Protein AF-A0A938B0M4-F1 (afdb_monomer)

Nearest PDB structures (foldseek):
  2odm-assembly1_A  TM=8.042E-01  e=1.922E+00  Staphylococcus aureus subsp. aureus MW2
  6xr2-assembly1_A  TM=3.371E-01  e=5.231E+00  synthetic construct
  6txj-assembly1_C-2  TM=3.137E-01  e=5.231E+00  Thermotoga maritima MSB8
  6txj-assembly1_C-3  TM=3.137E-01  e=5.231E+00  Thermotoga maritima MSB8

Sequence (418 aa):
MSSSFNFNSEYSRLISDVDKILSDDKANSDIDLKDIYERSKQLSENSSTFDDSLRLKMLGEKILIVISVASPTEDSVITKTFKVFGKTLNTTQEILDECKDLCSGFVCSEEDFKKYFSLLHGDVFIKNTDLEGSFISKNIKQLLLFFGNKKEYKSQKKYLQKTADLINISREELNSQISSLCKGETLLLLGGWSGSGTQSGHAVIYELSKNNKGNFDIKIINTGDGLEFHAGIEYKKDNSKKTLSCPFIAYKDVPAGFLGFDETKGSYQLVENLWILNNHEHYEPKNKAYEQLAVLEPFRDRSLESDFSSYITPQRSGTCSMKCLLASLKGRFNSVEEYKIFKAELKYDSLVKFYHILTQTKKPLEVEDKAIFNDACKKLLLSIAKLRNNNTISHEIVEQLSRSIIGMQETVAFRKVA

Secondary structure (DSSP, 8-state):
------HHHHHHHHHHHHHHHHH-SSS-----HHHHHHHHHHHHHH-TT--S-EEEEEETTEEEEEE----SS--------EEETTEEE-SHHHHHHHHHHHHHTS---HHHHHHHHHHHH-TTTSTTSTT----HHHHHHHHHHHHTT-GGGHHHHHHHHHHHTTTT--HHHHHHHHHTPPTT-EEEEEEEEPPPTTSPPEEEEEEEEE-TTS-EEEEEE-SSTTGGGS-EEEEEETTEEEEEE--EEEEEEE-GGGGT--TTS----HHHHHHHHHH------HHHHHHTTGGGGGGEEGGGTS-GGG-BPPPPTT-HHHHHHHHHHHTTSSSHHHHHHHHHHHHHHHHHHHHHHHHH--SPBPHHHHHHHHHHHHHHHHHHHHHHHTTSS-HHHHHHHHHHHHHHHHHHHTSPB-

Structure (mmCIF, N/CA/C/O backbone):
data_AF-A0A938B0M4-F1
#
_entry.id   AF-A0A938B0M4-F1
#
loop_
_atom_site.group_PDB
_atom_site.id
_atom_site.type_symbol
_atom_site.label_atom_id
_atom_site.label_alt_id
_atom_site.label_comp_id
_atom_site.label_asym_id
_atom_site.label_entity_id
_atom_site.label_seq_id
_atom_site.pdbx_PDB_ins_code
_atom_site.Cartn_x
_atom_site.Cartn_y
_atom_site.Cartn_z
_atom_site.occupancy
_atom_site.B_iso_or_equiv
_atom_site.auth_seq_id
_atom_site.auth_comp_id
_atom_site.auth_asym_id
_atom_site.auth_atom_id
_atom_site.pdbx_PDB_model_num
ATOM 1 N N . MET A 1 1 ? 41.342 30.287 -28.289 1.00 39.34 1 MET A N 1
ATOM 2 C CA . MET A 1 1 ? 42.271 30.189 -27.144 1.00 39.34 1 MET A CA 1
ATOM 3 C C . MET A 1 1 ? 41.616 29.288 -26.110 1.00 39.34 1 MET A C 1
ATOM 5 O O . MET A 1 1 ? 40.589 29.676 -25.577 1.00 39.34 1 MET A O 1
ATOM 9 N N . SER A 1 2 ? 42.113 28.066 -25.910 1.00 41.78 2 SER A N 1
ATOM 10 C CA . SER A 1 2 ? 41.629 27.171 -24.851 1.00 41.78 2 SER A CA 1
ATOM 11 C C . SER A 1 2 ? 42.261 27.600 -23.528 1.00 41.78 2 SER A C 1
ATOM 13 O O . SER A 1 2 ? 43.485 27.558 -23.405 1.00 41.78 2 SER A O 1
ATOM 15 N N . SER A 1 3 ? 41.461 28.049 -22.560 1.00 54.94 3 SER A N 1
ATOM 16 C CA . SER A 1 3 ? 41.948 28.285 -21.199 1.00 54.94 3 SER A CA 1
ATOM 17 C C . SER A 1 3 ? 42.443 26.960 -20.620 1.00 54.94 3 SER A C 1
ATOM 19 O O . SER A 1 3 ? 41.681 25.995 -20.571 1.00 54.94 3 SER A O 1
ATOM 21 N N . SER A 1 4 ? 43.710 26.887 -20.217 1.00 60.69 4 SER A N 1
ATOM 22 C CA . SER A 1 4 ? 44.257 25.704 -19.553 1.00 60.69 4 SER A CA 1
ATOM 23 C C . SER A 1 4 ? 43.572 25.511 -18.197 1.00 60.69 4 SER A C 1
ATOM 25 O O . SER A 1 4 ? 43.584 26.401 -17.348 1.00 60.69 4 SER A O 1
ATOM 27 N N . PHE A 1 5 ? 42.948 24.348 -18.002 1.00 71.06 5 PHE A N 1
ATOM 28 C CA . PHE A 1 5 ? 42.323 23.967 -16.738 1.00 71.06 5 PHE A CA 1
ATOM 29 C C . PHE A 1 5 ? 43.404 23.803 -15.660 1.00 71.06 5 PHE A C 1
ATOM 31 O O . PHE A 1 5 ? 44.280 22.946 -15.774 1.00 71.06 5 PHE A O 1
ATOM 38 N N . ASN A 1 6 ? 43.371 24.647 -14.626 1.00 78.12 6 ASN A N 1
ATOM 39 C CA . ASN A 1 6 ? 44.317 24.587 -13.515 1.00 78.12 6 ASN A CA 1
ATOM 40 C C . ASN A 1 6 ? 43.723 23.767 -12.363 1.00 78.12 6 ASN A C 1
ATOM 42 O O . ASN A 1 6 ? 43.059 24.303 -11.475 1.00 78.12 6 ASN A O 1
ATOM 46 N N . PHE A 1 7 ? 43.997 22.463 -12.392 1.00 67.12 7 PHE A N 1
ATOM 47 C CA . PHE A 1 7 ? 43.478 21.474 -11.446 1.00 67.12 7 PHE A CA 1
ATOM 48 C C . PHE A 1 7 ? 43.671 21.873 -9.972 1.00 67.12 7 PHE A C 1
ATOM 50 O O . PHE A 1 7 ? 42.719 21.846 -9.197 1.00 67.12 7 PHE A O 1
ATOM 57 N N . ASN A 1 8 ? 44.872 22.314 -9.584 1.00 62.62 8 ASN A N 1
ATOM 58 C CA . ASN A 1 8 ? 45.175 22.660 -8.190 1.00 62.62 8 ASN A CA 1
ATOM 59 C C . ASN A 1 8 ? 44.369 23.870 -7.701 1.00 62.62 8 ASN A C 1
ATOM 61 O O . ASN A 1 8 ? 43.972 23.927 -6.533 1.00 62.62 8 ASN A O 1
ATOM 65 N N . SER A 1 9 ? 44.110 24.831 -8.593 1.00 72.44 9 SER A N 1
ATOM 66 C CA . SER A 1 9 ? 43.318 26.012 -8.255 1.00 72.44 9 SER A CA 1
ATOM 67 C C . SER A 1 9 ? 41.846 25.659 -8.063 1.00 72.44 9 SER A C 1
ATOM 69 O O . SER A 1 9 ? 41.224 26.170 -7.135 1.00 72.44 9 SER A O 1
ATOM 71 N N . GLU A 1 10 ? 41.294 24.796 -8.916 1.00 73.00 10 GLU A N 1
ATOM 72 C CA . GLU A 1 10 ? 39.897 24.362 -8.821 1.00 73.00 10 GLU A CA 1
ATOM 73 C C . GLU A 1 10 ? 39.670 23.417 -7.636 1.00 73.00 10 GLU A C 1
ATOM 75 O O . GLU A 1 10 ? 38.690 23.571 -6.909 1.00 73.00 10 GLU A O 1
ATOM 80 N N . TYR A 1 11 ? 40.618 22.522 -7.347 1.00 62.97 11 TYR A N 1
ATOM 81 C CA . TYR A 1 11 ? 40.578 21.679 -6.152 1.00 62.97 11 TYR A CA 1
ATOM 82 C C . TYR A 1 11 ? 40.619 22.505 -4.856 1.00 62.97 11 TYR A C 1
ATOM 84 O O . TYR A 1 11 ? 39.781 22.322 -3.976 1.00 62.97 11 TYR A O 1
ATOM 92 N N . SER A 1 12 ? 41.534 23.477 -4.751 1.00 67.94 12 SER A N 1
ATOM 93 C CA . SER A 1 12 ? 41.620 24.355 -3.571 1.00 67.94 12 SER A CA 1
ATOM 94 C C . SER A 1 12 ? 40.349 25.191 -3.379 1.00 67.94 12 SER A C 1
ATOM 96 O O . SER A 1 12 ? 39.913 25.404 -2.247 1.00 67.94 12 SER A O 1
ATOM 98 N N . ARG A 1 13 ? 39.719 25.633 -4.477 1.00 70.06 13 ARG A N 1
ATOM 99 C CA . ARG A 1 13 ? 38.416 26.315 -4.435 1.00 70.06 13 ARG A CA 1
ATOM 100 C C . ARG A 1 13 ? 37.307 25.387 -3.955 1.00 70.06 13 ARG A C 1
ATOM 102 O O . ARG A 1 13 ? 36.571 25.777 -3.058 1.00 70.06 13 ARG A O 1
ATOM 109 N N . LEU A 1 14 ? 37.225 24.166 -4.488 1.00 67.31 14 LEU A N 1
ATOM 110 C CA . LEU A 1 14 ? 36.236 23.171 -4.067 1.00 67.31 14 LEU A CA 1
ATOM 111 C C . LEU A 1 14 ? 36.345 22.878 -2.563 1.00 67.31 14 LEU A C 1
ATOM 113 O O . LEU A 1 14 ? 35.336 22.902 -1.865 1.00 67.31 14 LEU A O 1
ATOM 117 N N . ILE A 1 15 ? 37.561 22.662 -2.051 1.00 64.94 15 ILE A N 1
ATOM 118 C CA . ILE A 1 15 ? 37.793 22.436 -0.616 1.00 64.94 15 ILE A CA 1
ATOM 119 C C . ILE A 1 15 ? 37.406 23.667 0.210 1.00 64.94 15 ILE A C 1
ATOM 121 O O . ILE A 1 15 ? 36.746 23.521 1.235 1.00 64.94 15 ILE A O 1
ATOM 125 N N . SER A 1 16 ? 37.749 24.877 -0.243 1.00 71.00 16 SER A N 1
ATOM 126 C CA . SER A 1 16 ? 37.361 26.114 0.447 1.00 71.00 16 SER A CA 1
ATOM 127 C C . SER A 1 16 ? 35.842 26.310 0.495 1.00 71.00 16 SER A C 1
ATOM 129 O O . SER A 1 16 ? 35.321 26.726 1.528 1.00 71.00 16 SER A O 1
ATOM 131 N N . ASP A 1 17 ? 35.130 26.001 -0.589 1.00 66.38 17 ASP A N 1
ATOM 132 C CA . ASP A 1 17 ? 33.672 26.124 -0.658 1.00 66.38 17 ASP A CA 1
ATOM 133 C C . ASP A 1 17 ? 32.982 25.077 0.233 1.00 66.38 17 ASP A C 1
ATOM 135 O O . ASP A 1 17 ? 32.036 25.402 0.952 1.00 66.38 17 ASP A O 1
ATOM 139 N N . VAL A 1 18 ? 33.506 23.847 0.275 1.00 63.47 18 VAL A N 1
ATOM 140 C CA . VAL A 1 18 ? 33.050 22.802 1.205 1.00 63.47 18 VAL A CA 1
ATOM 141 C C . VAL A 1 18 ? 33.304 23.205 2.661 1.00 63.47 18 VAL A C 1
ATOM 143 O O . VAL A 1 18 ? 32.400 23.099 3.487 1.00 63.47 18 VAL A O 1
ATOM 146 N N . ASP A 1 19 ? 34.487 23.727 2.986 1.00 62.31 19 ASP A N 1
ATOM 147 C CA . ASP A 1 19 ? 34.817 24.176 4.344 1.00 62.31 19 ASP A CA 1
ATOM 148 C C . ASP A 1 19 ? 33.950 25.364 4.791 1.00 62.31 19 ASP A C 1
ATOM 150 O O . ASP A 1 19 ? 33.561 25.430 5.958 1.00 62.31 19 ASP A O 1
ATOM 154 N N . LYS A 1 20 ? 33.565 26.266 3.878 1.00 64.94 20 LYS A N 1
ATOM 155 C CA . LYS A 1 20 ? 32.583 27.327 4.164 1.00 64.94 20 LYS A CA 1
ATOM 156 C C . LYS A 1 20 ? 31.198 26.758 4.472 1.00 64.94 20 LYS A C 1
ATOM 158 O O . LYS A 1 20 ? 30.587 27.180 5.444 1.00 64.94 20 LYS A O 1
ATOM 163 N N . ILE A 1 21 ? 30.720 25.777 3.699 1.00 61.31 21 ILE A N 1
ATOM 164 C CA . ILE A 1 21 ? 29.432 25.107 3.966 1.00 61.31 21 ILE A CA 1
ATOM 165 C C . ILE A 1 21 ? 29.436 24.435 5.341 1.00 61.31 21 ILE A C 1
ATOM 167 O O . ILE A 1 21 ? 28.432 24.466 6.047 1.00 61.31 21 ILE A O 1
ATOM 171 N N . LEU A 1 22 ? 30.553 23.810 5.715 1.00 56.16 22 LEU A N 1
ATOM 172 C CA . LEU A 1 22 ? 30.662 23.058 6.964 1.00 56.16 22 LEU A CA 1
ATOM 173 C C . LEU A 1 22 ? 30.866 23.945 8.200 1.00 56.16 22 LEU A C 1
ATOM 175 O O . LEU A 1 22 ? 30.586 23.492 9.308 1.00 56.16 22 LEU A O 1
ATOM 179 N N . SER A 1 23 ? 31.370 25.170 8.032 1.00 61.97 23 SER A N 1
ATOM 180 C CA . SER A 1 23 ? 31.671 26.087 9.142 1.00 61.97 23 SER A CA 1
ATOM 181 C C . SER A 1 23 ? 30.560 27.094 9.450 1.00 61.97 23 SER A C 1
ATOM 183 O O . SER A 1 23 ? 30.574 27.680 10.533 1.00 61.97 23 SER A O 1
ATOM 185 N N . ASP A 1 24 ? 29.592 27.283 8.550 1.00 59.19 24 ASP A N 1
ATOM 186 C CA . ASP A 1 24 ? 28.509 28.252 8.731 1.00 59.19 24 ASP A CA 1
ATOM 187 C C . ASP A 1 24 ? 27.255 27.586 9.336 1.00 59.19 24 ASP A C 1
ATOM 189 O O . ASP A 1 24 ? 26.476 26.922 8.652 1.00 59.19 24 ASP A O 1
ATOM 193 N N . ASP A 1 25 ? 27.038 27.764 10.646 1.00 46.69 25 ASP A N 1
ATOM 194 C CA . ASP A 1 25 ? 25.901 27.194 11.404 1.00 46.69 25 ASP A CA 1
ATOM 195 C C . ASP A 1 25 ? 24.530 27.781 10.980 1.00 46.69 25 ASP A C 1
ATOM 197 O O . ASP A 1 25 ? 23.470 27.351 11.450 1.00 46.69 25 ASP A O 1
ATOM 201 N N . LYS A 1 26 ? 24.517 28.775 10.082 1.00 43.88 26 LYS A N 1
ATOM 202 C CA . LYS A 1 26 ? 23.309 29.349 9.481 1.00 43.88 26 LYS A CA 1
ATOM 203 C C . LYS A 1 26 ? 23.409 29.264 7.962 1.00 43.88 26 LYS A C 1
ATOM 205 O O . LYS A 1 26 ? 24.231 29.928 7.352 1.00 43.88 26 LYS A O 1
ATOM 210 N N . ALA A 1 27 ? 22.516 28.478 7.364 1.00 46.53 27 ALA A N 1
ATOM 211 C CA . ALA A 1 27 ? 22.364 28.272 5.924 1.00 46.53 27 ALA A CA 1
ATOM 212 C C . ALA A 1 27 ? 22.033 29.571 5.159 1.00 46.53 27 ALA A C 1
ATOM 214 O O . ALA A 1 27 ? 20.886 29.796 4.779 1.00 46.53 27 ALA A O 1
ATOM 215 N N . ASN A 1 28 ? 23.028 30.432 4.964 1.00 45.19 28 ASN A N 1
ATOM 216 C CA . ASN A 1 28 ? 22.920 31.674 4.202 1.00 45.19 28 ASN A CA 1
ATOM 217 C C . ASN A 1 28 ? 24.167 31.926 3.342 1.00 45.19 28 ASN A C 1
ATOM 219 O O . ASN A 1 28 ? 24.526 33.070 3.071 1.00 45.19 28 ASN A O 1
ATOM 223 N N . SER A 1 29 ? 24.838 30.860 2.911 1.00 51.22 29 SER A N 1
ATOM 224 C CA . SER A 1 29 ? 25.891 30.975 1.917 1.00 51.22 29 SER A CA 1
ATOM 225 C C . SER A 1 29 ? 25.263 30.911 0.519 1.00 51.22 29 SER A C 1
ATOM 227 O O . SER A 1 29 ? 24.544 29.967 0.197 1.00 51.22 29 SER A O 1
ATOM 229 N N . ASP A 1 30 ? 25.539 31.916 -0.322 1.00 54.81 30 ASP A N 1
ATOM 230 C CA . ASP A 1 30 ? 25.219 31.976 -1.767 1.00 54.81 30 ASP A CA 1
ATOM 231 C C . ASP A 1 30 ? 25.960 30.888 -2.584 1.00 54.81 30 ASP A C 1
ATOM 233 O O . ASP A 1 30 ? 26.292 31.056 -3.758 1.00 54.81 30 ASP A O 1
ATOM 237 N N . ILE A 1 31 ? 26.304 29.771 -1.947 1.00 60.50 31 ILE A N 1
ATOM 238 C CA . ILE A 1 31 ? 27.101 28.705 -2.525 1.00 60.50 31 ILE A CA 1
ATOM 239 C C . ILE A 1 31 ? 26.159 27.780 -3.293 1.00 60.50 31 ILE A C 1
ATOM 241 O O . ILE A 1 31 ? 25.368 27.033 -2.714 1.00 60.50 31 ILE A O 1
ATOM 245 N N . ASP A 1 32 ? 26.261 27.828 -4.619 1.00 68.25 32 ASP A N 1
ATOM 246 C CA . ASP A 1 32 ? 25.503 26.953 -5.502 1.00 68.25 32 ASP A CA 1
ATOM 247 C C . ASP A 1 32 ? 26.003 25.503 -5.369 1.00 68.25 32 ASP A C 1
ATOM 249 O O . ASP A 1 32 ? 27.058 25.111 -5.874 1.00 68.25 32 ASP A O 1
ATOM 253 N N . LEU A 1 33 ? 25.217 24.678 -4.675 1.00 58.97 33 LEU A N 1
ATOM 254 C CA . LEU A 1 33 ? 25.473 23.249 -4.484 1.00 58.97 33 LEU A CA 1
ATOM 255 C C . LEU A 1 33 ? 25.606 22.488 -5.814 1.00 58.97 33 LEU A C 1
ATOM 257 O O . LEU A 1 33 ? 26.321 21.484 -5.884 1.00 58.97 33 LEU A O 1
ATOM 261 N N . LYS A 1 34 ? 24.947 22.963 -6.877 1.00 61.09 34 LYS A N 1
ATOM 262 C CA . LYS A 1 34 ? 25.055 22.385 -8.219 1.00 61.09 34 LYS A CA 1
ATOM 263 C C . LYS A 1 34 ? 26.414 22.688 -8.842 1.00 61.09 34 LYS A C 1
ATOM 265 O O . LYS A 1 34 ? 26.997 21.810 -9.470 1.00 61.09 34 LYS A O 1
ATOM 270 N N . ASP A 1 35 ? 26.930 23.892 -8.633 1.00 70.25 35 ASP A N 1
ATOM 271 C CA . ASP A 1 35 ? 28.251 24.300 -9.109 1.00 70.25 35 ASP A CA 1
ATOM 272 C C . ASP A 1 35 ? 29.367 23.500 -8.412 1.00 70.25 35 ASP A C 1
ATOM 274 O O . ASP A 1 35 ? 30.262 22.972 -9.069 1.00 70.25 35 ASP A O 1
ATOM 278 N N . ILE A 1 36 ? 29.252 23.269 -7.099 1.00 64.69 36 ILE A N 1
ATOM 279 C CA . ILE A 1 36 ? 30.151 22.362 -6.357 1.00 64.69 36 ILE A CA 1
ATOM 280 C C . ILE A 1 36 ? 30.120 20.943 -6.933 1.00 64.69 36 ILE A C 1
ATOM 282 O O . ILE A 1 36 ? 31.172 20.326 -7.124 1.00 64.69 36 ILE A O 1
ATOM 286 N N . TYR A 1 37 ? 28.926 20.414 -7.215 1.00 62.72 37 TYR A N 1
ATOM 287 C CA . TYR A 1 37 ? 28.781 19.079 -7.788 1.00 62.72 37 TYR A CA 1
ATOM 288 C C . TYR A 1 37 ? 29.440 18.979 -9.172 1.00 62.72 37 TYR A C 1
ATOM 290 O O . TYR A 1 37 ? 30.261 18.086 -9.391 1.00 62.72 37 TYR A O 1
ATOM 298 N N . GLU A 1 38 ? 29.156 19.911 -10.083 1.00 66.00 38 GLU A N 1
ATOM 299 C CA . GLU A 1 38 ? 29.736 19.908 -11.433 1.00 66.00 38 GLU A CA 1
ATOM 300 C C . GLU A 1 38 ? 31.258 20.118 -11.412 1.00 66.00 38 GLU A C 1
ATOM 302 O O . GLU A 1 38 ? 31.980 19.415 -12.122 1.00 66.00 38 GLU A O 1
ATOM 307 N N . ARG A 1 39 ? 31.778 20.993 -10.539 1.00 67.19 39 ARG A N 1
ATOM 308 C CA . ARG A 1 39 ? 33.228 21.166 -10.348 1.00 67.19 39 ARG A CA 1
ATOM 309 C C . ARG A 1 39 ? 33.890 19.891 -9.832 1.00 67.19 39 ARG A C 1
ATOM 311 O O . ARG A 1 39 ? 34.947 19.502 -10.327 1.00 67.19 39 ARG A O 1
ATOM 318 N N . SER A 1 40 ? 33.255 19.186 -8.896 1.00 62.81 40 SER A N 1
ATOM 319 C CA . SER A 1 40 ? 33.776 17.905 -8.405 1.00 62.81 40 SER A CA 1
ATOM 320 C C . SER A 1 40 ? 33.818 16.824 -9.483 1.00 62.81 40 SER A C 1
ATOM 322 O O . SER A 1 40 ? 34.797 16.086 -9.589 1.00 62.81 40 SER A O 1
ATOM 324 N N . LYS A 1 41 ? 32.789 16.781 -10.332 1.00 61.59 41 LYS A N 1
ATOM 325 C CA . LYS A 1 41 ? 32.704 15.856 -11.455 1.00 61.59 41 LYS A CA 1
ATOM 326 C C . LYS A 1 41 ? 33.804 16.148 -12.477 1.00 61.59 41 LYS A C 1
ATOM 328 O O . LYS A 1 41 ? 34.543 15.236 -12.839 1.00 61.59 41 LYS A O 1
ATOM 333 N N . GLN A 1 42 ? 33.996 17.414 -12.847 1.00 69.06 42 GLN A N 1
ATOM 334 C CA . GLN A 1 42 ? 35.080 17.830 -13.740 1.00 69.06 42 GLN A CA 1
ATOM 335 C C . GLN A 1 42 ? 36.469 17.508 -13.176 1.00 69.06 42 GLN A C 1
ATOM 337 O O . GLN A 1 42 ? 37.350 17.098 -13.928 1.00 69.06 42 GLN A O 1
ATOM 342 N N . LEU A 1 43 ? 36.688 17.661 -11.867 1.00 63.28 43 LEU A N 1
ATOM 343 C CA . LEU A 1 43 ? 37.955 17.281 -11.234 1.00 63.28 43 LEU A CA 1
ATOM 344 C C . LEU A 1 43 ? 38.187 15.764 -11.298 1.00 63.28 43 LEU A C 1
ATOM 346 O O . LEU A 1 43 ? 39.297 15.343 -11.619 1.00 63.28 43 LEU A O 1
ATOM 350 N N . SER A 1 44 ? 37.146 14.954 -11.073 1.00 61.16 44 SER A N 1
ATOM 351 C CA . SER A 1 44 ? 37.239 13.490 -11.180 1.00 61.16 44 SER A CA 1
ATOM 352 C C . SER A 1 44 ? 37.519 13.004 -12.607 1.00 61.16 44 SER A C 1
ATOM 354 O O . SER A 1 44 ? 38.240 12.033 -12.800 1.00 61.16 44 SER A O 1
ATOM 356 N N . GLU A 1 45 ? 36.999 13.704 -13.618 1.00 66.75 45 GLU A N 1
ATOM 357 C CA . GLU A 1 45 ? 37.192 13.355 -15.030 1.00 66.75 45 GLU A CA 1
ATOM 358 C C . GLU A 1 45 ? 38.588 13.746 -15.553 1.00 66.75 45 GLU A C 1
ATOM 360 O O . GLU A 1 45 ? 39.081 13.133 -16.499 1.00 66.75 45 GLU A O 1
ATOM 365 N N . ASN A 1 46 ? 39.241 14.744 -14.943 1.00 65.62 46 ASN A N 1
ATOM 366 C CA . ASN A 1 46 ? 40.495 15.330 -15.437 1.00 65.62 46 ASN A CA 1
ATOM 367 C C . ASN A 1 46 ? 41.760 14.900 -14.678 1.00 65.62 46 ASN A C 1
ATOM 369 O O . ASN A 1 46 ? 42.851 15.360 -15.021 1.00 65.62 46 ASN A O 1
ATOM 373 N N . SER A 1 47 ? 41.659 14.042 -13.662 1.00 57.22 47 SER A N 1
ATOM 374 C CA . SER A 1 47 ? 42.824 13.567 -12.913 1.00 57.22 47 SER A CA 1
ATOM 375 C C . SER A 1 47 ? 42.938 12.047 -12.949 1.00 57.22 47 SER A C 1
ATOM 377 O O . SER A 1 47 ? 42.082 11.327 -12.452 1.00 57.22 47 SER A O 1
ATOM 379 N N . SER A 1 48 ? 44.047 11.556 -13.511 1.00 48.66 48 SER A N 1
ATOM 380 C CA . SER A 1 48 ? 44.404 10.131 -13.514 1.00 48.66 48 SER A CA 1
ATOM 381 C C . SER A 1 48 ? 44.923 9.632 -12.161 1.00 48.66 48 SER A C 1
ATOM 383 O O . SER A 1 48 ? 45.137 8.435 -11.998 1.00 48.66 48 SER A O 1
ATOM 385 N N . THR A 1 49 ? 45.194 10.545 -11.223 1.00 45.16 49 THR A N 1
ATOM 386 C CA . THR A 1 49 ? 45.673 10.265 -9.859 1.00 45.16 49 THR A CA 1
ATOM 387 C C . THR A 1 49 ? 44.594 10.476 -8.805 1.00 45.16 49 THR A C 1
ATOM 389 O O . THR A 1 49 ? 44.840 10.231 -7.625 1.00 45.16 49 THR A O 1
ATOM 392 N N . PHE A 1 50 ? 43.403 10.918 -9.213 1.00 45.75 50 PHE A N 1
ATOM 393 C CA . PHE A 1 50 ? 42.230 10.900 -8.359 1.00 45.75 50 PHE A CA 1
ATOM 394 C C . PHE A 1 50 ? 41.765 9.449 -8.237 1.00 45.75 50 PHE A C 1
ATOM 396 O O . PHE A 1 50 ? 40.941 8.961 -9.006 1.00 45.75 50 PHE A O 1
ATOM 403 N N . ASP A 1 51 ? 42.367 8.745 -7.281 1.00 43.97 51 ASP A N 1
ATOM 404 C CA . ASP A 1 51 ? 41.799 7.516 -6.742 1.00 43.97 51 ASP A CA 1
ATOM 405 C C . ASP A 1 51 ? 40.390 7.823 -6.193 1.00 43.97 51 ASP A C 1
ATOM 407 O O . ASP A 1 51 ? 40.065 8.990 -5.976 1.00 43.97 51 ASP A O 1
ATOM 411 N N . ASP A 1 52 ? 39.548 6.807 -6.008 1.00 39.81 52 ASP A N 1
ATOM 412 C CA . ASP A 1 52 ? 38.076 6.809 -5.804 1.00 39.81 52 ASP A CA 1
ATOM 413 C C . ASP A 1 52 ? 37.496 7.648 -4.617 1.00 39.81 52 ASP A C 1
ATOM 415 O O . ASP A 1 52 ? 36.401 7.393 -4.106 1.00 39.81 52 ASP A O 1
ATOM 419 N N . SER A 1 53 ? 38.208 8.665 -4.144 1.00 39.34 53 SER A N 1
ATOM 420 C CA . SER A 1 53 ? 38.212 9.176 -2.783 1.00 39.34 53 SER A CA 1
ATOM 421 C C . SER A 1 53 ? 37.453 10.492 -2.557 1.00 39.34 53 SER A C 1
ATOM 423 O O . SER A 1 53 ? 37.310 10.926 -1.410 1.00 39.34 53 SER A O 1
ATOM 425 N N . LEU A 1 54 ? 36.876 11.083 -3.612 1.00 42.50 54 LEU A N 1
ATOM 426 C CA . LEU A 1 54 ? 35.852 12.130 -3.507 1.00 42.50 54 LEU A CA 1
ATOM 427 C C . LEU A 1 54 ? 34.651 11.772 -4.390 1.00 42.50 54 LEU A C 1
ATOM 429 O O . LEU A 1 54 ? 34.583 12.132 -5.564 1.00 42.50 54 LEU A O 1
ATOM 433 N N . ARG A 1 55 ? 33.671 11.061 -3.826 1.00 48.88 55 ARG A N 1
ATOM 434 C CA . ARG A 1 55 ? 32.377 10.844 -4.488 1.00 48.88 55 ARG A CA 1
ATOM 435 C C . ARG A 1 55 ? 31.325 11.709 -3.820 1.00 48.88 55 ARG A C 1
ATOM 437 O O . ARG A 1 55 ? 30.728 11.325 -2.817 1.00 48.88 55 ARG A O 1
ATOM 444 N N . LEU A 1 56 ? 31.087 12.880 -4.403 1.00 45.69 56 LEU A N 1
ATOM 445 C CA . LEU A 1 56 ? 29.924 13.691 -4.068 1.00 45.69 56 LEU A CA 1
ATOM 446 C C . LEU A 1 56 ? 28.682 13.003 -4.633 1.00 45.69 56 LEU A C 1
ATOM 448 O O . LEU A 1 56 ? 28.536 12.851 -5.847 1.00 45.69 56 LEU A O 1
ATOM 452 N N . LYS A 1 57 ? 27.789 12.547 -3.750 1.00 43.97 57 LYS A N 1
ATOM 453 C CA . LYS A 1 57 ? 26.519 11.937 -4.156 1.00 43.97 57 LYS A CA 1
ATOM 454 C C . LYS A 1 57 ? 25.378 12.843 -3.718 1.00 43.97 57 LYS A C 1
ATOM 456 O O . LYS A 1 57 ? 25.186 13.091 -2.529 1.00 43.97 57 LYS A O 1
ATOM 461 N N . MET A 1 58 ? 24.625 13.345 -4.691 1.00 34.28 58 MET A N 1
ATOM 462 C CA . MET A 1 58 ? 23.401 14.088 -4.415 1.00 34.28 58 MET A CA 1
ATOM 463 C C . MET A 1 58 ? 22.303 13.136 -3.934 1.00 34.28 58 MET A C 1
ATOM 465 O O . MET A 1 58 ? 21.970 12.164 -4.614 1.00 34.28 58 MET A O 1
ATOM 469 N N . LEU A 1 59 ? 21.723 13.433 -2.772 1.00 39.38 59 LEU A N 1
ATOM 470 C CA . LEU A 1 59 ? 20.574 12.733 -2.194 1.00 39.38 59 LEU A CA 1
ATOM 471 C C . LEU A 1 59 ? 19.415 13.731 -2.025 1.00 39.38 59 LEU A C 1
ATOM 473 O O . LEU A 1 59 ? 19.069 14.143 -0.917 1.00 39.38 59 LEU A O 1
ATOM 477 N N . GLY A 1 60 ? 18.825 14.157 -3.146 1.00 47.84 60 GLY A N 1
ATOM 478 C CA . GLY A 1 60 ? 17.819 15.227 -3.169 1.00 47.84 60 GLY A CA 1
ATOM 479 C C . GLY A 1 60 ? 18.457 16.610 -2.984 1.00 47.84 60 GLY A C 1
ATOM 480 O O . GLY A 1 60 ? 19.434 16.915 -3.655 1.00 47.84 60 GLY A O 1
ATOM 481 N N . GLU A 1 61 ? 17.939 17.433 -2.064 1.00 35.47 61 GLU A N 1
ATOM 482 C CA . GLU A 1 61 ? 18.488 18.766 -1.718 1.00 35.47 61 GLU A CA 1
ATOM 483 C C . GLU A 1 61 ? 19.727 18.709 -0.797 1.00 35.47 61 GLU A C 1
ATOM 485 O O . GLU A 1 61 ? 20.166 19.731 -0.276 1.00 35.47 61 GLU A O 1
ATOM 490 N N . LYS A 1 62 ? 20.281 17.519 -0.533 1.00 39.94 62 LYS A N 1
ATOM 491 C CA . LYS A 1 62 ? 21.431 17.335 0.363 1.00 39.94 62 LYS A CA 1
ATOM 492 C C . LYS A 1 62 ? 22.595 16.700 -0.381 1.00 39.94 62 LYS A C 1
ATOM 494 O O . LYS A 1 62 ? 22.413 15.746 -1.140 1.00 39.94 62 LYS A O 1
ATOM 499 N N . ILE A 1 63 ? 23.791 17.213 -0.119 1.00 44.94 63 ILE A N 1
ATOM 500 C CA . ILE A 1 63 ? 25.040 16.638 -0.605 1.00 44.94 63 ILE A CA 1
ATOM 501 C C . ILE A 1 63 ? 25.602 15.725 0.483 1.00 44.94 63 ILE A C 1
ATOM 503 O O . ILE A 1 63 ? 25.830 16.168 1.608 1.00 44.94 63 ILE A O 1
ATOM 507 N N . LEU A 1 64 ? 25.850 14.461 0.141 1.00 44.22 64 LEU A N 1
ATOM 508 C CA . LEU A 1 64 ? 26.743 13.621 0.925 1.00 44.22 64 LEU A CA 1
ATOM 509 C C . LEU A 1 64 ? 28.173 13.836 0.420 1.00 44.22 64 LEU A C 1
ATOM 511 O O . LEU A 1 64 ? 28.484 13.503 -0.726 1.00 44.22 64 LEU A O 1
ATOM 515 N N . ILE A 1 65 ? 29.019 14.409 1.276 1.00 49.91 65 ILE A N 1
ATOM 516 C CA . ILE A 1 65 ? 30.444 14.620 1.019 1.00 49.91 65 ILE A CA 1
ATOM 517 C C . ILE A 1 65 ? 31.213 13.504 1.725 1.00 49.91 65 ILE A C 1
ATOM 519 O O . ILE A 1 65 ? 31.349 13.525 2.944 1.00 49.91 65 ILE A O 1
ATOM 523 N N . VAL A 1 66 ? 31.716 12.527 0.970 1.00 44.50 66 VAL A N 1
ATOM 524 C CA . VAL A 1 66 ? 32.699 11.563 1.483 1.00 44.50 66 VAL A CA 1
ATOM 525 C C . VAL A 1 66 ? 34.066 12.012 0.982 1.00 44.50 66 VAL A C 1
ATOM 527 O O . VAL A 1 66 ? 34.329 11.933 -0.217 1.00 44.50 66 VAL A O 1
ATOM 530 N N . ILE A 1 67 ? 34.898 12.529 1.890 1.00 45.47 67 ILE A N 1
ATOM 531 C CA . ILE A 1 67 ? 36.297 12.881 1.618 1.00 45.47 67 ILE A CA 1
ATOM 532 C C . ILE A 1 67 ? 37.173 11.810 2.261 1.00 45.47 67 ILE A C 1
ATOM 534 O O . ILE A 1 67 ? 37.181 11.678 3.484 1.00 45.47 67 ILE A O 1
ATOM 538 N N . SER A 1 68 ? 37.926 11.064 1.460 1.00 38.50 68 SER A N 1
ATOM 539 C CA . SER A 1 68 ? 39.045 10.261 1.952 1.00 38.50 68 SER A CA 1
ATOM 540 C C . SER A 1 68 ? 40.333 10.854 1.392 1.00 38.50 68 SER A C 1
ATOM 542 O O . SER A 1 68 ? 40.596 10.770 0.198 1.00 38.50 68 SER A O 1
ATOM 544 N N . VAL A 1 69 ? 41.141 11.499 2.230 1.00 38.41 69 VAL A N 1
ATOM 545 C CA . VAL A 1 69 ? 42.436 12.037 1.793 1.00 38.41 69 VAL A CA 1
ATOM 546 C C . VAL A 1 69 ? 43.513 11.038 2.189 1.00 38.41 69 VAL A C 1
ATOM 548 O O . VAL A 1 69 ? 43.854 10.933 3.363 1.00 38.41 69 VAL A O 1
ATOM 551 N N . ALA A 1 70 ? 44.054 10.302 1.221 1.00 36.41 70 ALA A N 1
ATOM 552 C CA . ALA A 1 70 ? 45.357 9.675 1.394 1.00 36.41 70 ALA A CA 1
ATOM 553 C C . ALA A 1 70 ? 46.406 10.714 0.982 1.00 36.41 70 ALA A C 1
ATOM 555 O O . ALA A 1 70 ? 46.548 11.009 -0.205 1.00 36.41 70 ALA A O 1
ATOM 556 N N . SER A 1 71 ? 47.092 11.324 1.952 1.00 36.62 71 SER A N 1
ATOM 557 C CA . SER A 1 71 ? 48.265 12.144 1.637 1.00 36.62 71 SER A CA 1
ATOM 558 C C . SER A 1 71 ? 49.428 11.214 1.272 1.00 36.62 71 SER A C 1
ATOM 560 O O . SER A 1 71 ? 49.738 10.323 2.064 1.00 36.62 71 SER A O 1
ATOM 562 N N . PRO A 1 72 ? 50.105 11.393 0.123 1.00 39.06 72 PRO A N 1
ATOM 563 C CA . PRO A 1 72 ? 51.305 10.621 -0.207 1.00 39.06 72 PRO A CA 1
ATOM 564 C C . PRO A 1 72 ? 52.518 11.001 0.655 1.00 39.06 72 PRO A C 1
ATOM 566 O O . PRO A 1 72 ? 53.536 10.313 0.623 1.00 39.06 72 PRO A O 1
ATOM 569 N N . THR A 1 73 ? 52.440 12.111 1.390 1.00 43.75 73 THR A N 1
ATOM 570 C CA . THR A 1 73 ? 53.556 12.672 2.151 1.00 43.75 73 THR A CA 1
ATOM 571 C C . THR A 1 73 ? 53.036 13.341 3.423 1.00 43.75 73 THR A C 1
ATOM 573 O O . THR A 1 73 ? 52.202 14.238 3.335 1.00 43.75 73 THR A O 1
ATOM 576 N N . GLU A 1 74 ? 53.577 12.924 4.569 1.00 39.84 74 GLU A N 1
ATOM 577 C CA . GLU A 1 74 ? 53.354 13.411 5.946 1.00 39.84 74 GLU A CA 1
ATOM 578 C C . GLU A 1 74 ? 52.249 12.723 6.774 1.00 39.84 74 GLU A C 1
ATOM 580 O O . GLU A 1 74 ? 51.065 12.749 6.444 1.00 39.84 74 GLU A O 1
ATOM 585 N N . ASP A 1 75 ? 52.679 12.184 7.926 1.00 34.75 75 ASP A N 1
ATOM 586 C CA . ASP A 1 75 ? 51.928 11.505 8.999 1.00 34.75 75 ASP A CA 1
ATOM 587 C C . ASP A 1 75 ? 50.933 12.411 9.764 1.00 34.75 75 ASP A C 1
ATOM 589 O O . ASP A 1 75 ? 50.711 12.252 10.966 1.00 34.75 75 ASP A O 1
ATOM 593 N N . SER A 1 76 ? 50.304 13.383 9.102 1.00 34.50 76 SER A N 1
ATOM 594 C CA . SER A 1 76 ? 49.243 14.187 9.716 1.00 34.50 76 SER A CA 1
ATOM 595 C C . SER A 1 76 ? 47.868 13.682 9.278 1.00 34.50 76 SER A C 1
ATOM 597 O O . SER A 1 76 ? 47.301 14.085 8.265 1.00 34.50 76 SER A O 1
ATOM 599 N N . VAL A 1 77 ? 47.295 12.778 10.077 1.00 36.94 77 VAL A N 1
ATOM 600 C CA . VAL A 1 77 ? 45.871 12.434 9.967 1.00 36.94 77 VAL A CA 1
ATOM 601 C C . VAL A 1 77 ? 45.070 13.637 10.463 1.00 36.94 77 VAL A C 1
ATOM 603 O O . VAL A 1 77 ? 44.810 13.788 11.659 1.00 36.94 77 VAL A O 1
ATOM 606 N N . ILE A 1 78 ? 44.689 14.531 9.547 1.00 37.38 78 ILE A N 1
ATOM 607 C CA . ILE A 1 78 ? 43.731 15.600 9.839 1.00 37.38 78 ILE A CA 1
ATOM 608 C C . ILE A 1 78 ? 42.387 14.931 10.141 1.00 37.38 78 ILE A C 1
ATOM 610 O O . ILE A 1 78 ? 41.617 14.588 9.245 1.00 37.38 78 ILE A O 1
ATOM 614 N N . THR A 1 79 ? 42.108 14.724 11.424 1.00 36.75 79 THR A N 1
ATOM 615 C CA . THR A 1 79 ? 40.847 14.143 11.887 1.00 36.75 79 THR A CA 1
ATOM 616 C C . THR A 1 79 ? 39.820 15.270 11.951 1.00 36.75 79 THR A C 1
ATOM 618 O O . THR A 1 79 ? 39.673 15.933 12.976 1.00 36.75 79 THR A O 1
ATOM 621 N N . LYS A 1 80 ? 39.157 15.573 10.828 1.00 47.00 80 LYS A N 1
ATOM 622 C CA . LYS A 1 80 ? 37.998 16.478 10.834 1.00 47.00 80 LYS A CA 1
ATOM 623 C C . LYS A 1 80 ? 36.789 15.710 11.365 1.00 47.00 80 LYS A C 1
ATOM 625 O O . LYS A 1 80 ? 36.469 14.628 10.887 1.00 47.00 80 LYS A O 1
ATOM 630 N N . THR A 1 81 ? 36.131 16.279 12.362 1.00 37.72 81 THR A N 1
ATOM 631 C CA . THR A 1 81 ? 34.908 15.744 12.951 1.00 37.72 81 THR A CA 1
ATOM 632 C C . THR A 1 81 ? 33.702 16.124 12.095 1.00 37.72 81 THR A C 1
ATOM 634 O O . THR A 1 81 ? 33.525 17.298 11.770 1.00 37.72 81 THR A O 1
ATOM 637 N N . PHE A 1 82 ? 32.847 15.165 11.748 1.00 45.56 82 PHE A N 1
ATOM 638 C CA . PHE A 1 82 ? 31.674 15.402 10.904 1.00 45.56 82 PHE A CA 1
ATOM 639 C C . PHE A 1 82 ? 30.404 15.350 11.744 1.00 45.56 82 PHE A C 1
ATOM 641 O O . PHE A 1 82 ? 30.184 14.390 12.476 1.00 45.56 82 PHE A O 1
ATOM 648 N N . LYS A 1 83 ? 29.534 16.360 11.633 1.00 37.41 83 LYS A N 1
ATOM 649 C CA . LYS A 1 83 ? 28.193 16.293 12.224 1.00 37.41 83 LYS A CA 1
ATOM 650 C C . LYS A 1 83 ? 27.178 15.825 11.189 1.00 37.41 83 LYS A C 1
ATOM 652 O O . LYS A 1 83 ? 26.815 16.577 10.290 1.00 37.41 83 LYS A O 1
ATOM 657 N N . VAL A 1 84 ? 26.673 14.606 11.348 1.00 44.81 84 VAL A N 1
ATOM 658 C CA . VAL A 1 84 ? 25.584 14.055 10.530 1.00 44.81 84 VAL A CA 1
ATOM 659 C C . VAL A 1 84 ? 24.338 13.982 11.414 1.00 44.81 84 VAL A C 1
ATOM 661 O O . VAL A 1 84 ? 24.329 13.295 12.428 1.00 44.81 84 VAL A O 1
ATOM 664 N N . PHE A 1 85 ? 23.300 14.763 11.090 1.00 41.62 85 PHE A N 1
ATOM 665 C CA . PHE A 1 85 ? 22.043 14.837 11.864 1.00 41.62 85 PHE A CA 1
ATOM 666 C C . PHE A 1 85 ? 22.213 15.104 13.375 1.00 41.62 85 PHE A C 1
ATOM 668 O O . PHE A 1 85 ? 21.449 14.604 14.194 1.00 41.62 85 PHE A O 1
ATOM 675 N N . GLY A 1 86 ? 23.212 15.904 13.757 1.00 42.50 86 GLY A N 1
ATOM 676 C CA . GLY A 1 86 ? 23.479 16.234 15.161 1.00 42.50 86 GLY A CA 1
ATOM 677 C C . GLY A 1 86 ? 24.317 15.199 15.919 1.00 42.50 86 GLY A C 1
ATOM 678 O O . GLY A 1 86 ? 24.686 15.467 17.060 1.00 42.50 86 GLY A O 1
ATOM 679 N N . LYS A 1 87 ? 24.685 14.070 15.296 1.00 43.72 87 LYS A N 1
ATOM 680 C CA . LYS A 1 87 ? 25.725 13.172 15.811 1.00 43.72 87 LYS A CA 1
ATOM 681 C C . LYS A 1 87 ? 27.095 13.627 15.335 1.00 43.72 87 LYS A C 1
ATOM 683 O O . LYS A 1 87 ? 27.298 13.847 14.146 1.00 43.72 87 LYS A O 1
ATOM 688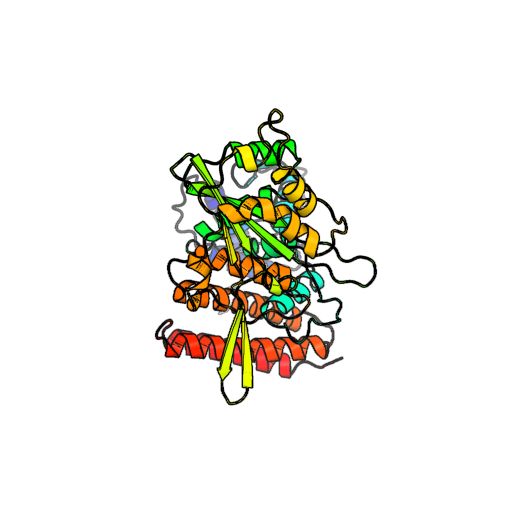 N N . THR A 1 88 ? 28.022 13.730 16.272 1.00 60.38 88 THR A N 1
ATOM 689 C CA . THR A 1 88 ? 29.442 13.983 16.033 1.00 60.38 88 THR A CA 1
ATOM 690 C C . THR A 1 88 ? 30.125 12.654 15.692 1.00 60.38 88 THR A C 1
ATOM 692 O O . THR A 1 88 ? 30.211 11.787 16.556 1.00 60.38 88 THR A O 1
ATOM 695 N N . LEU A 1 89 ? 30.573 12.489 14.449 1.00 60.09 89 LEU A N 1
ATOM 696 C CA . LEU A 1 89 ? 31.295 11.319 13.945 1.00 60.09 89 LEU A CA 1
ATOM 697 C C . LEU A 1 89 ? 32.780 11.680 13.831 1.00 60.09 89 LEU A C 1
ATOM 699 O O . LEU A 1 89 ? 33.138 12.678 13.197 1.00 60.09 89 LEU A O 1
ATOM 703 N N . ASN A 1 90 ? 33.637 10.904 14.483 1.00 64.25 90 ASN A N 1
ATOM 704 C CA . ASN A 1 90 ? 35.056 11.204 14.674 1.00 64.25 90 ASN A CA 1
ATOM 705 C C . ASN A 1 90 ? 35.970 10.354 13.788 1.00 64.25 90 ASN A C 1
ATOM 707 O O . ASN A 1 90 ? 37.150 10.670 13.663 1.00 64.25 90 ASN A O 1
ATOM 711 N N . THR A 1 91 ? 35.453 9.288 13.175 1.00 68.38 91 THR A N 1
ATOM 712 C CA . THR A 1 91 ? 36.243 8.417 12.299 1.00 68.38 91 THR A CA 1
ATOM 713 C C . THR A 1 91 ? 35.606 8.246 10.924 1.00 68.38 91 THR A C 1
ATOM 715 O O . THR A 1 91 ? 34.385 8.276 10.766 1.00 68.38 91 THR A O 1
ATOM 718 N N . THR A 1 92 ? 36.440 7.996 9.911 1.00 52.72 92 THR A N 1
ATOM 719 C CA . THR A 1 92 ? 35.983 7.619 8.565 1.00 52.72 92 THR A CA 1
ATOM 720 C C . THR A 1 92 ? 35.075 6.391 8.606 1.00 52.72 92 THR A C 1
ATOM 722 O O . THR A 1 92 ? 34.107 6.334 7.858 1.00 52.72 92 THR A O 1
ATOM 725 N N . GLN A 1 93 ? 35.340 5.438 9.506 1.00 59.81 93 GLN A N 1
ATOM 726 C CA . GLN A 1 93 ? 34.521 4.240 9.670 1.00 59.81 93 GLN A CA 1
ATOM 727 C C . GLN A 1 93 ? 33.136 4.567 10.251 1.00 59.81 93 GLN A C 1
ATOM 729 O O . GLN A 1 93 ? 32.151 4.103 9.700 1.00 59.81 93 GLN A O 1
ATOM 734 N N . GLU A 1 94 ? 33.029 5.436 11.261 1.00 61.19 94 GLU A N 1
ATOM 735 C CA . GLU A 1 94 ? 31.737 5.907 11.798 1.00 61.19 94 GLU A CA 1
ATOM 736 C C . GLU A 1 94 ? 30.914 6.672 10.754 1.00 61.19 94 GLU A C 1
ATOM 738 O O . GLU A 1 94 ? 29.698 6.521 10.685 1.00 61.19 94 GLU A O 1
ATOM 743 N N . ILE A 1 95 ? 31.567 7.475 9.908 1.00 55.75 95 ILE A N 1
ATOM 744 C CA . ILE A 1 95 ? 30.907 8.167 8.792 1.00 55.75 95 ILE A CA 1
ATOM 745 C C . ILE A 1 95 ? 30.449 7.160 7.752 1.00 55.75 95 ILE A C 1
ATOM 747 O O . ILE A 1 95 ? 29.313 7.239 7.301 1.00 55.75 95 ILE A O 1
ATOM 751 N N . LEU A 1 96 ? 31.307 6.216 7.366 1.00 51.66 96 LEU A N 1
ATOM 752 C CA . LEU A 1 96 ? 30.952 5.169 6.418 1.00 51.66 96 LEU A CA 1
ATOM 753 C C . LEU A 1 96 ? 29.856 4.263 6.965 1.00 51.66 96 LEU A C 1
ATOM 755 O O . LEU A 1 96 ? 29.038 3.835 6.168 1.00 51.66 96 LEU A O 1
ATOM 759 N N . ASP A 1 97 ? 29.806 3.997 8.265 1.00 57.56 97 ASP A N 1
ATOM 760 C CA . ASP A 1 97 ? 28.787 3.162 8.894 1.00 57.56 97 ASP A CA 1
ATOM 761 C C . ASP A 1 97 ? 27.473 3.918 9.081 1.00 57.56 97 ASP A C 1
ATOM 763 O O . ASP A 1 97 ? 26.437 3.367 8.740 1.00 57.56 97 ASP A O 1
ATOM 767 N N . GLU A 1 98 ? 27.478 5.203 9.449 1.00 58.50 98 GLU A N 1
ATOM 768 C CA . GLU A 1 98 ? 26.253 6.019 9.455 1.00 58.50 98 GLU A CA 1
ATOM 769 C C . GLU A 1 98 ? 25.759 6.273 8.017 1.00 58.50 98 GLU A C 1
ATOM 771 O O . GLU A 1 98 ? 24.564 6.220 7.745 1.00 58.50 98 GLU A O 1
ATOM 776 N N . CYS A 1 99 ? 26.658 6.499 7.051 1.00 51.09 99 CYS A N 1
ATOM 777 C CA . CYS A 1 99 ? 26.308 6.633 5.633 1.00 51.09 99 CYS A CA 1
ATOM 778 C C . CYS A 1 99 ? 25.848 5.311 5.037 1.00 51.09 99 CYS A C 1
ATOM 780 O O . CYS A 1 99 ? 24.940 5.318 4.208 1.00 51.09 99 CYS A O 1
ATOM 782 N N . LYS A 1 100 ? 26.460 4.192 5.442 1.00 49.78 100 LYS A N 1
ATOM 783 C CA . LYS A 1 100 ? 25.955 2.858 5.154 1.00 49.78 100 LYS A CA 1
ATOM 784 C C . LYS A 1 100 ? 24.595 2.759 5.785 1.00 49.78 100 LYS A C 1
ATOM 786 O O . LYS A 1 100 ? 23.714 2.672 4.988 1.00 49.78 100 LYS A O 1
ATOM 791 N N . ASP A 1 101 ? 24.336 2.912 7.070 1.00 48.59 101 ASP A N 1
ATOM 792 C CA . ASP A 1 101 ? 22.983 2.820 7.649 1.00 48.59 101 ASP A CA 1
ATOM 793 C C . ASP A 1 101 ? 21.943 3.730 6.963 1.00 48.59 101 ASP A C 1
ATOM 795 O O . ASP A 1 101 ? 20.823 3.298 6.669 1.00 48.59 101 ASP A O 1
ATOM 799 N N . LEU A 1 102 ? 22.335 4.947 6.572 1.00 46.53 102 LEU A N 1
ATOM 800 C CA . LEU A 1 102 ? 21.515 5.875 5.782 1.00 46.53 102 LEU A CA 1
ATOM 801 C C . LEU A 1 102 ? 21.282 5.420 4.330 1.00 46.53 102 LEU A C 1
ATOM 803 O O . LEU A 1 102 ? 20.272 5.793 3.737 1.00 46.53 102 LEU A O 1
ATOM 807 N N . CYS A 1 103 ? 22.192 4.642 3.740 1.00 40.97 103 CYS A N 1
ATOM 808 C CA . CYS A 1 103 ? 22.108 4.124 2.367 1.00 40.97 103 CYS A CA 1
ATOM 809 C C . CYS A 1 103 ? 21.714 2.630 2.288 1.00 40.97 103 CYS A C 1
ATOM 811 O O . CYS A 1 103 ? 21.102 2.215 1.313 1.00 40.97 103 CYS A O 1
ATOM 813 N N . SER A 1 104 ? 22.031 1.830 3.303 1.00 41.09 104 SER A N 1
ATOM 814 C CA . SER A 1 104 ? 21.946 0.375 3.506 1.00 41.09 104 SER A CA 1
ATOM 815 C C . SER A 1 104 ? 20.597 0.007 4.100 1.00 41.09 104 SER A C 1
ATOM 817 O O . SER A 1 104 ? 20.065 -1.048 3.764 1.00 41.09 104 SER A O 1
ATOM 819 N N . GLY A 1 105 ? 19.953 0.936 4.819 1.00 46.53 105 GLY A N 1
ATOM 820 C CA . GLY A 1 105 ? 18.512 0.892 5.058 1.00 46.53 105 GLY A CA 1
ATOM 821 C C . GLY A 1 105 ? 17.685 0.910 3.763 1.00 46.53 105 GLY A C 1
ATOM 822 O O . GLY A 1 105 ? 16.486 0.628 3.801 1.00 46.53 105 GLY A O 1
ATOM 823 N N . PHE A 1 106 ? 18.314 1.211 2.616 1.00 51.84 106 PHE A N 1
ATOM 824 C CA . PHE A 1 106 ? 17.635 1.528 1.363 1.00 51.84 106 PHE A CA 1
ATOM 825 C C . PHE A 1 106 ? 18.258 0.937 0.084 1.00 51.84 106 PHE A C 1
ATOM 827 O O . PHE A 1 106 ? 17.747 1.212 -1.006 1.00 51.84 106 PHE A O 1
ATOM 834 N N . VAL A 1 107 ? 19.283 0.077 0.173 1.00 56.84 107 VAL A N 1
ATOM 835 C CA . VAL A 1 107 ? 19.707 -0.740 -0.978 1.00 56.84 107 VAL A CA 1
ATOM 836 C C . VAL A 1 107 ? 18.727 -1.900 -1.121 1.00 56.84 107 VAL A C 1
ATOM 838 O O . VAL A 1 107 ? 18.890 -2.970 -0.543 1.00 56.84 107 VAL A O 1
ATOM 841 N N . CYS A 1 108 ? 17.665 -1.663 -1.880 1.00 73.44 108 CYS A N 1
ATOM 842 C CA . CYS A 1 108 ? 16.821 -2.734 -2.378 1.00 73.44 108 CYS A CA 1
ATOM 843 C C . CYS A 1 108 ? 17.642 -3.554 -3.381 1.00 73.44 108 CYS A C 1
ATOM 845 O O . CYS A 1 108 ? 18.220 -2.969 -4.301 1.00 73.44 108 CYS A O 1
ATOM 847 N N . SER A 1 109 ? 17.704 -4.879 -3.221 1.00 87.38 109 SER A N 1
ATOM 848 C CA . SER A 1 109 ? 18.265 -5.732 -4.272 1.00 87.38 109 SER A CA 1
ATOM 849 C C . SER A 1 109 ? 17.478 -5.524 -5.574 1.00 87.38 109 SER A C 1
ATOM 851 O O . SER A 1 109 ? 16.311 -5.118 -5.547 1.00 87.38 109 SER A O 1
ATOM 853 N N . GLU A 1 110 ? 18.111 -5.781 -6.721 1.00 88.50 110 GLU A N 1
ATOM 854 C CA . GLU A 1 110 ? 17.435 -5.713 -8.023 1.00 88.50 110 GLU A CA 1
ATOM 855 C C . GLU A 1 110 ? 16.177 -6.597 -8.034 1.00 88.50 110 GLU A C 1
ATOM 857 O O . GLU A 1 110 ? 15.120 -6.173 -8.499 1.00 88.50 110 GLU A O 1
ATOM 862 N N . GLU A 1 111 ? 16.266 -7.775 -7.417 1.00 89.88 111 GLU A N 1
ATOM 863 C CA . GLU A 1 111 ? 15.173 -8.732 -7.264 1.00 89.88 111 GLU A CA 1
ATOM 864 C C . GLU A 1 111 ? 14.049 -8.210 -6.357 1.00 89.88 111 GLU A C 1
ATOM 866 O O . GLU A 1 111 ? 12.883 -8.191 -6.763 1.00 89.88 111 GLU A O 1
ATOM 871 N N . ASP A 1 112 ? 14.373 -7.700 -5.160 1.00 88.81 112 ASP A N 1
ATOM 872 C CA . ASP A 1 112 ? 13.374 -7.098 -4.268 1.00 88.81 112 ASP A CA 1
ATOM 873 C C . ASP A 1 112 ? 12.681 -5.905 -4.953 1.00 88.81 112 ASP A C 1
ATOM 875 O O . ASP A 1 112 ? 11.477 -5.687 -4.767 1.00 88.81 112 ASP A O 1
ATOM 879 N N . PHE A 1 113 ? 13.410 -5.140 -5.776 1.00 91.19 113 PHE A N 1
ATOM 880 C CA . PHE A 1 113 ? 12.836 -4.004 -6.488 1.00 91.19 113 PHE A CA 1
ATOM 881 C C . PHE A 1 113 ? 11.966 -4.458 -7.661 1.00 91.19 113 PHE A C 1
ATOM 883 O O . PHE A 1 113 ? 10.866 -3.930 -7.824 1.00 91.19 113 PHE A O 1
ATOM 890 N N . LYS A 1 114 ? 12.392 -5.464 -8.440 1.00 92.12 114 LYS A N 1
ATOM 891 C CA . LYS A 1 114 ? 11.567 -6.099 -9.484 1.00 92.12 114 LYS A CA 1
ATOM 892 C C . LYS A 1 114 ? 10.257 -6.606 -8.885 1.00 92.12 114 LYS A C 1
ATOM 894 O O . LYS A 1 114 ? 9.183 -6.384 -9.453 1.00 92.12 114 LYS A O 1
ATOM 899 N N . LYS A 1 115 ? 10.318 -7.208 -7.698 1.00 91.50 115 LYS A N 1
ATOM 900 C CA . LYS A 1 115 ? 9.146 -7.667 -6.952 1.00 91.50 115 LYS A CA 1
ATOM 901 C C . LYS A 1 115 ? 8.238 -6.511 -6.534 1.00 91.50 115 LYS A C 1
ATOM 903 O O . LYS A 1 115 ? 7.043 -6.538 -6.821 1.00 91.50 115 LYS A O 1
ATOM 908 N N . TYR A 1 116 ? 8.789 -5.449 -5.948 1.00 92.62 116 TYR A N 1
ATOM 909 C CA . TYR A 1 116 ? 8.038 -4.231 -5.619 1.00 92.62 116 TYR A CA 1
ATOM 910 C C . TYR A 1 116 ? 7.385 -3.574 -6.848 1.00 92.62 116 TYR A C 1
ATOM 912 O O . TYR A 1 116 ? 6.194 -3.250 -6.825 1.00 92.62 116 TYR A O 1
ATOM 920 N N . PHE A 1 117 ? 8.136 -3.421 -7.938 1.00 94.62 117 PHE A N 1
ATOM 921 C CA . PHE A 1 117 ? 7.644 -2.898 -9.210 1.00 94.62 117 PHE A CA 1
ATOM 922 C C . PHE A 1 117 ? 6.477 -3.742 -9.733 1.00 94.62 117 PHE A C 1
ATOM 924 O O . PHE A 1 117 ? 5.420 -3.211 -10.091 1.00 94.62 117 PHE A O 1
ATOM 931 N N . SER A 1 118 ? 6.623 -5.064 -9.682 1.00 92.69 118 SER A N 1
ATOM 932 C CA . SER A 1 118 ? 5.576 -5.999 -10.078 1.00 92.69 118 SER A CA 1
ATOM 933 C C . SER A 1 118 ? 4.325 -5.816 -9.222 1.00 92.69 118 SER A C 1
ATOM 935 O O . SER A 1 118 ? 3.246 -5.648 -9.783 1.00 92.69 118 SER A O 1
ATOM 937 N N . LEU A 1 119 ? 4.428 -5.710 -7.893 1.00 91.75 119 LEU A N 1
ATOM 938 C CA . LEU A 1 119 ? 3.270 -5.485 -7.005 1.00 91.75 119 LEU A CA 1
ATOM 939 C C . LEU A 1 119 ? 2.465 -4.210 -7.338 1.00 91.75 119 LEU A C 1
ATOM 941 O O . LEU A 1 119 ? 1.262 -4.142 -7.059 1.00 91.75 119 LEU A O 1
ATOM 945 N N . LEU A 1 120 ? 3.100 -3.194 -7.932 1.00 93.56 120 LEU A N 1
ATOM 946 C CA . LEU A 1 120 ? 2.444 -1.944 -8.338 1.00 93.56 120 LEU A CA 1
ATOM 947 C C . LEU A 1 120 ? 1.801 -2.008 -9.732 1.00 93.56 120 LEU A C 1
ATOM 949 O O . LEU A 1 120 ? 0.757 -1.374 -9.966 1.00 93.56 120 LEU A O 1
ATOM 953 N N . HIS A 1 121 ? 2.419 -2.740 -10.660 1.00 92.50 121 HIS A N 1
ATOM 954 C CA . HIS A 1 121 ? 2.081 -2.698 -12.088 1.00 92.50 121 HIS A CA 1
ATOM 955 C C . HIS A 1 121 ? 1.547 -4.019 -12.649 1.00 92.50 121 HIS A C 1
ATOM 957 O O . HIS A 1 121 ? 0.673 -4.011 -13.521 1.00 92.50 121 HIS A O 1
ATOM 963 N N . GLY A 1 122 ? 2.029 -5.142 -12.135 1.00 77.62 122 GLY A N 1
ATOM 964 C CA . GLY A 1 122 ? 2.050 -6.447 -12.780 1.00 77.62 122 GLY A CA 1
ATOM 965 C C . GLY A 1 122 ? 1.135 -7.514 -12.184 1.00 77.62 122 GLY A C 1
ATOM 966 O O . GLY A 1 122 ? 1.505 -8.678 -12.233 1.00 77.62 122 GLY A O 1
ATOM 967 N N . ASP A 1 123 ? -0.075 -7.187 -11.706 1.00 76.50 123 ASP A N 1
ATOM 968 C CA . ASP A 1 123 ? -1.038 -8.184 -11.175 1.00 76.50 123 ASP A CA 1
ATOM 969 C C . ASP A 1 123 ? -1.247 -9.424 -12.096 1.00 76.50 123 ASP A C 1
ATOM 971 O O . ASP A 1 123 ? -1.690 -10.472 -11.636 1.00 76.50 123 ASP A O 1
ATOM 975 N N . VAL A 1 124 ? -0.996 -9.311 -13.411 1.00 81.38 124 VAL A N 1
ATOM 976 C CA . VAL A 1 124 ? -1.101 -10.419 -14.388 1.00 81.38 124 VAL A CA 1
ATOM 977 C C . VAL A 1 124 ? 0.157 -11.289 -14.476 1.00 81.38 124 VAL A C 1
ATOM 979 O O . VAL A 1 124 ? 0.038 -12.443 -14.866 1.00 81.38 124 VAL A O 1
ATOM 982 N N . PHE A 1 125 ? 1.322 -10.743 -14.127 1.00 83.25 125 PHE A N 1
ATOM 983 C CA . PHE A 1 125 ? 2.629 -11.397 -14.240 1.00 83.25 125 PHE A CA 1
ATOM 984 C C . PHE A 1 125 ? 3.068 -12.058 -12.935 1.00 83.25 125 PHE A C 1
ATOM 986 O O . PHE A 1 125 ? 3.924 -12.918 -12.951 1.00 83.25 125 PHE A O 1
ATOM 993 N N . ILE A 1 126 ? 2.462 -11.682 -11.807 1.00 81.38 126 ILE A N 1
ATOM 994 C CA . ILE A 1 126 ? 2.859 -12.182 -10.486 1.00 81.38 126 ILE A CA 1
ATOM 995 C C . ILE A 1 126 ? 2.343 -13.596 -10.210 1.00 81.38 126 ILE A C 1
ATOM 997 O O . ILE A 1 126 ? 2.977 -14.360 -9.488 1.00 81.38 126 ILE A O 1
ATOM 1001 N N . LYS A 1 127 ? 1.167 -13.942 -10.735 1.00 82.31 127 LYS A N 1
ATOM 1002 C CA . LYS A 1 127 ? 0.469 -15.167 -10.341 1.00 82.31 127 LYS A CA 1
ATOM 1003 C C . LYS A 1 127 ? 1.303 -16.406 -10.684 1.00 82.31 127 LYS A C 1
ATOM 1005 O O . LYS A 1 127 ? 1.601 -16.619 -11.857 1.00 82.31 127 LYS A O 1
ATOM 1010 N N . ASN A 1 128 ? 1.552 -17.258 -9.690 1.00 81.25 128 ASN A N 1
ATOM 1011 C CA . ASN A 1 128 ? 2.351 -18.480 -9.794 1.00 81.25 128 ASN A CA 1
ATOM 1012 C C . ASN A 1 128 ? 3.821 -18.230 -10.192 1.00 81.25 128 ASN A C 1
ATOM 1014 O O . ASN A 1 128 ? 4.424 -19.071 -10.858 1.00 81.25 128 ASN A O 1
ATOM 1018 N N . THR A 1 129 ? 4.384 -17.082 -9.813 1.00 80.81 129 THR A N 1
ATOM 1019 C CA . THR A 1 129 ? 5.804 -16.746 -10.028 1.00 80.81 129 THR A CA 1
ATOM 1020 C C . THR A 1 129 ? 6.508 -16.503 -8.693 1.00 80.81 129 THR A C 1
ATOM 1022 O O . THR A 1 129 ? 5.866 -16.362 -7.653 1.00 80.81 129 THR A O 1
ATOM 1025 N N . ASP A 1 130 ? 7.833 -16.410 -8.706 1.00 76.25 130 ASP A N 1
ATOM 1026 C CA . ASP A 1 130 ? 8.658 -15.977 -7.566 1.00 76.25 130 ASP A CA 1
ATOM 1027 C C . ASP A 1 130 ? 8.388 -14.517 -7.134 1.00 76.25 130 ASP A C 1
ATOM 1029 O O . ASP A 1 130 ? 8.637 -14.120 -5.986 1.00 76.25 130 ASP A O 1
ATOM 1033 N N . LEU A 1 131 ? 7.775 -13.724 -8.014 1.00 74.12 131 LEU A N 1
ATOM 1034 C CA . LEU A 1 131 ? 7.280 -12.380 -7.721 1.00 74.12 131 LEU A CA 1
ATOM 1035 C C . LEU A 1 131 ? 6.034 -12.401 -6.818 1.00 74.12 131 LEU A C 1
ATOM 1037 O O . LEU A 1 131 ? 5.630 -11.346 -6.317 1.00 74.12 131 LEU A O 1
ATOM 1041 N N . GLU A 1 132 ? 5.430 -13.573 -6.578 1.00 79.88 132 GLU A N 1
ATOM 1042 C CA . GLU A 1 132 ? 4.240 -13.730 -5.744 1.00 79.88 132 GLU A CA 1
ATOM 1043 C C . GLU A 1 132 ? 4.510 -13.476 -4.258 1.00 79.88 132 GLU A C 1
ATOM 1045 O O . GLU A 1 132 ? 5.487 -13.955 -3.677 1.00 79.88 132 GLU A O 1
ATOM 1050 N N . GLY A 1 133 ? 3.607 -12.703 -3.643 1.00 78.50 133 GLY A N 1
ATOM 1051 C CA . GLY A 1 133 ? 3.560 -12.451 -2.206 1.00 78.50 133 GLY A CA 1
ATOM 1052 C C . GLY A 1 133 ? 4.682 -11.539 -1.726 1.00 78.50 133 GLY A C 1
ATOM 1053 O O . GLY A 1 133 ? 5.801 -11.588 -2.197 1.00 78.50 133 GLY A O 1
ATOM 1054 N N . SER A 1 134 ? 4.430 -10.670 -0.759 1.00 80.25 134 SER A N 1
ATOM 1055 C CA . SER A 1 134 ? 5.499 -9.869 -0.155 1.00 80.25 134 SER A CA 1
ATOM 1056 C C . SER A 1 134 ? 5.097 -9.501 1.254 1.00 80.25 134 SER A C 1
ATOM 1058 O O . SER A 1 134 ? 3.920 -9.235 1.498 1.00 80.25 134 SER A O 1
ATOM 1060 N N . PHE A 1 135 ? 6.051 -9.470 2.178 1.00 85.38 135 PHE A N 1
ATOM 1061 C CA . PHE A 1 135 ? 5.780 -9.041 3.542 1.00 85.38 135 PHE A CA 1
ATOM 1062 C C . PHE A 1 135 ? 5.326 -7.578 3.558 1.00 85.38 135 PHE A C 1
ATOM 1064 O O . PHE A 1 135 ? 5.912 -6.719 2.891 1.00 85.38 135 PHE A O 1
ATOM 1071 N N . ILE A 1 136 ? 4.283 -7.270 4.335 1.00 87.50 136 ILE A N 1
ATOM 1072 C CA . ILE A 1 136 ? 3.807 -5.887 4.488 1.00 87.50 136 ILE A CA 1
ATOM 1073 C C . ILE A 1 136 ? 4.958 -4.977 4.958 1.00 87.50 136 ILE A C 1
ATOM 1075 O O . ILE A 1 136 ? 5.119 -3.883 4.422 1.00 87.50 136 ILE A O 1
ATOM 1079 N N . SER A 1 137 ? 5.822 -5.466 5.853 1.00 87.25 137 SER A N 1
ATOM 1080 C CA . SER A 1 137 ? 7.026 -4.774 6.333 1.00 87.25 137 SER A CA 1
ATOM 1081 C C . SER A 1 137 ? 7.957 -4.305 5.206 1.00 87.25 137 SER A C 1
ATOM 1083 O O . SER A 1 137 ? 8.366 -3.143 5.185 1.00 87.25 137 SER A O 1
ATOM 1085 N N . LYS A 1 138 ? 8.253 -5.168 4.223 1.00 89.00 138 LYS A N 1
ATOM 1086 C CA . LYS A 1 138 ? 9.063 -4.807 3.046 1.00 89.00 138 LYS A CA 1
ATOM 1087 C C . LYS A 1 138 ? 8.390 -3.701 2.228 1.00 89.00 138 LYS A C 1
ATOM 1089 O O . LYS A 1 138 ? 9.047 -2.746 1.823 1.00 89.00 138 LYS A O 1
ATOM 1094 N N . ASN A 1 139 ? 7.077 -3.787 2.027 1.00 91.75 139 ASN A N 1
ATOM 1095 C CA . ASN A 1 139 ? 6.330 -2.795 1.249 1.00 91.75 139 ASN A CA 1
ATOM 1096 C C . ASN A 1 139 ? 6.195 -1.447 1.968 1.00 91.75 139 ASN A C 1
ATOM 1098 O O . ASN A 1 139 ? 6.257 -0.409 1.313 1.00 91.75 139 ASN A O 1
ATOM 1102 N N . ILE A 1 140 ? 6.082 -1.442 3.301 1.00 93.19 140 ILE A N 1
ATOM 1103 C CA . ILE A 1 140 ? 6.142 -0.215 4.106 1.00 93.19 140 ILE A CA 1
ATOM 1104 C C . ILE A 1 140 ? 7.472 0.503 3.867 1.00 93.19 140 ILE A C 1
ATOM 1106 O O . ILE A 1 140 ? 7.462 1.697 3.579 1.00 93.19 140 ILE A O 1
ATOM 1110 N N . LYS A 1 141 ? 8.604 -0.215 3.896 1.00 91.62 141 LYS A N 1
ATOM 1111 C CA . LYS A 1 141 ? 9.924 0.378 3.613 1.00 91.62 141 LYS A CA 1
ATOM 1112 C C . LYS A 1 141 ? 9.978 1.026 2.225 1.00 91.62 141 LYS A C 1
ATOM 1114 O O . LYS A 1 141 ? 10.452 2.152 2.100 1.00 91.62 141 LYS A O 1
ATOM 1119 N N . GLN A 1 142 ? 9.432 0.366 1.201 1.00 92.44 142 GLN A N 1
ATOM 1120 C CA . GLN A 1 142 ? 9.382 0.917 -0.162 1.00 92.44 142 GLN A CA 1
ATOM 1121 C C . GLN A 1 142 ? 8.482 2.158 -0.280 1.00 92.44 142 GLN A C 1
ATOM 1123 O O . GLN A 1 142 ? 8.823 3.116 -0.975 1.00 92.44 142 GLN A O 1
ATOM 1128 N N . LEU A 1 143 ? 7.352 2.188 0.428 1.00 95.00 143 LEU A N 1
ATOM 1129 C CA . LEU A 1 143 ? 6.485 3.368 0.469 1.00 95.00 143 LEU A CA 1
ATOM 1130 C C . LEU A 1 143 ? 7.143 4.531 1.224 1.00 95.00 143 LEU A C 1
ATOM 1132 O O . LEU A 1 143 ? 7.085 5.668 0.761 1.00 95.00 143 LEU A O 1
ATOM 1136 N N . LEU A 1 144 ? 7.818 4.260 2.344 1.00 94.38 144 LEU A N 1
ATOM 1137 C CA . LEU A 1 144 ? 8.585 5.267 3.087 1.00 94.38 144 LEU A CA 1
ATOM 1138 C C . LEU A 1 144 ? 9.723 5.854 2.240 1.00 94.38 144 LEU A C 1
ATOM 1140 O O . LEU A 1 144 ? 9.937 7.068 2.266 1.00 94.38 144 LEU A O 1
ATOM 1144 N N . LEU A 1 145 ? 10.388 5.016 1.439 1.00 90.00 145 LEU A N 1
ATOM 1145 C CA . LEU A 1 145 ? 11.360 5.432 0.429 1.00 90.00 145 LEU A CA 1
ATOM 1146 C C . LEU A 1 145 ? 10.763 6.378 -0.606 1.00 90.00 145 LEU A C 1
ATOM 1148 O O . LEU A 1 145 ? 11.334 7.432 -0.885 1.00 90.00 145 LEU A O 1
ATOM 1152 N N . PHE A 1 146 ? 9.617 6.004 -1.175 1.00 92.75 146 PHE A N 1
ATOM 1153 C CA . PHE A 1 146 ? 8.914 6.839 -2.143 1.00 92.75 146 PHE A CA 1
ATOM 1154 C C . PHE A 1 146 ? 8.517 8.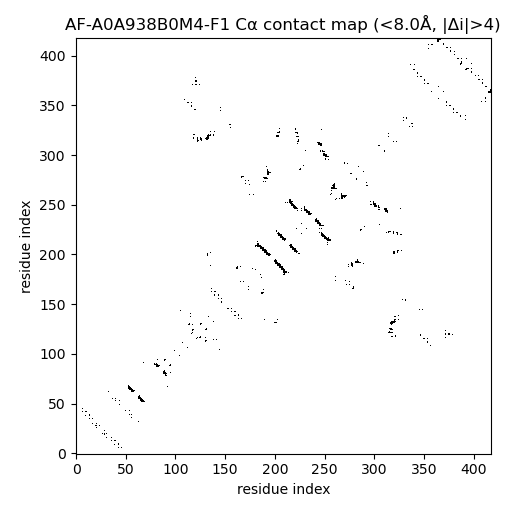194 -1.544 1.00 92.75 146 PHE A C 1
ATOM 1156 O O . PHE A 1 146 ? 8.656 9.228 -2.203 1.00 92.75 146 PHE A O 1
ATOM 1163 N N . PHE A 1 147 ? 8.035 8.199 -0.299 1.00 93.19 147 PHE A N 1
ATOM 1164 C CA . PHE A 1 147 ? 7.690 9.438 0.388 1.00 93.19 147 PHE A CA 1
ATOM 1165 C C . PHE A 1 147 ? 8.918 10.314 0.628 1.00 93.19 147 PHE A C 1
ATOM 1167 O O . PHE A 1 147 ? 8.815 11.527 0.473 1.00 93.19 147 PHE A O 1
ATOM 1174 N N . GLY A 1 148 ? 10.078 9.734 0.957 1.00 87.00 148 GLY A N 1
ATOM 1175 C CA . GLY A 1 148 ? 11.347 10.460 1.033 1.00 87.00 148 GLY A CA 1
ATOM 1176 C C . GLY A 1 148 ? 11.220 11.780 1.805 1.00 87.00 148 GLY A C 1
ATOM 1177 O O . GLY A 1 148 ? 10.782 11.788 2.959 1.00 87.00 148 GLY A O 1
ATOM 1178 N N . ASN A 1 149 ? 11.560 12.895 1.153 1.00 77.12 149 ASN A N 1
ATOM 1179 C CA . ASN A 1 149 ? 11.426 14.255 1.696 1.00 77.12 149 ASN A CA 1
ATOM 1180 C C . ASN A 1 149 ? 10.224 15.039 1.129 1.00 77.12 149 ASN A C 1
ATOM 1182 O O . ASN A 1 149 ? 10.136 16.249 1.336 1.00 77.12 149 ASN A O 1
ATOM 1186 N N . LYS A 1 150 ? 9.299 14.371 0.430 1.00 88.12 150 LYS A N 1
ATOM 1187 C CA . LYS A 1 150 ? 8.108 14.989 -0.169 1.00 88.12 150 LYS A CA 1
ATOM 1188 C C . LYS A 1 150 ? 7.194 15.539 0.925 1.00 88.12 150 LYS A C 1
ATOM 1190 O O . LYS A 1 150 ? 6.620 14.781 1.714 1.00 88.12 150 LYS A O 1
ATOM 1195 N N . LYS A 1 151 ? 7.093 16.868 1.015 1.00 92.62 151 LYS A N 1
ATOM 1196 C CA . LYS A 1 151 ? 6.365 17.564 2.092 1.00 92.62 151 LYS A CA 1
ATOM 1197 C C . LYS A 1 151 ? 4.864 17.279 2.022 1.00 92.62 151 LYS A C 1
ATOM 1199 O O . LYS A 1 151 ? 4.223 17.146 3.063 1.00 92.62 151 LYS A O 1
ATOM 1204 N N . GLU A 1 152 ? 4.340 17.124 0.813 1.00 94.19 152 GLU A N 1
ATOM 1205 C CA . GLU A 1 152 ? 2.953 16.790 0.500 1.00 94.19 152 GLU A CA 1
ATOM 1206 C C . GLU A 1 152 ? 2.512 15.438 1.085 1.00 94.19 152 GLU A C 1
ATOM 1208 O O . GLU A 1 152 ? 1.349 15.282 1.441 1.00 94.19 152 GLU A O 1
ATOM 1213 N N . TYR A 1 153 ? 3.442 14.499 1.306 1.00 96.00 153 TYR A N 1
ATOM 1214 C CA . TYR A 1 153 ? 3.142 13.178 1.874 1.00 96.00 153 TYR A CA 1
ATOM 1215 C C . TYR A 1 153 ? 3.556 13.017 3.342 1.00 96.00 153 TYR A C 1
ATOM 1217 O O . TYR A 1 153 ? 3.666 11.898 3.853 1.00 96.00 153 TYR A O 1
ATOM 1225 N N . LYS A 1 154 ? 3.795 14.124 4.060 1.00 95.19 154 LYS A N 1
ATOM 1226 C CA . LYS A 1 154 ? 4.273 14.094 5.454 1.00 95.19 154 LYS A CA 1
ATOM 1227 C C . LYS A 1 154 ? 3.348 13.296 6.378 1.00 95.19 154 LYS A C 1
ATOM 1229 O O . LYS A 1 154 ? 3.834 12.564 7.242 1.00 95.19 154 LYS A O 1
ATOM 1234 N N . SER A 1 155 ? 2.031 13.434 6.216 1.00 95.19 155 SER A N 1
ATOM 1235 C CA . SER A 1 155 ? 1.056 12.756 7.080 1.00 95.19 155 SER A CA 1
ATOM 1236 C C . SER A 1 155 ? 1.034 11.240 6.840 1.00 95.19 155 SER A C 1
ATOM 1238 O O . SER A 1 155 ? 1.087 10.462 7.792 1.00 95.19 155 SER A O 1
ATOM 1240 N N . GLN A 1 156 ? 1.074 10.826 5.573 1.00 96.62 156 GLN A N 1
ATOM 1241 C CA . GLN A 1 156 ? 1.096 9.436 5.124 1.00 96.62 156 GLN A CA 1
ATOM 1242 C C . GLN A 1 156 ? 2.410 8.761 5.521 1.00 96.62 156 GLN A C 1
ATOM 1244 O O . GLN A 1 156 ? 2.402 7.635 6.019 1.00 96.62 156 GLN A O 1
ATOM 1249 N N . LYS A 1 157 ? 3.534 9.477 5.394 1.00 95.75 157 LYS A N 1
ATOM 1250 C CA . LYS A 1 157 ? 4.840 9.027 5.881 1.00 95.75 157 LYS A CA 1
ATOM 1251 C C . LYS A 1 157 ? 4.826 8.801 7.390 1.00 95.75 157 LYS A C 1
ATOM 1253 O O . LYS A 1 157 ? 5.229 7.733 7.828 1.00 95.75 157 LYS A O 1
ATOM 1258 N N . LYS A 1 158 ? 4.334 9.762 8.186 1.00 95.00 158 LYS A N 1
ATOM 1259 C CA . LYS A 1 158 ? 4.236 9.615 9.654 1.00 95.00 158 LYS A CA 1
ATOM 1260 C C . LYS A 1 158 ? 3.369 8.414 10.039 1.00 95.00 158 LYS A C 1
ATOM 1262 O O . LYS A 1 158 ? 3.726 7.668 10.945 1.00 95.00 158 LYS A O 1
ATOM 1267 N N . TYR A 1 159 ? 2.252 8.231 9.341 1.00 94.75 159 TYR A N 1
ATOM 1268 C CA . TYR A 1 159 ? 1.340 7.112 9.548 1.00 94.75 159 TYR A CA 1
ATOM 1269 C C . TYR A 1 159 ? 2.019 5.756 9.305 1.00 94.75 159 TYR A C 1
ATOM 1271 O O . TYR A 1 159 ? 1.983 4.905 10.191 1.00 94.75 159 TYR A O 1
ATOM 1279 N N . LEU A 1 160 ? 2.709 5.579 8.170 1.00 95.19 160 LEU A N 1
ATOM 1280 C CA . LEU A 1 160 ? 3.444 4.338 7.890 1.00 95.19 160 LEU A CA 1
ATOM 1281 C C . LEU A 1 160 ? 4.693 4.158 8.753 1.00 95.19 160 LEU A C 1
ATOM 1283 O O . LEU A 1 160 ? 5.033 3.024 9.069 1.00 95.19 160 LEU A O 1
ATOM 1287 N N . GLN A 1 161 ? 5.375 5.240 9.140 1.00 94.69 161 GLN A N 1
ATOM 1288 C CA . GLN A 1 161 ? 6.544 5.156 10.018 1.00 94.69 161 GLN A CA 1
ATOM 1289 C C . GLN A 1 161 ? 6.137 4.580 11.371 1.00 94.69 161 GLN A C 1
ATOM 1291 O O . GLN A 1 161 ? 6.736 3.612 11.815 1.00 94.69 161 GLN A O 1
ATOM 1296 N N . LYS A 1 162 ? 5.033 5.076 11.948 1.00 93.12 162 LYS A N 1
ATOM 1297 C CA . LYS A 1 162 ? 4.479 4.515 13.184 1.00 93.12 162 LYS A CA 1
ATOM 1298 C C . LYS A 1 162 ? 4.174 3.024 13.039 1.00 93.12 162 LYS A C 1
ATOM 1300 O O . LYS A 1 162 ? 4.358 2.289 13.988 1.00 93.12 162 LYS A O 1
ATOM 1305 N N . THR A 1 163 ? 3.715 2.566 11.871 1.00 91.06 163 THR A N 1
ATOM 1306 C CA . THR A 1 163 ? 3.522 1.127 11.606 1.00 91.06 163 THR A CA 1
ATOM 1307 C C . THR A 1 163 ? 4.843 0.371 11.535 1.00 91.06 163 THR A C 1
ATOM 1309 O O . THR A 1 163 ? 4.943 -0.730 12.062 1.00 91.06 163 THR A O 1
ATOM 1312 N N . ALA A 1 164 ? 5.849 0.948 10.874 1.00 91.06 164 ALA A N 1
ATOM 1313 C CA . ALA A 1 164 ? 7.168 0.345 10.739 1.00 91.06 164 ALA A CA 1
ATOM 1314 C C . ALA A 1 164 ? 7.830 0.116 12.104 1.00 91.06 164 ALA A C 1
ATOM 1316 O O . ALA A 1 164 ? 8.443 -0.927 12.313 1.00 91.06 164 ALA A O 1
ATOM 1317 N N . ASP A 1 165 ? 7.639 1.057 13.026 1.00 89.88 165 ASP A N 1
ATOM 1318 C CA . ASP A 1 165 ? 8.188 1.017 14.383 1.00 89.88 165 ASP A CA 1
ATOM 1319 C C . ASP A 1 165 ? 7.538 -0.076 15.261 1.00 89.88 165 ASP A C 1
ATOM 1321 O O . ASP A 1 165 ? 8.061 -0.401 16.321 1.00 89.88 165 ASP A O 1
ATOM 1325 N N . LEU A 1 166 ? 6.413 -0.663 14.827 1.00 87.31 166 LEU A N 1
ATOM 1326 C CA . LEU A 1 166 ? 5.706 -1.749 15.529 1.00 87.31 166 LEU A CA 1
ATOM 1327 C C . LEU A 1 166 ? 6.039 -3.137 14.973 1.00 87.31 166 LEU A C 1
ATOM 1329 O O . LEU A 1 166 ? 5.479 -4.143 15.411 1.00 87.31 166 LEU A O 1
ATOM 1333 N N . ILE A 1 167 ? 6.898 -3.211 13.959 1.00 85.31 167 ILE A N 1
ATOM 1334 C CA . ILE A 1 167 ? 7.322 -4.488 13.394 1.00 85.31 167 ILE A CA 1
ATOM 1335 C C . ILE A 1 167 ? 8.299 -5.131 14.385 1.00 85.31 167 ILE A C 1
ATOM 1337 O O . ILE A 1 167 ? 9.305 -4.519 14.730 1.00 85.31 167 ILE A O 1
ATOM 1341 N N . ASN A 1 168 ? 8.031 -6.377 14.786 1.00 83.81 168 ASN A N 1
ATOM 1342 C CA . ASN A 1 168 ? 8.841 -7.166 15.726 1.00 83.81 168 ASN A CA 1
ATOM 1343 C C . ASN A 1 168 ? 8.873 -6.644 17.177 1.00 83.81 168 ASN A C 1
ATOM 1345 O O . ASN A 1 168 ? 9.840 -6.909 17.890 1.00 83.81 168 ASN A O 1
ATOM 1349 N N . ILE A 1 169 ? 7.846 -5.916 17.625 1.00 86.38 169 ILE A N 1
ATOM 1350 C CA . ILE A 1 169 ? 7.728 -5.520 19.039 1.00 86.38 169 ILE A CA 1
ATOM 1351 C C . ILE A 1 169 ? 7.155 -6.653 19.898 1.00 86.38 169 ILE A C 1
ATOM 1353 O O . ILE A 1 169 ? 6.387 -7.503 19.418 1.00 86.38 169 ILE A O 1
ATOM 1357 N N . SER A 1 170 ? 7.487 -6.644 21.189 1.00 87.81 170 SER A N 1
ATOM 1358 C CA . SER A 1 170 ? 6.937 -7.607 22.143 1.00 87.81 170 SER A CA 1
ATOM 1359 C C . SER A 1 170 ? 5.432 -7.414 22.347 1.00 87.81 170 SER A C 1
ATOM 1361 O O . SER A 1 170 ? 4.834 -6.397 21.975 1.00 87.81 170 SER A O 1
ATOM 1363 N N . ARG A 1 171 ? 4.793 -8.412 22.958 1.00 84.25 171 ARG A N 1
ATOM 1364 C CA . ARG A 1 171 ? 3.373 -8.346 23.313 1.00 84.25 171 ARG A CA 1
ATOM 1365 C C . ARG A 1 171 ? 3.114 -7.208 24.298 1.00 84.25 171 ARG A C 1
ATOM 1367 O O . ARG A 1 171 ? 2.154 -6.453 24.148 1.00 84.25 171 ARG A O 1
ATOM 1374 N N . GLU A 1 172 ? 3.974 -7.074 25.298 1.00 87.00 172 GLU A N 1
ATOM 1375 C CA . GLU A 1 172 ? 3.888 -6.057 26.344 1.00 87.00 172 GLU A CA 1
ATOM 1376 C C . GLU A 1 172 ? 4.065 -4.655 25.755 1.00 87.00 172 GLU A C 1
ATOM 1378 O O . GLU A 1 172 ? 3.320 -3.734 26.102 1.00 87.00 172 GLU A O 1
ATOM 1383 N N . GLU A 1 173 ? 4.996 -4.503 24.810 1.00 89.62 173 GLU A N 1
ATOM 1384 C CA . GLU A 1 173 ? 5.197 -3.262 24.064 1.00 89.62 173 GLU A CA 1
ATOM 1385 C C . GLU A 1 173 ? 3.966 -2.919 23.228 1.00 89.62 173 GLU A C 1
ATOM 1387 O O . GLU A 1 173 ? 3.480 -1.791 23.305 1.00 89.62 173 GLU A O 1
ATOM 1392 N N . LEU A 1 174 ? 3.398 -3.880 22.492 1.00 89.19 174 LEU A N 1
ATOM 1393 C CA . LEU A 1 174 ? 2.181 -3.645 21.714 1.00 89.19 174 LEU A CA 1
ATOM 1394 C C . LEU A 1 174 ? 1.002 -3.232 22.608 1.00 89.19 174 LEU A C 1
ATOM 1396 O O . LEU A 1 174 ? 0.302 -2.262 22.304 1.00 89.19 174 LEU A O 1
ATOM 1400 N N . ASN A 1 175 ? 0.805 -3.917 23.735 1.00 88.75 175 ASN A N 1
ATOM 1401 C CA . ASN A 1 175 ? -0.217 -3.569 24.723 1.00 88.75 175 ASN A CA 1
ATOM 1402 C C . ASN A 1 175 ? -0.034 -2.142 25.253 1.00 88.75 175 ASN A C 1
ATOM 1404 O O . ASN A 1 175 ? -0.994 -1.366 25.326 1.00 88.75 175 ASN A O 1
ATOM 1408 N N . SER A 1 176 ? 1.204 -1.778 25.588 1.00 90.38 176 SER A N 1
ATOM 1409 C CA . SER A 1 176 ? 1.563 -0.428 26.021 1.00 90.38 176 SER A CA 1
ATOM 1410 C C . SER A 1 176 ? 1.238 0.608 24.938 1.00 90.38 176 SER A C 1
ATOM 1412 O O . SER A 1 176 ? 0.589 1.619 25.213 1.00 90.38 176 SER A O 1
ATOM 1414 N N . GLN A 1 177 ? 1.578 0.333 23.676 1.00 92.69 177 GLN A N 1
ATOM 1415 C CA . GLN A 1 177 ? 1.298 1.230 22.550 1.00 92.69 177 GLN A CA 1
ATOM 1416 C C . GLN A 1 177 ? -0.205 1.433 22.319 1.00 92.69 177 GLN A C 1
ATOM 1418 O O . GLN A 1 177 ? -0.644 2.565 22.131 1.00 92.69 177 GLN A O 1
ATOM 1423 N N . ILE A 1 178 ? -1.018 0.370 22.357 1.00 92.25 178 ILE A N 1
ATOM 1424 C CA . ILE A 1 178 ? -2.468 0.497 22.134 1.00 92.25 178 ILE A CA 1
ATOM 1425 C C . ILE A 1 178 ? -3.147 1.211 23.311 1.00 92.25 178 ILE A C 1
ATOM 1427 O O . ILE A 1 178 ? -3.981 2.097 23.100 1.00 92.25 178 ILE A O 1
ATOM 1431 N N . SER A 1 179 ? -2.800 0.860 24.553 1.00 91.25 179 SER A N 1
ATOM 1432 C CA . SER A 1 179 ? -3.404 1.471 25.748 1.00 91.25 179 SER A CA 1
ATOM 1433 C C . SER A 1 179 ? -3.063 2.961 25.879 1.00 91.25 179 SER A C 1
ATOM 1435 O O . SER A 1 179 ? -3.937 3.766 26.237 1.00 91.25 179 SER A O 1
ATOM 1437 N N . SER A 1 180 ? -1.837 3.340 25.503 1.00 94.12 180 SER A N 1
ATOM 1438 C CA . SER A 1 180 ? -1.336 4.719 25.531 1.00 94.12 180 SER A CA 1
ATOM 1439 C C . SER A 1 180 ? -1.778 5.594 24.354 1.00 94.12 180 SER A C 1
ATOM 1441 O O . SER A 1 180 ? -1.487 6.790 24.370 1.00 94.12 180 SER A O 1
ATOM 1443 N N . LEU A 1 181 ? -2.530 5.065 23.375 1.00 95.56 181 LEU A N 1
ATOM 1444 C CA . LEU A 1 181 ? -3.066 5.879 22.279 1.00 95.56 181 LEU A CA 1
ATOM 1445 C C . LEU A 1 181 ? -3.817 7.104 22.814 1.00 95.56 181 LEU A C 1
ATOM 1447 O O . LEU A 1 181 ? -4.687 7.000 23.694 1.00 95.56 181 LEU A O 1
ATOM 1451 N N . CYS A 1 182 ? -3.516 8.269 22.243 1.00 96.56 182 CYS A N 1
ATOM 1452 C CA . CYS A 1 182 ? -4.286 9.481 22.496 1.00 96.56 182 CYS A CA 1
ATOM 1453 C C . CYS A 1 182 ? -5.603 9.451 21.705 1.00 96.56 182 CYS A C 1
ATOM 1455 O O . CYS A 1 182 ? -5.749 8.743 20.707 1.00 96.56 182 CYS A O 1
ATOM 1457 N N . LYS A 1 183 ? -6.588 10.247 22.134 1.00 97.56 183 LYS A N 1
ATOM 1458 C CA . LYS A 1 183 ? -7.844 10.412 21.384 1.00 97.56 183 LYS A CA 1
ATOM 1459 C C . LYS A 1 183 ? -7.544 10.944 19.976 1.00 97.56 183 LYS A C 1
ATOM 1461 O O . LYS A 1 183 ? -6.800 11.908 19.827 1.00 97.56 183 LYS A O 1
ATOM 1466 N N . GLY A 1 184 ? -8.125 10.313 18.961 1.00 95.56 184 GLY A N 1
ATOM 1467 C CA . GLY A 1 184 ? -7.893 10.599 17.546 1.00 95.56 184 GLY A CA 1
ATOM 1468 C C . GLY A 1 184 ? -6.635 9.948 16.964 1.00 95.56 184 GLY A C 1
ATOM 1469 O O . GLY A 1 184 ? -6.463 9.957 15.745 1.00 95.56 184 GLY A O 1
ATOM 1470 N N . GLU A 1 185 ? -5.763 9.354 17.783 1.00 95.31 185 GLU A N 1
ATOM 1471 C CA . GLU A 1 185 ? -4.611 8.631 17.259 1.00 95.31 185 GLU A CA 1
ATOM 1472 C C . GLU A 1 185 ? -5.011 7.285 16.680 1.00 95.31 185 GLU A C 1
ATOM 1474 O O . GLU A 1 185 ? -5.949 6.626 17.128 1.00 95.31 185 GLU A O 1
ATOM 1479 N N . THR A 1 186 ? -4.251 6.878 15.668 1.00 95.62 186 THR A N 1
ATOM 1480 C CA . THR A 1 186 ? -4.404 5.592 15.003 1.00 95.62 186 THR A CA 1
ATOM 1481 C C . THR A 1 186 ? -3.122 4.773 15.125 1.00 95.62 186 THR A C 1
ATOM 1483 O O . THR A 1 186 ? -2.014 5.321 15.208 1.00 95.62 186 THR A O 1
ATOM 1486 N N . LEU A 1 187 ? -3.293 3.459 15.119 1.00 94.62 187 LEU A N 1
ATOM 1487 C CA . LEU A 1 187 ? -2.266 2.440 15.042 1.00 94.62 187 LEU A CA 1
ATOM 1488 C C . LEU A 1 187 ? -2.630 1.470 13.916 1.00 94.62 187 LEU A C 1
ATOM 1490 O O . LEU A 1 187 ? -3.789 1.078 13.791 1.00 94.62 187 LEU A O 1
ATOM 1494 N N . LEU A 1 188 ? -1.647 1.093 13.105 1.00 93.94 188 LEU A N 1
ATOM 1495 C CA . LEU A 1 188 ? -1.793 -0.005 12.158 1.00 93.94 188 LEU A CA 1
ATOM 1496 C C . LEU A 1 188 ? -1.076 -1.224 12.708 1.00 93.94 188 LEU A C 1
ATOM 1498 O O . LEU A 1 188 ? 0.094 -1.126 13.070 1.00 93.94 188 LEU A O 1
ATOM 1502 N N . LEU A 1 189 ? -1.768 -2.353 12.705 1.00 91.12 189 LEU A N 1
ATOM 1503 C CA . LEU A 1 189 ? -1.216 -3.656 13.031 1.00 91.12 189 LEU A CA 1
ATOM 1504 C C . LEU A 1 189 ? -1.231 -4.512 11.779 1.00 91.12 189 LEU A C 1
ATOM 1506 O O . LEU A 1 189 ? -2.215 -4.543 11.028 1.00 91.12 189 LEU A O 1
ATOM 1510 N N . LEU A 1 190 ? -0.106 -5.168 11.537 1.00 88.56 190 LEU A N 1
ATOM 1511 C CA . LEU A 1 190 ? 0.012 -6.110 10.447 1.00 88.56 190 LEU A CA 1
ATOM 1512 C C . LEU A 1 190 ? -0.701 -7.384 10.879 1.00 88.56 190 LEU A C 1
ATOM 1514 O O . LEU A 1 190 ? -0.673 -7.770 12.040 1.00 88.56 190 LEU A O 1
ATOM 1518 N N . GLY A 1 191 ? -1.395 -8.013 9.951 1.00 83.94 191 GLY A N 1
ATOM 1519 C CA . GLY A 1 191 ? -2.046 -9.279 10.199 1.00 83.94 191 GLY A CA 1
ATOM 1520 C C . GLY A 1 191 ? -2.128 -10.096 8.927 1.00 83.94 191 GLY A C 1
ATOM 1521 O O . GLY A 1 191 ? -1.512 -9.786 7.900 1.00 83.94 191 GLY A O 1
ATOM 1522 N N . GLY A 1 192 ? -2.948 -11.133 8.990 1.00 80.69 192 GLY A N 1
ATOM 1523 C CA . GLY A 1 192 ? -3.092 -12.096 7.915 1.00 80.69 192 GLY A CA 1
ATOM 1524 C C . GLY A 1 192 ? -2.727 -13.486 8.394 1.00 80.69 192 GLY A C 1
ATOM 1525 O O . GLY A 1 192 ? -2.666 -13.738 9.590 1.00 80.69 192 GLY A O 1
ATOM 1526 N N . TRP A 1 193 ? -2.510 -14.388 7.452 1.00 74.44 193 TRP A N 1
ATOM 1527 C CA . TRP A 1 193 ? -2.121 -15.759 7.746 1.00 74.44 193 TRP A CA 1
ATOM 1528 C C . TRP A 1 193 ? -0.995 -16.177 6.820 1.00 74.44 193 TRP A C 1
ATOM 1530 O O . TRP A 1 193 ? -0.949 -15.793 5.646 1.00 74.44 193 TRP A O 1
ATOM 1540 N N . SER A 1 194 ? -0.085 -16.989 7.340 1.00 67.44 194 SER A N 1
ATOM 1541 C CA . SER A 1 194 ? 0.822 -17.744 6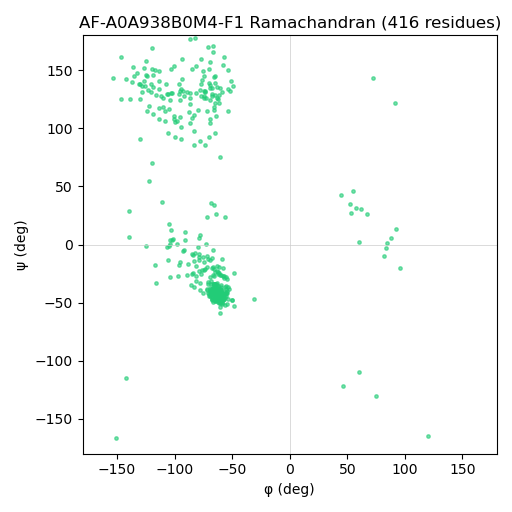.492 1.00 67.44 194 SER A CA 1
ATOM 1542 C C . SER A 1 194 ? 0.058 -18.904 5.854 1.00 67.44 194 SER A C 1
ATOM 1544 O O . SER A 1 194 ? -0.861 -19.481 6.438 1.00 67.44 194 SER A O 1
ATOM 1546 N N . GLY A 1 195 ? 0.407 -19.237 4.617 1.00 64.06 195 GLY A N 1
ATOM 1547 C CA . GLY A 1 195 ? -0.006 -20.507 4.041 1.00 64.06 195 GLY A CA 1
ATOM 1548 C C . GLY A 1 195 ? 0.982 -21.594 4.464 1.00 64.06 195 GLY A C 1
ATOM 1549 O O . GLY A 1 195 ? 2.144 -21.304 4.744 1.00 64.06 195 GLY A O 1
ATOM 1550 N N . SER A 1 196 ? 0.522 -22.841 4.558 1.00 59.16 196 SER A N 1
ATOM 1551 C CA . SER A 1 196 ? 1.387 -23.987 4.852 1.00 59.16 196 SER A CA 1
ATOM 1552 C C . SER A 1 196 ? 1.811 -24.696 3.562 1.00 59.16 196 SER A C 1
ATOM 1554 O O . SER A 1 196 ? 1.006 -24.896 2.648 1.00 59.16 196 SER A O 1
ATOM 1556 N N . GLY A 1 197 ? 3.086 -25.091 3.479 1.00 68.06 197 GLY A N 1
ATOM 1557 C CA . GLY A 1 197 ? 3.631 -25.819 2.330 1.00 68.06 197 GLY A CA 1
ATOM 1558 C C . GLY A 1 197 ? 3.521 -25.027 1.024 1.00 68.06 197 GLY A C 1
ATOM 1559 O O . GLY A 1 197 ? 4.233 -24.049 0.829 1.00 68.06 197 GLY A O 1
ATOM 1560 N N . THR A 1 198 ? 2.640 -25.469 0.123 1.00 60.47 198 THR A N 1
ATOM 1561 C CA . THR A 1 198 ? 2.378 -24.825 -1.178 1.00 60.47 198 THR A CA 1
ATOM 1562 C C . THR A 1 198 ? 1.241 -23.803 -1.141 1.00 60.47 198 THR A C 1
ATOM 1564 O O . THR A 1 198 ? 0.971 -23.160 -2.156 1.00 60.47 198 THR A O 1
ATOM 1567 N N . GLN A 1 199 ? 0.540 -23.654 -0.012 1.00 66.44 199 GLN A N 1
ATOM 1568 C CA . GLN A 1 199 ? -0.510 -22.647 0.114 1.00 66.44 199 GLN A CA 1
ATOM 1569 C C . GLN A 1 199 ? 0.124 -21.261 0.252 1.00 66.44 199 GLN A C 1
ATOM 1571 O O . GLN A 1 199 ? 1.032 -21.056 1.053 1.00 66.44 199 GLN A O 1
ATOM 1576 N N . SER A 1 200 ? -0.369 -20.292 -0.518 1.00 72.88 200 SER A N 1
ATOM 1577 C CA . SER A 1 200 ? 0.037 -18.894 -0.389 1.00 72.88 200 SER A CA 1
ATOM 1578 C C . SER A 1 200 ? -0.573 -18.284 0.875 1.00 72.88 200 SER A C 1
ATOM 1580 O O . SER A 1 200 ? -1.779 -18.410 1.095 1.00 72.88 200 SER A O 1
ATOM 1582 N N . GLY A 1 201 ? 0.234 -17.588 1.676 1.00 79.00 201 GLY A N 1
ATOM 1583 C CA . GLY A 1 201 ? -0.282 -16.729 2.744 1.00 79.00 201 GLY A CA 1
ATOM 1584 C C . GLY A 1 201 ? -1.063 -15.531 2.201 1.00 79.00 201 GLY A C 1
ATOM 1585 O O . GLY A 1 201 ? -1.047 -15.242 1.000 1.00 79.00 201 GLY A O 1
ATOM 1586 N N . HIS A 1 202 ? -1.737 -14.801 3.085 1.00 87.00 202 HIS A N 1
ATOM 1587 C CA . HIS A 1 202 ? -2.520 -13.630 2.707 1.00 87.00 202 HIS A CA 1
ATOM 1588 C C . HIS A 1 202 ? -2.414 -12.516 3.742 1.00 87.00 202 HIS A C 1
ATOM 1590 O O . HIS A 1 202 ? -2.380 -12.763 4.942 1.00 87.00 202 HIS A O 1
ATOM 1596 N N . ALA A 1 203 ? -2.363 -11.278 3.255 1.00 89.06 203 ALA A N 1
ATOM 1597 C CA . ALA A 1 203 ? -2.148 -10.093 4.068 1.00 89.06 203 ALA A CA 1
ATOM 1598 C C . ALA A 1 203 ? -3.474 -9.418 4.437 1.00 89.06 203 ALA A C 1
ATOM 1600 O O . ALA A 1 203 ? -4.269 -9.068 3.558 1.00 89.06 203 ALA A O 1
ATOM 1601 N N . VAL A 1 204 ? -3.653 -9.148 5.726 1.00 90.69 204 VAL A N 1
ATOM 1602 C CA . VAL A 1 204 ? -4.744 -8.338 6.279 1.00 90.69 204 VAL A CA 1
ATOM 1603 C C . VAL A 1 204 ? -4.116 -7.226 7.114 1.00 90.69 204 VAL A C 1
ATOM 1605 O O . VAL A 1 204 ? -3.057 -7.410 7.702 1.00 90.69 204 VAL A O 1
ATOM 1608 N N . ILE A 1 205 ? -4.717 -6.043 7.142 1.00 93.25 205 ILE A N 1
ATOM 1609 C CA . ILE A 1 205 ? -4.253 -4.953 8.007 1.00 93.25 205 ILE A CA 1
ATOM 1610 C C . ILE A 1 205 ? -5.371 -4.599 8.976 1.00 93.25 205 ILE A C 1
ATOM 1612 O O . ILE A 1 205 ? -6.522 -4.459 8.565 1.00 93.25 205 ILE A O 1
ATOM 1616 N N . TYR A 1 206 ? -5.026 -4.418 10.244 1.00 93.88 206 TYR A N 1
ATOM 1617 C CA . TYR A 1 206 ? -5.939 -3.915 11.260 1.00 93.88 206 TYR A CA 1
ATOM 1618 C C . TYR A 1 206 ? -5.588 -2.468 11.581 1.00 93.88 206 TYR A C 1
ATOM 1620 O O . TYR A 1 206 ? -4.439 -2.134 11.852 1.00 93.88 206 TYR A O 1
ATOM 1628 N N . GLU A 1 207 ? -6.580 -1.592 11.548 1.00 95.50 207 GLU A N 1
ATOM 1629 C CA . GLU A 1 207 ? -6.455 -0.198 11.944 1.00 95.50 207 GLU A CA 1
ATOM 1630 C C . GLU A 1 207 ? -7.232 0.018 13.243 1.00 95.50 207 GLU A C 1
ATOM 1632 O O . GLU A 1 207 ? -8.445 -0.176 13.276 1.00 95.50 207 GLU A O 1
ATOM 1637 N N . LEU A 1 208 ? -6.533 0.408 14.309 1.00 95.81 208 LEU A N 1
ATOM 1638 C CA . LEU A 1 208 ? -7.117 0.705 15.615 1.00 95.81 208 LEU A CA 1
ATOM 1639 C C . LEU A 1 208 ? -6.984 2.197 15.888 1.00 95.81 208 LEU A C 1
ATOM 1641 O O . LEU A 1 208 ? -5.880 2.741 15.836 1.00 95.81 208 LEU A O 1
ATOM 1645 N N . SER A 1 209 ? -8.078 2.868 16.227 1.00 97.06 209 SER A N 1
ATOM 1646 C CA . SER A 1 209 ? -8.052 4.274 16.633 1.00 97.06 209 SER A CA 1
ATOM 1647 C C . SER A 1 209 ? -8.830 4.509 17.911 1.00 97.06 209 SER A C 1
ATOM 1649 O O . SER A 1 209 ? -9.929 3.987 18.063 1.00 97.06 209 SER A O 1
ATOM 1651 N N . LYS A 1 210 ? -8.295 5.324 18.822 1.00 97.62 210 LYS A N 1
ATOM 1652 C CA . LYS A 1 210 ? -8.999 5.670 20.061 1.00 97.62 210 LYS A CA 1
ATOM 1653 C C . LYS A 1 210 ? -9.905 6.864 19.814 1.00 97.62 210 LYS A C 1
ATOM 1655 O O . LYS A 1 210 ? -9.439 7.929 19.417 1.00 97.62 210 LYS A O 1
ATOM 1660 N N . ASN A 1 211 ? -11.198 6.709 20.041 1.00 97.81 211 ASN A N 1
ATOM 1661 C CA . ASN A 1 211 ? -12.176 7.748 19.759 1.00 97.81 211 ASN A CA 1
ATOM 1662 C C . ASN A 1 211 ? -12.332 8.737 20.932 1.00 97.81 211 ASN A C 1
ATOM 1664 O O . ASN A 1 211 ? -11.730 8.596 22.002 1.00 97.81 211 ASN A O 1
ATOM 1668 N N . ASN A 1 212 ? -13.155 9.772 20.745 1.00 97.19 212 ASN A N 1
ATOM 1669 C CA . ASN A 1 212 ? -13.304 10.851 21.729 1.00 97.19 212 ASN A CA 1
ATOM 1670 C C . ASN A 1 212 ? -13.925 10.406 23.065 1.00 97.19 212 ASN A C 1
ATOM 1672 O O . ASN A 1 212 ? -13.711 11.074 24.085 1.00 97.19 212 ASN A O 1
ATOM 1676 N N . LYS A 1 213 ? -14.642 9.274 23.082 1.00 97.19 213 LYS A N 1
ATOM 1677 C CA . LYS A 1 213 ? -15.227 8.670 24.289 1.00 97.19 213 LYS A CA 1
ATOM 1678 C C . LYS A 1 213 ? -14.214 7.828 25.073 1.00 97.19 213 LYS A C 1
ATOM 1680 O O . LYS A 1 213 ? -14.515 7.406 26.180 1.00 97.19 213 LYS A O 1
ATOM 1685 N N . GLY A 1 214 ? -13.014 7.609 24.528 1.00 94.94 214 GLY A N 1
ATOM 1686 C CA . GLY A 1 214 ? -12.003 6.719 25.106 1.00 94.94 214 GLY A CA 1
ATOM 1687 C C . GLY A 1 214 ? -12.175 5.246 24.720 1.00 94.94 214 GLY A C 1
ATOM 1688 O O . GLY A 1 214 ? -11.362 4.430 25.146 1.00 94.94 214 GLY A O 1
ATOM 1689 N N . ASN A 1 215 ? -13.182 4.929 23.900 1.00 96.38 215 ASN A N 1
ATOM 1690 C CA . ASN A 1 215 ? -13.354 3.625 23.263 1.00 96.38 215 ASN A CA 1
ATOM 1691 C C . ASN A 1 215 ? -12.484 3.527 22.002 1.00 96.38 215 ASN A C 1
ATOM 1693 O O . ASN A 1 215 ? -11.806 4.487 21.624 1.00 96.38 215 ASN A O 1
ATOM 1697 N N . PHE A 1 216 ? -12.510 2.373 21.344 1.00 96.94 216 PHE A N 1
ATOM 1698 C CA . PHE A 1 216 ? -11.745 2.105 20.135 1.00 96.94 216 PHE A CA 1
ATOM 1699 C C . PHE A 1 216 ? -12.661 1.910 18.930 1.00 96.94 216 PHE A C 1
ATOM 1701 O O . PHE A 1 216 ? -13.693 1.251 19.012 1.00 96.94 216 PHE A O 1
ATOM 1708 N N . ASP A 1 217 ? -12.242 2.448 17.795 1.00 97.44 217 ASP A N 1
ATOM 1709 C CA . ASP A 1 217 ? -12.771 2.079 16.493 1.00 97.44 217 ASP A CA 1
ATOM 1710 C C . ASP A 1 217 ? -11.744 1.149 15.837 1.00 97.44 217 ASP A C 1
ATOM 1712 O O . ASP A 1 217 ? -10.543 1.440 15.833 1.00 97.44 217 ASP A O 1
ATOM 1716 N N . ILE A 1 218 ? -12.209 0.013 15.326 1.00 95.75 218 ILE A N 1
ATOM 1717 C CA . ILE A 1 218 ? -11.379 -1.050 14.754 1.00 95.75 218 ILE A CA 1
ATOM 1718 C C . ILE A 1 218 ? -11.808 -1.247 13.308 1.00 95.75 218 ILE A C 1
ATOM 1720 O O . ILE A 1 218 ? -12.996 -1.384 13.021 1.00 95.75 218 ILE A O 1
ATOM 1724 N N . LYS A 1 219 ? -10.856 -1.289 12.382 1.00 96.31 219 LYS A N 1
ATOM 1725 C CA . LYS A 1 219 ? -11.120 -1.515 10.962 1.00 96.31 219 LYS A CA 1
ATOM 1726 C C . LYS A 1 219 ? -10.217 -2.609 10.416 1.00 96.31 219 LYS A C 1
ATOM 1728 O O . LYS A 1 219 ? -8.999 -2.520 10.512 1.00 96.31 219 LYS A O 1
ATOM 1733 N N . ILE A 1 220 ? -10.824 -3.622 9.813 1.00 95.19 220 ILE A N 1
ATOM 1734 C CA . ILE A 1 220 ? -10.142 -4.678 9.067 1.00 95.19 220 ILE A CA 1
ATOM 1735 C C . ILE A 1 220 ? -10.020 -4.220 7.621 1.00 95.19 220 ILE A C 1
ATOM 1737 O O . ILE A 1 220 ? -11.010 -3.799 7.024 1.00 95.19 220 ILE A O 1
ATOM 1741 N N . ILE A 1 221 ? -8.826 -4.329 7.054 1.00 95.69 221 ILE A N 1
ATOM 1742 C CA . ILE A 1 221 ? -8.517 -3.954 5.679 1.00 95.69 221 ILE A CA 1
ATOM 1743 C C . ILE A 1 221 ? -8.037 -5.202 4.944 1.00 95.69 221 ILE A C 1
ATOM 1745 O O . ILE A 1 221 ? -6.958 -5.729 5.224 1.00 95.69 221 ILE A O 1
ATOM 1749 N N . ASN A 1 222 ? -8.842 -5.666 3.994 1.00 94.69 222 ASN A N 1
ATOM 1750 C CA . ASN A 1 222 ? -8.575 -6.852 3.197 1.00 94.69 222 ASN A CA 1
ATOM 1751 C C . ASN A 1 222 ? -8.913 -6.590 1.727 1.00 94.69 222 ASN A C 1
ATOM 1753 O O . ASN A 1 222 ? -9.914 -5.964 1.407 1.00 94.69 222 ASN A O 1
ATOM 1757 N N . THR A 1 223 ? -8.089 -7.089 0.814 1.00 94.12 223 THR A N 1
ATOM 1758 C CA . THR A 1 223 ? -8.282 -6.895 -0.628 1.00 94.12 223 THR A CA 1
ATOM 1759 C C . THR A 1 223 ? -8.343 -8.194 -1.430 1.00 94.12 223 THR A C 1
ATOM 1761 O O . THR A 1 223 ? -8.545 -8.121 -2.643 1.00 94.12 223 THR A O 1
ATOM 1764 N N . GLY A 1 224 ? -8.193 -9.366 -0.795 1.00 91.31 224 GLY A N 1
ATOM 1765 C CA . GLY A 1 224 ? -8.110 -10.663 -1.482 1.00 91.31 224 GLY A CA 1
ATOM 1766 C C . GLY A 1 224 ? -8.802 -11.815 -0.770 1.00 91.31 224 GLY A C 1
ATOM 1767 O O . GLY A 1 224 ? -10.023 -11.845 -0.699 1.00 91.31 224 GLY A O 1
ATOM 1768 N N . ASP A 1 225 ? -8.051 -12.818 -0.324 1.00 88.50 225 ASP A N 1
ATOM 1769 C CA . ASP A 1 225 ? -8.682 -13.979 0.297 1.00 88.50 225 ASP A CA 1
ATOM 1770 C C . ASP A 1 225 ? -9.390 -13.579 1.607 1.00 88.50 225 ASP A C 1
ATOM 1772 O O . ASP A 1 225 ? -8.910 -12.713 2.336 1.00 88.50 225 ASP A O 1
ATOM 1776 N N . GLY A 1 226 ? -10.582 -14.117 1.871 1.00 89.56 226 GLY A N 1
ATOM 1777 C CA . GLY A 1 226 ? -11.469 -13.646 2.947 1.00 89.56 226 GLY A CA 1
ATOM 1778 C C . GLY A 1 226 ? -12.425 -12.519 2.561 1.00 89.56 226 GLY A C 1
ATOM 1779 O O . GLY A 1 226 ? -13.121 -12.002 3.431 1.00 89.56 226 GLY A O 1
ATOM 1780 N N . LEU A 1 227 ? -12.488 -12.117 1.289 1.00 92.69 227 LEU A N 1
ATOM 1781 C CA . LEU A 1 227 ? -13.462 -11.120 0.833 1.00 92.69 227 LEU A CA 1
ATOM 1782 C C . LEU A 1 227 ? -14.922 -11.601 0.885 1.00 92.69 227 LEU A C 1
ATOM 1784 O O . LEU A 1 227 ? -15.811 -10.762 0.781 1.00 92.69 227 LEU A O 1
ATOM 1788 N N . GLU A 1 228 ? -15.213 -12.890 1.088 1.00 93.56 228 GLU A N 1
ATOM 1789 C CA . GLU A 1 228 ? -16.595 -13.344 1.320 1.00 93.56 228 GLU A CA 1
ATOM 1790 C C . GLU A 1 228 ? -17.192 -12.842 2.644 1.00 93.56 228 GLU A C 1
ATOM 1792 O O . GLU A 1 228 ? -18.410 -12.821 2.797 1.00 93.56 228 GLU A O 1
ATOM 1797 N N . PHE A 1 229 ? -16.345 -12.420 3.590 1.00 93.75 229 PHE A N 1
ATOM 1798 C CA . PHE A 1 229 ? -16.774 -11.792 4.842 1.00 93.75 229 PHE A CA 1
ATOM 1799 C C . PHE A 1 229 ? -17.038 -10.286 4.675 1.00 93.75 229 PHE A C 1
ATOM 1801 O O . PHE A 1 229 ? -17.554 -9.634 5.585 1.00 93.75 229 PHE A O 1
ATOM 1808 N N . HIS A 1 230 ? -16.679 -9.723 3.517 1.00 95.25 230 HIS A N 1
ATOM 1809 C CA . HIS A 1 230 ? -16.812 -8.305 3.197 1.00 95.25 230 HIS A CA 1
ATOM 1810 C C . HIS A 1 230 ? -18.043 -8.057 2.325 1.00 95.25 230 HIS A C 1
ATOM 1812 O O . HIS A 1 230 ? -18.481 -8.923 1.568 1.00 95.25 230 HIS A O 1
ATOM 1818 N N . ALA A 1 231 ? -18.594 -6.843 2.395 1.00 96.50 231 ALA A N 1
ATOM 1819 C CA . ALA A 1 231 ? -19.703 -6.458 1.529 1.00 96.50 231 ALA A CA 1
ATOM 1820 C C . ALA A 1 231 ? -19.276 -6.508 0.053 1.00 96.50 231 ALA A C 1
ATOM 1822 O O . ALA A 1 231 ? -18.259 -5.930 -0.337 1.00 96.50 231 ALA A O 1
ATOM 1823 N N . GLY A 1 232 ? -20.064 -7.199 -0.770 1.00 96.06 232 GLY A N 1
ATOM 1824 C CA . GLY A 1 232 ? -19.824 -7.367 -2.198 1.00 96.06 232 GLY A CA 1
ATOM 1825 C C . GLY A 1 232 ? -21.011 -6.898 -3.026 1.00 96.06 232 GLY A C 1
ATOM 1826 O O . GLY A 1 232 ? -22.163 -7.065 -2.630 1.00 96.06 232 GLY A O 1
ATOM 1827 N N . ILE A 1 233 ? -20.729 -6.333 -4.195 1.00 95.62 233 ILE A N 1
ATOM 1828 C CA . ILE A 1 233 ? -21.743 -5.947 -5.177 1.00 95.62 233 ILE A CA 1
ATOM 1829 C C . ILE A 1 233 ? -21.373 -6.489 -6.553 1.00 95.62 233 ILE A C 1
ATOM 1831 O O . ILE A 1 233 ? -20.219 -6.425 -6.989 1.00 95.62 233 ILE A O 1
ATOM 1835 N N . GLU A 1 234 ? -22.371 -7.001 -7.264 1.00 95.44 234 GLU A N 1
ATOM 1836 C CA . GLU A 1 234 ? -22.255 -7.306 -8.685 1.00 95.44 234 GLU A CA 1
ATOM 1837 C C . GLU A 1 234 ? -22.740 -6.112 -9.503 1.00 95.44 234 GLU A C 1
ATOM 1839 O O . GLU A 1 234 ? -23.831 -5.590 -9.276 1.00 95.44 234 GLU A O 1
ATOM 1844 N N . TYR A 1 235 ? -21.969 -5.706 -10.508 1.00 90.44 235 TYR A N 1
ATOM 1845 C CA . TYR A 1 235 ? -22.423 -4.734 -11.498 1.00 90.44 235 TYR A CA 1
ATOM 1846 C C . TYR A 1 235 ? -22.102 -5.214 -12.912 1.00 90.44 235 TYR A C 1
ATOM 1848 O O . TYR A 1 235 ? -21.112 -5.909 -13.156 1.00 90.44 235 TYR A O 1
ATOM 1856 N N . LYS A 1 236 ? -22.965 -4.862 -13.869 1.00 92.69 236 LYS A N 1
ATOM 1857 C CA . LYS A 1 236 ? -22.751 -5.164 -15.287 1.00 92.69 236 LYS A CA 1
ATOM 1858 C C . LYS A 1 236 ? -22.036 -3.996 -15.951 1.00 92.69 236 LYS A C 1
ATOM 1860 O O . LYS A 1 236 ? -22.495 -2.859 -15.870 1.00 92.69 236 LYS A O 1
ATOM 1865 N N . LYS A 1 237 ? -20.935 -4.283 -16.639 1.00 89.31 237 LYS A N 1
ATOM 1866 C CA . LYS A 1 237 ? -20.227 -3.321 -17.486 1.00 89.31 237 LYS A CA 1
ATOM 1867 C C . LYS A 1 237 ? -19.795 -4.010 -18.772 1.00 89.31 237 LYS A C 1
ATOM 1869 O O . LYS A 1 237 ? -19.129 -5.041 -18.709 1.00 89.31 237 LYS A O 1
ATOM 1874 N N . ASP A 1 238 ? -20.171 -3.450 -19.917 1.00 90.25 238 ASP A N 1
ATOM 1875 C CA . ASP A 1 238 ? -19.798 -3.961 -21.244 1.00 90.25 238 ASP A CA 1
ATOM 1876 C C . ASP A 1 238 ? -20.183 -5.446 -21.433 1.00 90.25 238 ASP A C 1
ATOM 1878 O O . ASP A 1 238 ? -19.366 -6.267 -21.834 1.00 90.25 238 ASP A O 1
ATOM 1882 N N . ASN A 1 239 ? -21.411 -5.821 -21.043 1.00 92.44 239 ASN A N 1
ATOM 1883 C CA . ASN A 1 239 ? -21.925 -7.206 -21.012 1.00 92.44 239 ASN A CA 1
ATOM 1884 C C . ASN A 1 239 ? -21.161 -8.196 -20.110 1.00 92.44 239 ASN A C 1
ATOM 1886 O O . ASN A 1 239 ? -21.549 -9.358 -20.010 1.00 92.44 239 ASN A O 1
ATOM 1890 N N . SER A 1 240 ? -20.133 -7.745 -19.389 1.00 90.69 240 SER A N 1
ATOM 1891 C CA . SER A 1 240 ? -19.439 -8.541 -18.378 1.00 90.69 240 SER A CA 1
ATOM 1892 C C . SER A 1 240 ? -20.011 -8.270 -16.986 1.00 90.69 240 SER A C 1
ATOM 1894 O O . SER A 1 240 ? -20.224 -7.116 -16.598 1.00 90.69 240 SER A O 1
ATOM 1896 N N . LYS A 1 241 ? -20.266 -9.336 -16.219 1.00 93.19 241 LYS A N 1
ATOM 1897 C CA . LYS A 1 241 ? -20.485 -9.222 -14.774 1.00 93.19 241 LYS A CA 1
ATOM 1898 C C . LYS A 1 241 ? -19.145 -8.949 -14.100 1.00 93.19 241 LYS A C 1
ATOM 1900 O O . LYS A 1 241 ? -18.164 -9.641 -14.369 1.00 93.19 241 LYS A O 1
ATOM 1905 N N . LYS A 1 24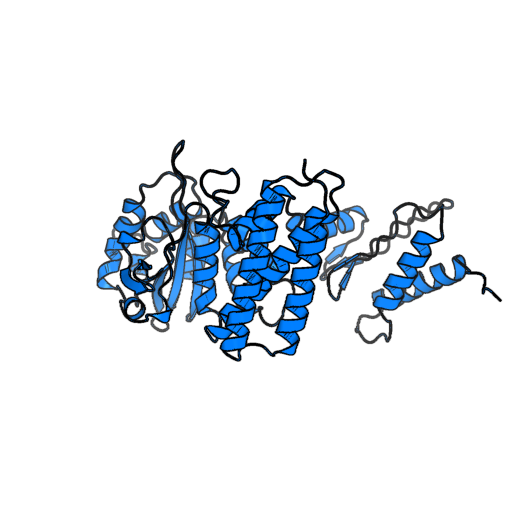2 ? -19.110 -7.952 -13.225 1.00 92.94 242 LYS A N 1
ATOM 1906 C CA . LYS A 1 242 ? -17.952 -7.635 -12.395 1.00 92.94 242 LYS A CA 1
ATOM 1907 C C . LYS A 1 242 ? -18.375 -7.614 -10.939 1.00 92.94 242 LYS A C 1
ATOM 1909 O O . LYS A 1 242 ? -19.396 -7.024 -10.601 1.00 92.94 242 LYS A O 1
ATOM 1914 N N . THR A 1 243 ? -17.553 -8.221 -10.100 1.00 94.44 243 THR A N 1
ATOM 1915 C CA . THR A 1 243 ? -17.701 -8.161 -8.649 1.00 94.44 243 THR A CA 1
ATOM 1916 C C . THR A 1 243 ? -16.807 -7.051 -8.123 1.00 94.44 243 THR A C 1
ATOM 1918 O O . THR A 1 243 ? -15.636 -6.950 -8.505 1.00 94.44 243 THR A O 1
ATOM 1921 N N . LEU A 1 244 ? -17.366 -6.204 -7.270 1.00 95.25 244 LEU A N 1
ATOM 1922 C CA . LEU A 1 244 ? -16.600 -5.312 -6.415 1.00 95.25 244 LEU A CA 1
ATOM 1923 C C . LEU A 1 244 ? -16.815 -5.731 -4.970 1.00 95.25 244 LEU A C 1
ATOM 1925 O O . LEU A 1 244 ? -17.901 -6.184 -4.615 1.00 95.25 244 LEU A O 1
ATOM 1929 N N . SER A 1 245 ? -15.805 -5.512 -4.145 1.00 96.19 245 SER A N 1
ATOM 1930 C CA . SER A 1 245 ? -15.886 -5.733 -2.708 1.00 96.19 245 SER A CA 1
ATOM 1931 C C . SER A 1 245 ? -15.460 -4.469 -1.979 1.00 96.19 245 SER 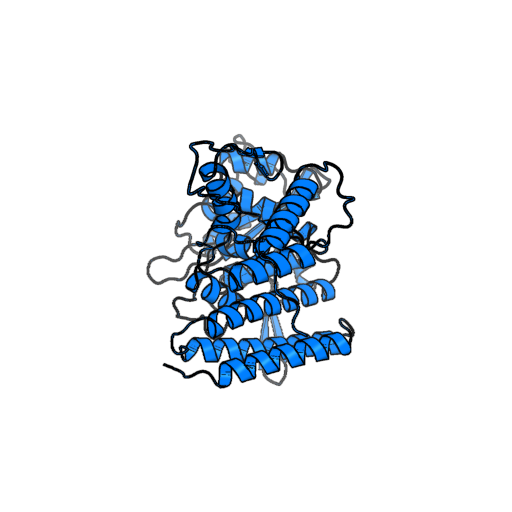A C 1
ATOM 1933 O O . SER A 1 245 ? -14.528 -3.780 -2.407 1.00 96.19 245 SER A O 1
ATOM 1935 N N . CYS A 1 246 ? -16.144 -4.149 -0.888 1.00 96.25 246 CYS A N 1
ATOM 1936 C CA . CYS A 1 246 ? -15.654 -3.176 0.071 1.00 96.25 246 CYS A CA 1
ATOM 1937 C C . CYS A 1 246 ? -14.445 -3.805 0.775 1.00 96.25 246 CYS A C 1
ATOM 1939 O O . CYS A 1 246 ? -14.586 -4.894 1.314 1.00 96.25 246 CYS A O 1
ATOM 1941 N N . PRO A 1 247 ? -13.257 -3.183 0.774 1.00 96.25 247 PRO A N 1
ATOM 1942 C CA . PRO A 1 247 ? -12.086 -3.777 1.408 1.00 96.25 247 PRO A CA 1
ATOM 1943 C C . PRO A 1 247 ? -12.084 -3.606 2.932 1.00 96.25 247 PRO A C 1
ATOM 1945 O O . PRO A 1 247 ? -11.075 -3.892 3.575 1.00 96.25 247 PRO A O 1
ATOM 1948 N N . PHE A 1 248 ? -13.160 -3.058 3.501 1.00 96.44 248 PHE A N 1
ATOM 1949 C CA . PHE A 1 248 ? -13.228 -2.620 4.882 1.00 96.44 248 PHE A CA 1
ATOM 1950 C C . PHE A 1 248 ? -14.365 -3.315 5.627 1.00 96.44 248 PHE A C 1
ATOM 1952 O O . PHE A 1 248 ? -15.510 -3.298 5.179 1.00 96.44 248 PHE A O 1
ATOM 1959 N N . ILE A 1 249 ? -14.059 -3.811 6.823 1.00 96.25 249 ILE A N 1
ATOM 1960 C CA . ILE A 1 249 ? -15.048 -4.081 7.872 1.00 96.25 249 ILE A CA 1
ATOM 1961 C C . ILE A 1 249 ? -14.706 -3.155 9.030 1.00 96.25 249 ILE A C 1
ATOM 1963 O O . ILE A 1 249 ? -13.549 -3.108 9.443 1.00 96.25 249 ILE A O 1
ATOM 1967 N N . ALA A 1 250 ? -15.680 -2.404 9.535 1.00 96.81 250 ALA A N 1
ATOM 1968 C CA . ALA A 1 250 ? -15.473 -1.468 10.633 1.00 96.81 250 ALA A CA 1
ATOM 1969 C C . ALA A 1 250 ? -16.321 -1.836 11.849 1.00 96.81 250 ALA A C 1
ATOM 1971 O O . ALA A 1 250 ? -17.458 -2.284 11.721 1.00 96.81 250 ALA A O 1
ATOM 1972 N N . TYR A 1 251 ? -15.765 -1.576 13.025 1.00 96.88 251 TYR A N 1
ATOM 1973 C CA . TYR A 1 251 ? -16.410 -1.669 14.325 1.00 96.88 251 TYR A CA 1
ATOM 1974 C C . TYR A 1 251 ? -16.178 -0.347 15.054 1.00 96.88 251 TYR A C 1
ATOM 1976 O O . TYR A 1 251 ? -15.050 0.149 15.078 1.00 96.88 251 TYR A O 1
ATOM 1984 N N . LYS A 1 252 ? -17.228 0.247 15.620 1.00 97.75 252 LYS A N 1
ATOM 1985 C CA . LYS A 1 252 ? -17.171 1.558 16.282 1.00 97.75 252 LYS A CA 1
ATOM 1986 C C . LYS A 1 252 ? -17.500 1.455 17.757 1.00 97.75 252 LYS A C 1
ATOM 1988 O O . LYS A 1 252 ? -18.317 0.634 18.161 1.00 97.75 252 LYS A O 1
ATOM 1993 N N . ASP A 1 253 ? -16.917 2.355 18.543 1.00 97.19 253 ASP A N 1
ATOM 1994 C CA . ASP A 1 253 ? -17.199 2.475 19.975 1.00 97.19 253 ASP A CA 1
ATOM 1995 C C . ASP A 1 253 ? -16.933 1.179 20.777 1.00 97.19 253 ASP A C 1
ATOM 1997 O O . ASP A 1 253 ? -17.561 0.955 21.813 1.00 97.19 253 ASP A O 1
ATOM 2001 N N . VAL A 1 254 ? -15.959 0.363 20.355 1.00 95.12 254 VAL A N 1
ATOM 2002 C CA . VAL A 1 254 ? -15.542 -0.876 21.031 1.00 95.12 254 VAL A CA 1
ATOM 2003 C C . VAL A 1 254 ? -14.919 -0.544 22.397 1.00 95.12 254 VAL A C 1
ATOM 2005 O O . VAL A 1 254 ? -13.894 0.146 22.455 1.00 95.12 254 VAL A O 1
ATOM 2008 N N . PRO A 1 255 ? -15.489 -1.014 23.522 1.00 93.50 255 PRO A N 1
ATOM 2009 C CA . PRO A 1 255 ? -14.934 -0.746 24.844 1.00 93.50 255 PRO A CA 1
ATOM 2010 C C . PRO A 1 255 ? -13.558 -1.394 25.032 1.00 93.50 255 PRO A C 1
ATOM 2012 O O . PRO A 1 255 ? -13.333 -2.521 24.597 1.00 93.50 255 PRO A O 1
ATOM 2015 N N . ALA A 1 256 ? -12.665 -0.734 25.776 1.00 90.31 256 ALA A N 1
ATOM 2016 C CA . ALA A 1 256 ? -11.308 -1.229 26.043 1.00 90.31 256 ALA A CA 1
ATOM 2017 C C . ALA A 1 256 ? -11.269 -2.652 26.643 1.00 90.31 256 ALA A C 1
ATOM 2019 O O . ALA A 1 256 ? -10.336 -3.406 26.381 1.00 90.31 256 ALA A O 1
ATOM 2020 N N . GLY A 1 257 ? -12.300 -3.048 27.399 1.00 88.50 257 GLY A N 1
ATOM 2021 C CA . GLY A 1 257 ? -12.414 -4.399 27.961 1.00 88.50 257 GLY A CA 1
ATOM 2022 C C . GLY A 1 257 ? -12.495 -5.519 26.913 1.00 88.50 257 GLY A C 1
ATOM 2023 O O . GLY A 1 257 ? -12.111 -6.643 27.212 1.00 88.50 257 GLY A O 1
ATOM 2024 N N . PHE A 1 258 ? -12.927 -5.224 25.681 1.00 89.00 258 PHE A N 1
ATOM 2025 C CA . PHE A 1 258 ? -12.937 -6.191 24.572 1.00 89.00 258 PHE A CA 1
ATOM 2026 C C . PHE A 1 258 ? -11.561 -6.382 23.921 1.00 89.00 258 PHE A C 1
ATOM 2028 O O . PHE A 1 258 ? -11.378 -7.329 23.163 1.00 89.00 258 PHE A O 1
ATOM 2035 N N . LEU A 1 259 ? -10.593 -5.504 24.203 1.00 85.69 259 LEU A N 1
ATOM 2036 C CA . LEU A 1 259 ? -9.231 -5.623 23.676 1.00 85.69 259 LEU A CA 1
ATOM 2037 C C . LEU A 1 259 ? -8.352 -6.578 24.498 1.00 85.69 259 LEU A C 1
ATOM 2039 O O . LEU A 1 259 ? -7.300 -6.989 24.022 1.00 85.69 259 LEU A O 1
ATOM 2043 N N . GLY A 1 260 ? -8.778 -6.953 25.707 1.00 79.94 260 GLY A N 1
ATOM 2044 C CA . GLY A 1 260 ? -8.035 -7.904 26.535 1.00 79.94 260 GLY A CA 1
ATOM 2045 C C . GLY A 1 260 ? -7.045 -7.281 27.522 1.00 79.94 260 GLY A C 1
ATOM 2046 O O . GLY A 1 260 ? -6.233 -8.005 28.085 1.00 79.94 260 GLY A O 1
ATOM 2047 N N . PHE A 1 261 ? -7.104 -5.965 27.762 1.00 73.94 261 PHE A N 1
ATOM 2048 C CA . PHE A 1 261 ? -6.212 -5.288 28.722 1.00 73.94 261 PHE A CA 1
ATOM 2049 C C . PHE A 1 261 ? -6.514 -5.588 30.194 1.00 73.94 261 PHE A C 1
ATOM 2051 O O . PHE A 1 261 ? -5.669 -5.343 31.048 1.00 73.94 261 PHE A O 1
ATOM 2058 N N . ASP A 1 262 ? -7.721 -6.064 30.500 1.00 68.56 262 ASP A N 1
ATOM 2059 C CA . ASP A 1 262 ? -8.164 -6.354 31.862 1.00 68.56 262 ASP A CA 1
ATOM 2060 C C . ASP A 1 262 ? -8.239 -7.870 32.061 1.00 68.56 262 ASP A C 1
ATOM 2062 O O . ASP A 1 262 ? -9.146 -8.522 31.545 1.00 68.56 262 ASP A O 1
ATOM 2066 N N . GLU A 1 263 ? -7.284 -8.433 32.802 1.00 60.94 263 GLU A N 1
ATOM 2067 C CA . GLU A 1 263 ? -7.198 -9.871 33.096 1.00 60.94 263 GLU A CA 1
ATOM 2068 C C . GLU A 1 263 ? -8.416 -10.399 33.874 1.00 60.94 263 GLU A C 1
ATOM 2070 O O . GLU A 1 263 ? -8.701 -11.596 33.857 1.00 60.94 263 GLU A O 1
ATOM 2075 N N . THR A 1 264 ? -9.182 -9.521 34.531 1.00 57.12 264 THR A N 1
ATOM 2076 C CA . THR A 1 264 ? -10.237 -9.925 35.474 1.00 57.12 264 THR A CA 1
ATOM 2077 C C . THR A 1 264 ? -11.541 -10.374 34.811 1.00 57.12 264 THR A C 1
ATOM 2079 O O . THR A 1 264 ? -12.422 -10.911 35.484 1.00 57.12 264 THR A O 1
ATOM 2082 N N . LYS A 1 265 ? -11.684 -10.206 33.490 1.00 53.75 265 LYS A N 1
ATOM 2083 C CA . LYS A 1 265 ? -12.931 -10.494 32.761 1.00 53.75 265 LYS A CA 1
ATOM 2084 C C . LYS A 1 265 ? -12.757 -11.513 31.642 1.00 53.75 265 LYS A C 1
ATOM 2086 O O . LYS A 1 265 ? -13.119 -11.205 30.515 1.00 53.75 265 LYS A O 1
ATOM 2091 N N . GLY A 1 266 ? -12.213 -12.702 31.934 1.00 49.91 266 GLY A N 1
ATOM 2092 C CA . GLY A 1 266 ? -12.158 -13.830 30.978 1.00 49.91 266 GLY A CA 1
ATOM 2093 C C . GLY A 1 266 ? -11.731 -13.392 29.572 1.00 49.91 266 GLY A C 1
ATOM 2094 O O . GLY A 1 266 ? -12.403 -13.701 28.591 1.00 49.91 266 GLY A O 1
ATOM 2095 N N . SER A 1 267 ? -10.723 -12.520 29.538 1.00 50.94 267 SER A N 1
ATOM 2096 C CA . SER A 1 267 ? -10.662 -11.416 28.594 1.00 50.94 267 SER A CA 1
ATOM 2097 C C . SER A 1 267 ? -10.473 -11.895 27.166 1.00 50.94 267 SER A C 1
ATOM 2099 O O . SER A 1 267 ? -9.669 -12.782 26.879 1.00 50.94 267 SER A O 1
ATOM 2101 N N . TYR A 1 268 ? -11.262 -11.316 26.261 1.00 58.09 268 TYR A N 1
ATOM 2102 C CA . TYR A 1 268 ? -11.117 -11.553 24.837 1.00 58.09 268 TYR A CA 1
ATOM 2103 C C . TYR A 1 268 ? -9.667 -11.269 24.462 1.00 58.09 268 TYR A C 1
ATOM 2105 O O . TYR A 1 268 ? -9.192 -10.140 24.581 1.00 58.09 268 TYR A O 1
ATOM 2113 N N . GLN A 1 269 ? -8.970 -12.318 24.033 1.00 73.00 269 GLN A N 1
ATOM 2114 C CA . GLN A 1 269 ? -7.574 -12.320 23.610 1.00 73.00 269 GLN A CA 1
ATOM 2115 C C . GLN A 1 269 ? -7.395 -11.547 22.295 1.00 73.00 269 GLN A C 1
ATOM 2117 O O . GLN A 1 269 ? -6.613 -11.944 21.453 1.00 73.00 269 GLN A O 1
ATOM 2122 N N . LEU A 1 270 ? -8.129 -10.458 22.054 1.00 77.75 270 LEU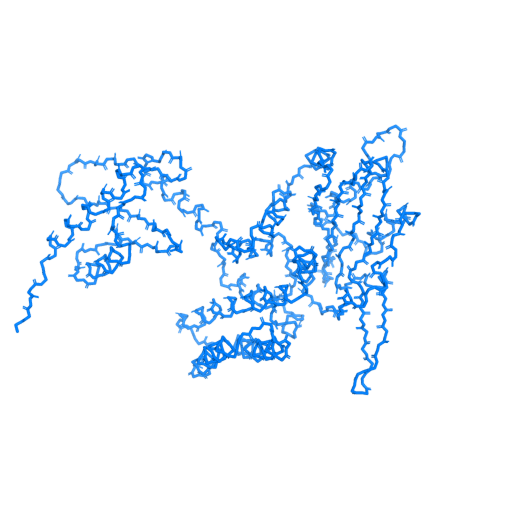 A N 1
ATOM 2123 C CA . LEU A 1 270 ? -8.107 -9.774 20.770 1.00 77.75 270 LEU A CA 1
ATOM 2124 C C . LEU A 1 270 ? -6.734 -9.164 20.496 1.00 77.75 270 LEU A C 1
ATOM 2126 O O . LEU A 1 270 ? -6.194 -9.393 19.422 1.00 77.75 270 LEU A O 1
ATOM 2130 N N . VAL A 1 271 ? -6.130 -8.446 21.449 1.00 79.19 271 VAL A N 1
ATOM 2131 C CA . VAL A 1 271 ? -4.764 -7.939 21.241 1.00 79.19 271 VAL A CA 1
ATOM 2132 C C . VAL A 1 271 ? -3.748 -9.075 21.173 1.00 79.19 271 VAL A C 1
ATOM 2134 O O . VAL A 1 271 ? -2.827 -8.988 20.373 1.00 79.19 271 VAL A O 1
ATOM 2137 N N . GLU A 1 272 ? -3.945 -10.158 21.925 1.00 80.00 272 GLU A N 1
ATOM 2138 C CA . GLU A 1 272 ? -3.090 -11.346 21.822 1.00 80.00 272 GLU A CA 1
ATOM 2139 C C . GLU A 1 272 ? -3.177 -11.982 20.430 1.00 80.00 272 GLU A C 1
ATOM 2141 O O . GLU A 1 272 ? -2.163 -12.215 19.787 1.00 80.00 272 GLU A O 1
ATOM 2146 N N . ASN A 1 273 ? -4.382 -12.173 19.908 1.00 78.56 273 ASN A N 1
ATOM 2147 C CA . ASN A 1 273 ? -4.628 -12.699 18.575 1.00 78.56 273 ASN A CA 1
ATOM 2148 C C . ASN A 1 273 ? -4.045 -11.764 17.511 1.00 78.56 273 ASN A C 1
ATOM 2150 O O . ASN A 1 273 ? -3.356 -12.214 16.604 1.00 78.56 273 ASN A O 1
ATOM 2154 N N . LEU A 1 274 ? -4.254 -10.452 17.640 1.00 75.69 274 LEU A N 1
ATOM 2155 C CA . LEU A 1 274 ? -3.664 -9.460 16.741 1.00 75.69 274 LEU A CA 1
ATOM 2156 C C . LEU A 1 274 ? -2.133 -9.467 16.816 1.00 75.69 274 LEU A C 1
ATOM 2158 O O . LEU A 1 274 ? -1.488 -9.344 15.781 1.00 75.69 274 LEU A O 1
ATOM 2162 N N . TRP A 1 275 ? -1.550 -9.642 18.004 1.00 80.88 275 TRP A N 1
ATOM 2163 C CA . TRP A 1 275 ? -0.106 -9.769 18.193 1.00 80.88 275 TRP A CA 1
ATOM 2164 C C . TRP A 1 275 ? 0.432 -11.040 17.537 1.00 80.88 275 TRP A C 1
ATOM 2166 O O . TRP A 1 275 ? 1.429 -10.969 16.815 1.00 80.88 275 TRP A O 1
ATOM 2176 N N . ILE A 1 276 ? -0.251 -12.174 17.728 1.00 76.69 276 ILE A N 1
ATOM 2177 C CA . ILE A 1 276 ? 0.102 -13.453 17.107 1.00 76.69 276 ILE A CA 1
ATOM 2178 C C . ILE A 1 276 ? 0.098 -13.306 15.585 1.00 76.69 276 ILE A C 1
ATOM 2180 O O . ILE A 1 276 ? 1.078 -13.659 14.932 1.00 76.69 276 ILE A O 1
ATOM 2184 N N . LEU A 1 277 ? -0.957 -12.711 15.024 1.00 72.31 277 LEU A N 1
ATOM 2185 C CA . LEU A 1 277 ? -1.077 -12.458 13.585 1.00 72.31 277 LEU A CA 1
ATOM 2186 C C . LEU A 1 277 ? -0.047 -11.433 13.069 1.00 72.31 277 LEU A C 1
ATOM 2188 O O . LEU A 1 277 ? 0.306 -11.465 11.891 1.00 72.31 277 LEU A O 1
ATOM 2192 N N . ASN A 1 278 ? 0.429 -10.523 13.924 1.00 69.38 278 ASN A N 1
ATOM 2193 C CA . ASN A 1 278 ? 1.418 -9.498 13.580 1.00 69.38 278 ASN A CA 1
ATOM 2194 C C . ASN A 1 278 ? 2.861 -10.021 13.595 1.00 69.38 278 ASN A C 1
ATOM 2196 O O . ASN A 1 278 ? 3.683 -9.521 12.828 1.00 69.38 278 ASN A O 1
ATOM 2200 N N . ASN A 1 279 ? 3.176 -10.992 14.460 1.00 67.88 279 ASN A N 1
ATOM 2201 C CA . ASN A 1 279 ? 4.556 -11.413 14.735 1.00 67.88 279 ASN A CA 1
ATOM 2202 C C . ASN A 1 279 ? 4.891 -12.859 14.353 1.00 67.88 279 ASN A C 1
ATOM 2204 O O . ASN A 1 279 ? 6.073 -13.177 14.232 1.00 67.88 279 ASN A O 1
ATOM 2208 N N . HIS A 1 280 ? 3.911 -13.740 14.146 1.00 60.62 280 HIS A N 1
ATOM 2209 C CA . HIS A 1 280 ? 4.190 -15.137 13.825 1.00 60.62 280 HIS A CA 1
ATOM 2210 C C . HIS A 1 280 ? 3.885 -15.484 12.366 1.00 60.62 280 HIS A C 1
ATOM 2212 O O . HIS A 1 280 ? 2.817 -15.192 11.840 1.00 60.62 280 HIS A O 1
ATOM 2218 N N . GLU A 1 281 ? 4.783 -16.258 11.749 1.00 54.72 281 GLU A N 1
ATOM 2219 C CA . GLU A 1 281 ? 4.506 -17.050 10.539 1.00 54.72 281 GLU A CA 1
ATOM 2220 C C . GLU A 1 281 ? 3.606 -18.268 10.842 1.00 54.72 281 GLU A C 1
ATOM 2222 O O . GLU A 1 281 ? 3.644 -19.280 10.137 1.00 54.72 281 GLU A O 1
ATOM 2227 N N . HIS A 1 282 ? 2.814 -18.231 11.916 1.00 56.16 282 HIS A N 1
ATOM 2228 C CA . HIS A 1 282 ? 1.983 -19.360 12.304 1.00 56.16 282 HIS A CA 1
ATOM 2229 C C . HIS A 1 282 ? 0.726 -19.451 11.443 1.00 56.16 282 HIS A C 1
ATOM 2231 O O . HIS A 1 282 ? 0.028 -18.474 11.181 1.00 56.16 282 HIS A O 1
ATOM 2237 N N . TYR A 1 283 ? 0.481 -20.678 10.990 1.00 56.25 283 TYR A N 1
ATOM 2238 C CA . TYR A 1 283 ? -0.645 -21.038 10.152 1.00 56.25 283 TYR A CA 1
ATOM 2239 C C . TYR A 1 283 ? -1.938 -20.937 10.959 1.00 56.25 283 TYR A C 1
ATOM 2241 O O . TYR A 1 283 ? -2.229 -21.780 11.808 1.00 56.25 283 TYR A O 1
ATOM 2249 N N . GLU A 1 284 ? -2.735 -19.924 10.656 1.00 64.44 284 GLU A N 1
ATOM 2250 C CA . GLU A 1 284 ? -4.122 -19.830 11.088 1.00 64.44 284 GLU A CA 1
ATOM 2251 C C . GLU A 1 284 ? -5.003 -20.009 9.843 1.00 64.44 284 GLU A C 1
ATOM 2253 O O . GLU A 1 284 ? -4.816 -19.301 8.850 1.00 64.44 284 GLU A O 1
ATOM 2258 N N . PRO A 1 285 ? -5.970 -20.946 9.842 1.00 68.25 285 PRO A N 1
ATOM 2259 C CA . PRO A 1 285 ? -6.963 -21.007 8.784 1.00 68.25 285 PRO A CA 1
ATOM 2260 C C . PRO A 1 285 ? -7.646 -19.648 8.634 1.00 68.25 285 PRO A C 1
ATOM 2262 O O . PRO A 1 285 ? -8.097 -19.075 9.622 1.00 68.25 285 PRO A O 1
ATOM 2265 N N . LYS A 1 286 ? -7.786 -19.179 7.393 1.00 74.50 286 LYS A N 1
ATOM 2266 C CA . LYS A 1 286 ? -8.525 -17.971 6.984 1.00 74.50 286 LYS A CA 1
ATOM 2267 C C . LYS A 1 286 ? -9.738 -17.628 7.861 1.00 74.50 286 LYS A C 1
ATOM 2269 O O . LYS A 1 286 ? -9.914 -16.475 8.242 1.00 74.50 286 LYS A O 1
ATOM 2274 N N . ASN A 1 287 ? -10.579 -18.618 8.168 1.00 78.69 287 ASN A N 1
ATOM 2275 C CA . ASN A 1 287 ? -11.817 -18.404 8.915 1.00 78.69 287 ASN A CA 1
ATOM 2276 C C . ASN A 1 287 ? -11.559 -18.004 10.370 1.00 78.69 287 ASN A C 1
ATOM 2278 O O . ASN A 1 287 ? -12.284 -17.161 10.886 1.00 78.69 287 ASN A O 1
ATOM 2282 N N . LYS A 1 288 ? -10.495 -18.512 11.004 1.00 79.06 288 LYS A N 1
ATOM 2283 C CA . LYS A 1 288 ? -10.191 -18.214 12.408 1.00 79.06 288 LYS A CA 1
ATOM 2284 C C . LYS A 1 288 ? -9.938 -16.730 12.650 1.00 79.06 288 LYS A C 1
ATOM 2286 O O . LYS A 1 288 ? -10.435 -16.194 13.634 1.00 79.06 288 LYS A O 1
ATOM 2291 N N . ALA A 1 289 ? -9.247 -16.051 11.729 1.00 78.00 289 ALA A N 1
ATOM 2292 C CA . ALA A 1 289 ? -8.992 -14.615 11.844 1.00 78.00 289 ALA A CA 1
ATOM 2293 C C . ALA A 1 289 ? -10.298 -13.797 11.897 1.00 78.00 289 ALA A C 1
ATOM 2295 O O . ALA A 1 289 ? -10.387 -12.822 12.638 1.00 78.00 289 ALA A O 1
ATOM 2296 N N . TYR A 1 290 ? -11.332 -14.210 11.155 1.00 84.75 290 TYR A N 1
ATOM 2297 C CA . TYR A 1 290 ? -12.650 -13.565 11.184 1.00 84.75 290 TYR A CA 1
ATOM 2298 C C . TYR A 1 290 ? -13.527 -14.061 12.342 1.00 84.75 290 TYR A C 1
ATOM 2300 O O . TYR A 1 290 ? -14.232 -13.263 12.954 1.00 84.75 290 TYR A O 1
ATOM 2308 N N . GLU A 1 291 ? -13.459 -15.346 12.693 1.00 85.81 291 GLU A N 1
ATOM 2309 C CA . GLU A 1 291 ? -14.180 -15.935 13.831 1.00 85.81 291 GLU A CA 1
ATOM 2310 C C . GLU A 1 291 ? -13.761 -15.294 15.159 1.00 85.81 291 GLU A C 1
ATOM 2312 O O . GLU A 1 291 ? -14.614 -14.968 15.983 1.00 85.81 291 GLU A O 1
ATOM 2317 N N . GLN A 1 292 ? -12.467 -15.021 15.346 1.00 80.56 292 GLN A N 1
ATOM 2318 C CA . GLN A 1 292 ? -11.950 -14.307 16.520 1.00 80.56 292 GLN A CA 1
ATOM 2319 C C . GLN A 1 292 ? -12.520 -12.887 16.645 1.00 80.56 292 GLN A C 1
ATOM 2321 O O . GLN A 1 292 ? -12.595 -12.343 17.747 1.00 80.56 292 GLN A O 1
ATOM 2326 N N . LEU A 1 293 ? -12.950 -12.291 15.531 1.00 85.38 293 LEU A N 1
ATOM 2327 C CA . LEU A 1 293 ? -13.535 -10.952 15.479 1.00 85.38 293 LEU A CA 1
ATOM 2328 C C . LEU A 1 293 ? -15.061 -10.974 15.591 1.00 85.38 293 LEU A C 1
ATOM 2330 O O . LEU A 1 293 ? -15.658 -9.913 15.749 1.00 85.38 293 LEU A O 1
ATOM 2334 N N . ALA A 1 294 ? -15.699 -12.150 15.600 1.00 88.06 294 ALA A N 1
ATOM 2335 C CA . ALA A 1 294 ? -17.151 -12.276 15.741 1.00 88.06 294 ALA A CA 1
ATOM 2336 C C . ALA A 1 294 ? -17.671 -11.677 17.059 1.00 88.06 294 ALA A C 1
ATOM 2338 O O . ALA A 1 294 ? -18.799 -11.192 17.118 1.00 88.06 294 ALA A O 1
ATOM 2339 N N . VAL A 1 295 ? -16.834 -11.631 18.103 1.00 88.44 295 VAL A N 1
ATOM 2340 C CA . VAL A 1 295 ? -17.144 -10.925 19.358 1.00 88.44 295 VAL A CA 1
ATOM 2341 C C . VAL A 1 295 ? -17.442 -9.433 19.141 1.00 88.44 295 VAL A C 1
ATOM 2343 O O . VAL A 1 295 ? -18.182 -8.829 19.916 1.00 88.44 295 VAL A O 1
ATOM 2346 N N . LEU A 1 296 ? -16.895 -8.830 18.083 1.00 92.38 296 LEU A N 1
ATOM 2347 C CA . LEU A 1 296 ? -17.062 -7.414 17.775 1.00 92.38 296 LEU A CA 1
ATOM 2348 C C . LEU A 1 296 ? -18.337 -7.109 16.979 1.00 92.38 296 LEU A C 1
ATOM 2350 O O . LEU A 1 296 ? -18.665 -5.936 16.820 1.00 92.38 296 LEU A O 1
ATOM 2354 N N . GLU A 1 297 ? -19.082 -8.111 16.504 1.00 94.06 297 GLU A N 1
ATOM 2355 C CA . GLU A 1 297 ? -20.287 -7.900 15.685 1.00 94.06 297 GLU A CA 1
ATOM 2356 C C . GLU A 1 297 ? -21.341 -6.956 16.299 1.00 94.06 297 GLU A C 1
ATOM 2358 O O . GLU A 1 297 ? -21.890 -6.141 15.552 1.00 94.06 297 GLU A O 1
ATOM 2363 N N . PRO A 1 298 ? -21.589 -6.931 17.628 1.00 95.62 298 PRO A N 1
ATOM 2364 C CA . PRO A 1 298 ? -22.471 -5.930 18.238 1.00 95.62 298 PRO A CA 1
ATOM 2365 C C . PRO A 1 298 ? -22.051 -4.469 17.992 1.00 95.62 298 PRO A C 1
ATOM 2367 O O . PRO A 1 298 ? -22.876 -3.566 18.118 1.00 95.62 298 PRO A O 1
ATOM 2370 N N . PHE A 1 299 ? -20.784 -4.231 17.643 1.00 96.50 299 PHE A N 1
ATOM 2371 C CA . PHE A 1 299 ? -20.195 -2.918 17.372 1.00 96.50 299 PHE A CA 1
ATOM 2372 C C . PHE A 1 299 ? -20.022 -2.630 15.874 1.00 96.50 299 PHE A C 1
ATOM 2374 O O . PHE A 1 299 ? -19.431 -1.607 15.515 1.00 96.50 299 PHE A O 1
ATOM 2381 N N . ARG A 1 300 ? -20.477 -3.522 14.983 1.00 97.12 300 ARG A N 1
ATOM 2382 C CA . ARG A 1 300 ? -20.232 -3.411 13.540 1.00 97.12 300 ARG A CA 1
ATOM 2383 C C . ARG A 1 300 ? -20.867 -2.155 12.946 1.00 97.12 300 ARG A C 1
ATOM 2385 O O . ARG A 1 300 ? -22.074 -1.937 13.028 1.00 97.12 300 ARG A O 1
ATOM 2392 N N . ASP A 1 301 ? -20.045 -1.365 12.265 1.00 96.75 301 ASP A N 1
ATOM 2393 C CA . ASP A 1 301 ? -20.449 -0.183 11.516 1.00 96.75 301 ASP A CA 1
ATOM 2394 C C . ASP A 1 301 ? -20.544 -0.495 10.020 1.00 96.75 301 ASP A C 1
ATOM 2396 O O . ASP A 1 301 ? -19.540 -0.679 9.329 1.00 96.75 301 ASP A O 1
ATOM 2400 N N . ARG A 1 302 ? -21.775 -0.500 9.505 1.00 95.81 302 ARG A N 1
ATOM 2401 C CA . ARG A 1 302 ? -22.066 -0.765 8.089 1.00 95.81 302 ARG A CA 1
ATOM 2402 C C . ARG A 1 302 ? -22.097 0.492 7.220 1.00 95.81 302 ARG A C 1
ATOM 2404 O O . ARG A 1 302 ? -22.378 0.394 6.030 1.00 95.81 302 ARG A O 1
ATOM 2411 N N . SER A 1 303 ? -21.792 1.672 7.765 1.00 93.69 303 SER A N 1
ATOM 2412 C CA . SER A 1 303 ? -21.781 2.916 6.978 1.00 93.69 303 SER A CA 1
ATOM 2413 C C . SER A 1 303 ? -20.743 2.912 5.848 1.00 93.69 303 SER A C 1
ATOM 2415 O O . SER A 1 303 ? -20.946 3.574 4.836 1.00 93.69 303 SER A O 1
ATOM 2417 N N . LEU A 1 304 ? -19.667 2.126 5.965 1.00 88.25 304 LEU A N 1
ATOM 2418 C CA . LEU A 1 304 ? -18.695 1.943 4.880 1.00 88.25 304 LEU A CA 1
ATOM 2419 C C . LEU A 1 304 ? -19.216 1.044 3.748 1.00 88.25 304 LEU A C 1
ATOM 2421 O O . LEU A 1 304 ? -18.718 1.122 2.629 1.00 88.25 304 LEU A O 1
ATOM 2425 N N . GLU A 1 305 ? -20.209 0.192 4.015 1.00 91.31 305 GLU A N 1
ATOM 2426 C CA . GLU A 1 305 ? -20.772 -0.734 3.023 1.00 91.31 305 GLU A CA 1
ATOM 2427 C C . GLU A 1 305 ? -21.701 -0.012 2.031 1.00 91.31 305 GLU A C 1
ATOM 2429 O O . GLU A 1 305 ? -21.911 -0.502 0.920 1.00 91.31 305 GLU A O 1
ATOM 2434 N N . SER A 1 306 ? -22.233 1.160 2.396 1.00 88.56 306 SER A N 1
ATOM 2435 C CA . SER A 1 306 ? -23.101 1.973 1.533 1.00 88.56 306 SER A CA 1
ATOM 2436 C C . SER A 1 306 ? -22.341 2.954 0.632 1.00 88.56 306 SER A C 1
ATOM 2438 O O . SER A 1 306 ? -22.897 3.431 -0.359 1.00 88.56 306 SER A O 1
ATOM 2440 N N . ASP A 1 307 ? -21.069 3.239 0.921 1.00 90.62 307 ASP A N 1
ATOM 2441 C CA . ASP A 1 307 ? -20.237 4.116 0.100 1.00 90.62 307 ASP A CA 1
ATOM 2442 C C . ASP A 1 307 ? -19.629 3.355 -1.089 1.00 90.62 307 ASP A C 1
ATOM 2444 O O . ASP A 1 307 ? -18.572 2.727 -0.994 1.00 90.62 307 ASP A O 1
ATOM 2448 N N . PHE A 1 308 ? -20.266 3.469 -2.259 1.00 88.62 308 PHE A N 1
ATOM 2449 C CA . PHE A 1 308 ? -19.776 2.865 -3.504 1.00 88.62 308 PHE A CA 1
ATOM 2450 C C . PHE A 1 308 ? -18.336 3.286 -3.848 1.00 88.62 308 PHE A C 1
ATOM 2452 O O . PHE A 1 308 ? -17.602 2.522 -4.476 1.00 88.62 308 PHE A O 1
ATOM 2459 N N . SER A 1 309 ? -17.888 4.474 -3.423 1.00 88.38 309 SER A N 1
ATOM 2460 C CA . SER A 1 309 ? -16.529 4.945 -3.705 1.00 88.38 309 SER A CA 1
ATOM 2461 C C . SER A 1 309 ? -15.457 4.126 -2.979 1.00 88.38 309 SER A C 1
ATOM 2463 O O . SER A 1 309 ? -14.296 4.124 -3.404 1.00 88.38 309 SER A O 1
ATOM 2465 N N . SER A 1 310 ? -15.833 3.408 -1.918 1.00 90.25 310 SER A N 1
ATOM 2466 C CA . SER A 1 310 ? -14.962 2.529 -1.139 1.00 90.25 310 SER A CA 1
ATOM 2467 C C . SER A 1 310 ? -14.767 1.151 -1.770 1.00 90.25 310 SER A C 1
ATOM 2469 O O . SER A 1 310 ? -13.765 0.498 -1.483 1.00 90.25 310 SER A O 1
ATOM 2471 N N . TYR A 1 311 ? -15.639 0.743 -2.694 1.00 93.81 311 TYR A N 1
ATOM 2472 C CA . TYR A 1 311 ? -15.558 -0.554 -3.354 1.00 93.81 311 TYR A CA 1
ATOM 2473 C C . TYR A 1 311 ? -14.375 -0.639 -4.323 1.00 93.81 311 TYR A C 1
ATOM 2475 O O . TYR A 1 311 ? -14.084 0.279 -5.097 1.00 93.81 311 TYR A O 1
ATOM 2483 N N . ILE A 1 312 ? -13.702 -1.787 -4.308 1.00 92.69 312 ILE A N 1
ATOM 2484 C CA . ILE A 1 312 ? -12.575 -2.095 -5.186 1.00 92.69 312 ILE A CA 1
ATOM 2485 C C . ILE A 1 312 ? -12.831 -3.391 -5.948 1.00 92.69 312 ILE A C 1
ATOM 2487 O O . ILE A 1 312 ? -13.612 -4.244 -5.536 1.00 92.69 312 ILE A O 1
ATOM 2491 N N . THR A 1 313 ? -12.154 -3.559 -7.081 1.00 92.06 313 THR A N 1
ATOM 2492 C CA . THR A 1 313 ? -12.070 -4.882 -7.706 1.00 92.06 313 THR A CA 1
ATOM 2493 C C . THR A 1 313 ? -11.244 -5.788 -6.792 1.00 92.06 313 THR A C 1
ATOM 2495 O O . THR A 1 313 ? -10.147 -5.363 -6.413 1.00 92.06 313 THR A O 1
ATOM 2498 N N . PRO A 1 314 ? -11.730 -7.000 -6.455 1.00 90.94 314 PRO A N 1
ATOM 2499 C CA . PRO A 1 314 ? -10.938 -7.989 -5.740 1.00 90.94 314 PRO A CA 1
ATOM 2500 C C . PRO A 1 314 ? -9.580 -8.157 -6.407 1.00 90.94 314 PRO A C 1
ATOM 2502 O O . PRO A 1 314 ? -9.471 -8.176 -7.640 1.00 90.94 314 PRO A O 1
ATOM 2505 N N . GLN A 1 315 ? -8.531 -8.228 -5.604 1.00 87.00 315 GLN A N 1
ATOM 2506 C CA . GLN A 1 315 ? -7.198 -8.377 -6.156 1.00 87.00 315 GLN A CA 1
ATOM 2507 C C . GLN A 1 315 ? -6.978 -9.772 -6.754 1.00 87.00 315 GLN A C 1
ATOM 2509 O O . GLN A 1 315 ? -7.740 -10.709 -6.520 1.00 87.00 315 GLN A O 1
ATOM 2514 N N . ARG A 1 316 ? -5.864 -9.922 -7.470 1.00 81.62 316 ARG A N 1
ATOM 2515 C CA . ARG A 1 316 ? -5.340 -11.228 -7.883 1.00 81.62 316 ARG A CA 1
ATOM 2516 C C . ARG A 1 316 ? -4.317 -11.734 -6.863 1.00 81.62 316 ARG A C 1
ATOM 2518 O O . ARG A 1 316 ? -3.778 -10.944 -6.088 1.00 81.62 316 ARG A O 1
ATOM 2525 N N . SER A 1 317 ? -4.067 -13.042 -6.865 1.00 80.00 317 SER A N 1
ATOM 2526 C CA . SER A 1 317 ? -3.080 -13.674 -5.984 1.00 80.00 317 SER A CA 1
ATOM 2527 C C . SER A 1 317 ? -1.723 -12.963 -6.068 1.00 80.00 317 SER A C 1
ATOM 2529 O O . SER A 1 317 ? -1.329 -12.486 -7.134 1.00 80.00 317 SER A O 1
ATOM 2531 N N . GLY A 1 318 ? -1.058 -12.820 -4.921 1.00 82.69 318 GLY A N 1
ATOM 2532 C CA . GLY A 1 318 ? 0.274 -12.228 -4.828 1.00 82.69 318 GLY A CA 1
ATOM 2533 C C . GLY A 1 318 ? 0.380 -10.752 -4.478 1.00 82.69 318 GLY A C 1
ATOM 2534 O O . GLY A 1 318 ? 1.437 -10.344 -4.010 1.00 82.69 318 GLY A O 1
ATOM 2535 N N . THR A 1 319 ? -0.672 -9.945 -4.653 1.00 89.00 319 THR A N 1
ATOM 2536 C CA . THR A 1 319 ? -0.584 -8.483 -4.435 1.00 89.00 319 THR A CA 1
ATOM 2537 C C . THR A 1 319 ? -1.157 -7.992 -3.102 1.00 89.00 319 THR A C 1
ATOM 2539 O O . THR A 1 319 ? -1.205 -6.784 -2.873 1.00 89.00 319 THR A O 1
ATOM 2542 N N . CYS A 1 320 ? -1.578 -8.911 -2.225 1.00 89.81 320 CYS A N 1
ATOM 2543 C CA . CYS A 1 320 ? -2.307 -8.638 -0.976 1.00 89.81 320 CYS A CA 1
ATOM 2544 C C . CYS A 1 320 ? -1.693 -7.548 -0.118 1.00 89.81 320 CYS A C 1
ATOM 2546 O O . CYS A 1 320 ? -2.361 -6.573 0.218 1.00 89.81 320 CYS A O 1
ATOM 2548 N N . SER A 1 321 ? -0.413 -7.671 0.188 1.00 91.31 321 SER A N 1
ATOM 2549 C CA . SER A 1 321 ? 0.274 -6.760 1.090 1.00 91.31 321 SER A CA 1
ATOM 2550 C C . SER A 1 321 ? 0.275 -5.323 0.576 1.00 91.31 321 SER A C 1
ATOM 2552 O O . SER A 1 321 ? -0.156 -4.411 1.282 1.00 91.31 321 SER A O 1
ATOM 2554 N N . MET A 1 322 ? 0.680 -5.116 -0.679 1.00 93.94 322 MET A N 1
ATOM 2555 C CA . MET A 1 322 ? 0.693 -3.787 -1.289 1.00 93.94 322 MET A CA 1
ATOM 2556 C C . MET A 1 322 ? -0.718 -3.211 -1.451 1.00 93.94 322 MET A C 1
ATOM 2558 O O . MET A 1 322 ? -0.939 -2.036 -1.160 1.00 93.94 322 MET A O 1
ATOM 2562 N N . LYS A 1 323 ? -1.703 -4.003 -1.895 1.00 94.50 323 LYS A N 1
ATOM 2563 C CA . LYS A 1 323 ? -3.075 -3.499 -2.093 1.00 94.50 323 LYS A CA 1
ATOM 2564 C C . LYS A 1 323 ? -3.742 -3.147 -0.763 1.00 94.50 323 LYS A C 1
ATOM 2566 O O . LYS A 1 323 ? -4.408 -2.115 -0.712 1.00 94.50 323 LYS A O 1
ATOM 2571 N N . CYS A 1 324 ? -3.523 -3.923 0.301 1.00 94.81 324 CYS A N 1
ATOM 2572 C CA . CYS A 1 324 ? -4.005 -3.596 1.646 1.00 94.81 324 CYS A CA 1
ATOM 2573 C C . CYS A 1 324 ? -3.376 -2.293 2.169 1.00 94.81 324 CYS A C 1
ATOM 2575 O O . CYS A 1 324 ? -4.105 -1.428 2.653 1.00 94.81 324 CYS A O 1
ATOM 2577 N N . LEU A 1 325 ? -2.064 -2.086 1.992 1.00 95.56 325 LEU A N 1
ATOM 2578 C CA . LEU A 1 325 ? -1.400 -0.819 2.347 1.00 95.5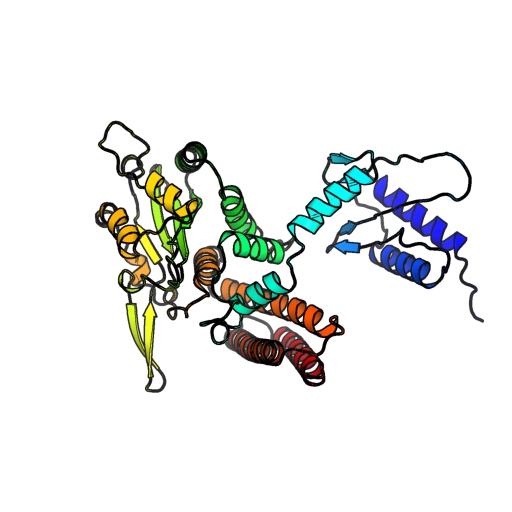6 325 LEU A CA 1
ATOM 2579 C C . LEU A 1 325 ? -1.935 0.371 1.543 1.00 95.56 325 LEU A C 1
ATOM 2581 O O . LEU A 1 325 ? -2.203 1.441 2.084 1.00 95.56 325 LEU A O 1
ATOM 2585 N N . LEU A 1 326 ? -2.119 0.206 0.233 1.00 96.25 326 LEU A N 1
ATOM 2586 C CA . LEU A 1 326 ? -2.687 1.268 -0.593 1.00 96.25 326 LEU A CA 1
ATOM 2587 C C . LEU A 1 326 ? -4.142 1.562 -0.208 1.00 96.25 326 LEU A C 1
ATOM 2589 O O . LEU A 1 326 ? -4.557 2.718 -0.299 1.00 96.25 326 LEU A O 1
ATOM 2593 N N . ALA A 1 327 ? -4.916 0.555 0.205 1.00 95.50 327 ALA A N 1
ATOM 2594 C CA . ALA A 1 327 ? -6.277 0.737 0.701 1.00 95.50 327 ALA A CA 1
ATOM 2595 C C . ALA A 1 327 ? -6.298 1.481 2.046 1.00 95.50 327 ALA A C 1
ATOM 2597 O O . ALA A 1 327 ? -7.115 2.388 2.202 1.00 95.50 327 ALA A O 1
ATOM 2598 N N . SER A 1 328 ? -5.378 1.179 2.971 1.00 95.81 328 SER A N 1
ATOM 2599 C CA . SER A 1 328 ? -5.267 1.900 4.251 1.00 95.81 328 SER A CA 1
ATOM 2600 C C . SER A 1 328 ? -4.864 3.363 4.058 1.00 95.81 328 SER A C 1
ATOM 2602 O O . SER A 1 328 ? -5.457 4.264 4.653 1.00 95.81 328 SER A O 1
ATOM 2604 N N . LEU A 1 329 ? -3.935 3.627 3.137 1.00 96.44 329 LEU A N 1
ATOM 2605 C CA . LEU A 1 329 ? -3.500 4.981 2.799 1.00 96.44 329 LEU A CA 1
ATOM 2606 C C . LEU A 1 329 ? -4.593 5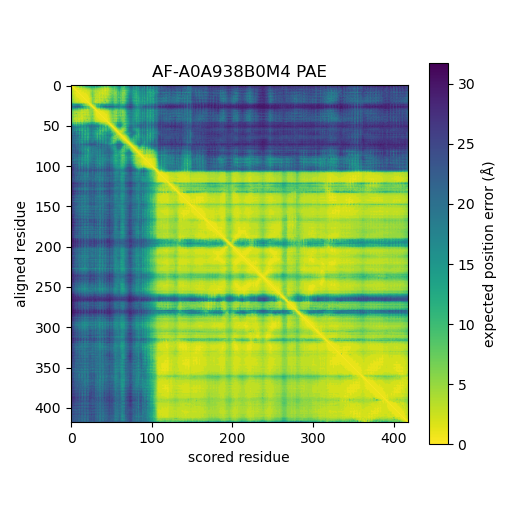.834 2.153 1.00 96.44 329 LEU A C 1
ATOM 2608 O O . LEU A 1 329 ? -4.551 7.053 2.292 1.00 96.44 329 LEU A O 1
ATOM 2612 N N . LYS A 1 330 ? -5.576 5.238 1.465 1.00 95.00 330 LYS A N 1
ATOM 2613 C CA . LYS A 1 330 ? -6.631 5.983 0.756 1.00 95.00 330 LYS A CA 1
ATOM 2614 C C . LYS A 1 330 ? -7.369 6.963 1.672 1.00 95.00 330 LYS A C 1
ATOM 2616 O O . LYS A 1 330 ? -7.605 8.096 1.271 1.00 95.00 330 LYS A O 1
ATOM 2621 N N . GLY A 1 331 ? -7.680 6.551 2.902 1.00 91.00 331 GLY A N 1
ATOM 2622 C CA . GLY A 1 331 ? -8.363 7.392 3.894 1.00 91.00 331 GLY A CA 1
ATOM 2623 C C . GLY A 1 331 ? -7.497 8.505 4.495 1.00 91.00 331 GLY A C 1
ATOM 2624 O O . GLY A 1 331 ? -7.962 9.232 5.366 1.00 91.00 331 GLY A O 1
ATOM 2625 N N . ARG A 1 332 ? -6.232 8.620 4.075 1.00 94.56 332 ARG A N 1
ATOM 2626 C CA . ARG A 1 332 ? -5.271 9.627 4.549 1.00 94.56 332 ARG A CA 1
ATOM 2627 C C . ARG A 1 332 ? -5.043 10.752 3.542 1.00 94.56 332 ARG A C 1
ATOM 2629 O O . ARG A 1 332 ? -4.196 11.601 3.780 1.00 94.56 332 ARG A O 1
ATOM 2636 N N . PHE A 1 333 ? -5.768 10.752 2.430 1.00 95.44 333 PHE A N 1
ATOM 2637 C CA . PHE A 1 333 ? -5.781 11.844 1.459 1.00 95.44 333 PHE A CA 1
ATOM 2638 C C . PHE A 1 333 ? -7.055 12.668 1.627 1.00 95.44 333 PHE A C 1
ATOM 2640 O O . PHE A 1 333 ? -8.088 12.131 2.029 1.00 95.44 333 PHE A O 1
ATOM 2647 N N . ASN A 1 334 ? -7.001 13.960 1.304 1.00 94.75 334 ASN A N 1
ATOM 2648 C CA . ASN A 1 334 ? -8.151 14.854 1.475 1.00 94.75 334 ASN A CA 1
ATOM 2649 C C . ASN A 1 334 ? -9.238 14.597 0.426 1.00 94.75 334 ASN A C 1
ATOM 2651 O O . ASN A 1 334 ? -10.394 14.967 0.614 1.00 94.75 334 ASN A O 1
ATOM 2655 N N . SER A 1 335 ? -8.866 13.978 -0.695 1.00 93.75 335 SER A N 1
ATOM 2656 C CA . SER A 1 335 ? -9.785 13.619 -1.768 1.00 93.75 335 SER A CA 1
ATOM 2657 C C . SER A 1 335 ? -9.375 12.323 -2.460 1.00 93.75 335 SER A C 1
ATOM 2659 O O . SER A 1 335 ? -8.224 11.875 -2.413 1.00 93.75 335 SER A O 1
ATOM 2661 N N . VAL A 1 336 ? -10.339 11.729 -3.163 1.00 92.25 336 VAL A N 1
ATOM 2662 C CA . VAL A 1 336 ? -10.096 10.574 -4.031 1.00 92.25 336 VAL A CA 1
ATOM 2663 C C . VAL A 1 336 ? -9.144 10.953 -5.174 1.00 92.25 336 VAL A C 1
ATOM 2665 O O . VAL A 1 336 ? -8.342 10.128 -5.610 1.00 92.25 336 VAL A O 1
ATOM 2668 N N . GLU A 1 337 ? -9.210 12.191 -5.653 1.00 93.50 337 GLU A N 1
ATOM 2669 C CA . GLU A 1 337 ? -8.368 12.753 -6.709 1.00 93.50 337 GLU A CA 1
ATOM 2670 C C . GLU A 1 337 ? -6.908 12.831 -6.263 1.00 93.50 337 GLU A C 1
ATOM 2672 O O . GLU A 1 337 ? -6.040 12.307 -6.960 1.00 93.50 337 GLU A O 1
ATOM 2677 N N . GLU A 1 338 ? -6.649 13.367 -5.069 1.00 94.69 338 GLU A N 1
ATOM 2678 C CA . GLU A 1 338 ? -5.310 13.429 -4.469 1.00 94.69 338 GLU A CA 1
ATOM 2679 C C . GLU A 1 338 ? -4.704 12.023 -4.311 1.00 94.69 338 GLU A C 1
ATOM 2681 O O . GLU A 1 338 ? -3.565 11.776 -4.706 1.00 94.69 338 GLU A O 1
ATOM 2686 N N . TYR A 1 339 ? -5.499 11.049 -3.858 1.00 96.12 339 TYR A N 1
ATOM 2687 C CA . TYR A 1 339 ? -5.066 9.651 -3.793 1.00 96.12 339 TYR A CA 1
ATOM 2688 C C . TYR A 1 339 ? -4.748 9.050 -5.176 1.00 96.12 339 TYR A C 1
ATOM 2690 O O . TYR A 1 339 ? -3.800 8.268 -5.323 1.00 96.12 339 TYR A O 1
ATOM 2698 N N . LYS A 1 340 ? -5.526 9.385 -6.216 1.00 94.12 340 LYS A N 1
ATOM 2699 C CA . LYS A 1 340 ? -5.245 8.930 -7.590 1.00 94.12 340 LYS A CA 1
ATOM 2700 C C . LYS A 1 340 ? -3.949 9.552 -8.128 1.00 94.12 340 LYS A C 1
ATOM 2702 O O . LYS A 1 340 ? -3.212 8.833 -8.805 1.00 94.12 340 LYS A O 1
ATOM 2707 N N . ILE A 1 341 ? -3.667 10.825 -7.823 1.00 94.06 341 ILE A N 1
ATOM 2708 C CA . ILE A 1 341 ? -2.391 11.485 -8.156 1.00 94.06 341 ILE A CA 1
ATOM 2709 C C . ILE A 1 341 ? -1.242 10.745 -7.470 1.00 94.06 341 ILE A C 1
ATOM 2711 O O . ILE A 1 341 ? -0.355 10.251 -8.163 1.00 94.06 341 ILE A O 1
ATOM 2715 N N . PHE A 1 342 ? -1.319 10.547 -6.150 1.00 96.12 342 PHE A N 1
ATOM 2716 C CA . PHE A 1 342 ? -0.325 9.787 -5.386 1.00 96.12 342 PHE A CA 1
ATOM 2717 C C . PHE A 1 342 ? -0.023 8.425 -6.025 1.00 96.12 342 PHE A C 1
ATOM 2719 O O . PHE A 1 342 ? 1.135 8.067 -6.238 1.00 96.12 342 PHE A O 1
ATOM 2726 N N . LYS A 1 343 ? -1.058 7.659 -6.395 1.00 96.38 343 LYS A N 1
ATOM 2727 C CA . LYS A 1 343 ? -0.869 6.356 -7.048 1.00 96.38 343 LYS A CA 1
ATOM 2728 C C . LYS A 1 343 ? -0.195 6.459 -8.411 1.00 96.38 343 LYS A C 1
ATOM 2730 O O . LYS A 1 343 ? 0.548 5.548 -8.771 1.00 96.38 343 LYS A O 1
ATOM 2735 N N . ALA A 1 344 ? -0.492 7.496 -9.191 1.00 95.38 344 ALA A N 1
ATOM 2736 C CA . ALA A 1 344 ? 0.153 7.717 -10.480 1.00 95.38 344 ALA A CA 1
ATOM 2737 C C . ALA A 1 344 ? 1.631 8.083 -10.298 1.00 95.38 344 ALA A C 1
ATOM 2739 O O . ALA A 1 344 ? 2.475 7.510 -10.981 1.00 95.38 344 ALA A O 1
ATOM 2740 N N . GLU A 1 345 ? 1.953 8.941 -9.331 1.00 94.81 345 GLU A N 1
ATOM 2741 C CA . GLU A 1 345 ? 3.334 9.294 -8.991 1.00 94.81 345 GLU A CA 1
ATOM 2742 C C . GLU A 1 345 ? 4.133 8.098 -8.475 1.00 94.81 345 GLU A C 1
ATOM 2744 O O . GLU A 1 345 ? 5.252 7.875 -8.926 1.00 94.81 345 GLU A O 1
ATOM 2749 N N . LEU A 1 346 ? 3.554 7.291 -7.583 1.00 96.06 346 LEU A N 1
ATOM 2750 C CA . LEU A 1 346 ? 4.167 6.059 -7.074 1.00 96.06 346 LEU A CA 1
ATOM 2751 C C . LEU A 1 346 ? 4.513 5.087 -8.210 1.00 96.06 346 LEU A C 1
ATOM 2753 O O . LEU A 1 346 ? 5.585 4.478 -8.256 1.00 96.06 346 LEU A O 1
ATOM 2757 N N . LYS A 1 347 ? 3.592 4.954 -9.164 1.00 96.31 347 LYS A N 1
ATOM 2758 C CA . LYS A 1 347 ? 3.772 4.131 -10.360 1.00 96.31 347 LYS A CA 1
ATOM 2759 C C . LYS A 1 347 ? 4.819 4.696 -11.311 1.00 96.31 347 LYS A C 1
ATOM 2761 O O . LYS A 1 347 ? 5.588 3.924 -11.870 1.00 96.31 347 LYS A O 1
ATOM 2766 N N . TYR A 1 348 ? 4.847 6.009 -11.495 1.00 95.50 348 TYR A N 1
ATOM 2767 C CA . TYR A 1 348 ? 5.838 6.668 -12.336 1.00 95.50 348 TYR A CA 1
ATOM 2768 C C . TYR A 1 348 ? 7.245 6.565 -11.735 1.00 95.50 348 TYR A C 1
ATOM 2770 O O . TYR A 1 348 ? 8.165 6.141 -12.426 1.00 95.50 348 TYR A O 1
ATOM 2778 N N . ASP A 1 349 ? 7.407 6.850 -10.441 1.00 93.38 349 ASP A N 1
ATOM 2779 C CA . ASP A 1 349 ? 8.686 6.724 -9.729 1.00 93.38 349 ASP A CA 1
ATOM 2780 C C . ASP A 1 349 ? 9.245 5.297 -9.815 1.00 93.38 349 ASP A C 1
ATOM 2782 O O . ASP A 1 349 ? 10.406 5.093 -10.174 1.00 93.38 349 ASP A O 1
ATOM 2786 N N . SER A 1 350 ? 8.399 4.293 -9.563 1.00 95.56 350 SER A N 1
ATOM 2787 C CA . SER A 1 350 ? 8.807 2.892 -9.697 1.00 95.56 350 SER A CA 1
ATOM 2788 C C . SER A 1 350 ? 9.156 2.508 -11.142 1.00 95.56 350 SER A C 1
ATOM 2790 O O . SER A 1 350 ? 10.104 1.752 -11.344 1.00 95.56 350 SER A O 1
ATOM 2792 N N . LEU A 1 351 ? 8.457 3.057 -12.143 1.00 95.62 351 LEU A N 1
ATOM 2793 C CA . LEU A 1 351 ? 8.762 2.853 -13.564 1.00 95.62 351 LEU A CA 1
ATOM 2794 C C . LEU A 1 351 ? 10.116 3.442 -13.958 1.00 95.62 351 LEU A C 1
ATOM 2796 O O . LEU A 1 351 ? 10.898 2.754 -14.606 1.00 95.62 351 LEU A O 1
ATOM 2800 N N . VAL A 1 352 ? 10.415 4.672 -13.538 1.00 92.69 352 VAL A N 1
ATOM 2801 C CA . VAL A 1 352 ? 11.703 5.333 -13.808 1.00 92.69 352 VAL A CA 1
ATOM 2802 C C . VAL A 1 352 ? 12.856 4.551 -13.177 1.00 92.69 352 VAL A C 1
ATOM 2804 O O . VAL A 1 352 ? 13.865 4.286 -13.827 1.00 92.69 352 VAL A O 1
ATOM 2807 N N . LYS A 1 353 ? 12.701 4.111 -11.925 1.00 92.44 353 LYS A N 1
ATOM 2808 C CA . LYS A 1 353 ? 13.708 3.283 -11.246 1.00 92.44 353 LYS A CA 1
ATOM 2809 C C . LYS A 1 353 ? 13.916 1.939 -11.947 1.00 92.44 353 LYS A C 1
ATOM 2811 O O . LYS A 1 353 ? 15.060 1.548 -12.164 1.00 92.44 353 LYS A O 1
ATOM 2816 N N . PHE A 1 354 ? 12.837 1.265 -12.357 1.00 94.75 354 PHE A N 1
ATOM 2817 C CA . PHE A 1 354 ? 12.954 0.001 -13.090 1.00 94.75 354 PHE A CA 1
ATOM 2818 C C . PHE A 1 354 ? 13.597 0.208 -14.465 1.00 94.75 354 PHE A C 1
ATOM 2820 O O . PHE A 1 354 ? 14.488 -0.541 -14.845 1.00 94.75 354 PHE A O 1
ATOM 2827 N N . TYR A 1 355 ? 13.242 1.281 -15.174 1.00 95.31 355 TYR A N 1
ATOM 2828 C CA . TYR A 1 355 ? 13.896 1.684 -16.420 1.00 95.31 355 TYR A CA 1
ATOM 2829 C C . TYR A 1 355 ? 15.414 1.859 -16.252 1.00 95.31 355 TYR A C 1
ATOM 2831 O O . TYR A 1 355 ? 16.186 1.375 -17.082 1.00 95.31 355 TYR A O 1
ATOM 2839 N N . HIS A 1 356 ? 15.865 2.505 -15.173 1.00 92.38 356 HIS A N 1
ATOM 2840 C CA . HIS A 1 356 ? 17.294 2.655 -14.896 1.00 92.38 356 HIS A CA 1
ATOM 2841 C C . HIS A 1 356 ? 17.989 1.313 -14.659 1.00 92.38 356 HIS A C 1
ATOM 2843 O O . HIS A 1 356 ? 19.044 1.082 -15.243 1.00 92.38 356 HIS A O 1
ATOM 2849 N N . ILE A 1 357 ? 17.377 0.406 -13.896 1.00 91.56 357 ILE A N 1
ATOM 2850 C CA . ILE A 1 357 ? 17.881 -0.966 -13.721 1.00 91.56 357 ILE A CA 1
ATOM 2851 C C . ILE A 1 357 ? 18.032 -1.653 -15.088 1.00 91.56 357 ILE A C 1
ATOM 2853 O O . ILE A 1 357 ? 19.123 -2.101 -15.452 1.00 91.56 357 ILE A O 1
ATOM 2857 N N . LEU A 1 358 ? 16.967 -1.632 -15.898 1.00 92.69 358 LEU A N 1
ATOM 2858 C CA . LEU A 1 358 ? 16.934 -2.270 -17.215 1.00 92.69 358 LEU A CA 1
ATOM 2859 C C . LEU A 1 358 ? 17.903 -1.647 -18.222 1.00 92.69 358 LEU A C 1
ATOM 2861 O O . LEU A 1 358 ? 18.280 -2.310 -19.182 1.00 92.69 358 LEU A O 1
ATOM 2865 N N . THR A 1 359 ? 18.309 -0.389 -18.068 1.00 91.56 359 THR A N 1
ATOM 2866 C CA . THR A 1 359 ? 19.225 0.283 -19.009 1.00 91.56 359 THR A CA 1
ATOM 2867 C C . THR A 1 359 ? 20.678 0.264 -18.551 1.00 91.56 359 THR A C 1
ATOM 2869 O O . THR A 1 359 ? 21.571 0.249 -19.395 1.00 91.56 359 THR A O 1
ATOM 2872 N N . GLN A 1 360 ? 20.934 0.193 -17.246 1.00 90.81 360 GLN A N 1
ATOM 2873 C CA . GLN A 1 360 ? 22.287 0.129 -16.688 1.00 90.81 360 GLN A CA 1
ATOM 2874 C C . GLN A 1 360 ? 22.856 -1.293 -16.670 1.00 90.81 360 GLN A C 1
ATOM 2876 O O . GLN A 1 360 ? 24.077 -1.467 -16.708 1.00 90.81 360 GLN A O 1
ATOM 2881 N N . THR A 1 361 ? 22.003 -2.322 -16.659 1.00 88.00 361 THR A N 1
ATOM 2882 C CA . THR A 1 361 ? 22.471 -3.709 -16.736 1.00 88.00 361 THR A CA 1
ATOM 2883 C C . THR A 1 361 ? 23.144 -3.996 -18.081 1.00 88.00 361 THR A C 1
ATOM 2885 O O . THR A 1 361 ? 22.589 -3.745 -19.152 1.00 88.00 361 THR A O 1
ATOM 2888 N N . LYS A 1 362 ? 24.363 -4.548 -18.065 1.00 90.19 362 LYS A N 1
ATOM 2889 C CA . LYS A 1 362 ? 25.052 -4.985 -19.297 1.00 90.19 362 LYS A CA 1
ATOM 2890 C C . LYS A 1 362 ? 24.468 -6.282 -19.865 1.00 90.19 362 LYS A C 1
ATOM 2892 O O . LYS A 1 362 ? 24.745 -6.614 -21.015 1.00 90.19 362 LYS A O 1
ATOM 2897 N N . LYS A 1 363 ? 23.677 -7.011 -19.073 1.00 90.50 363 LYS A N 1
ATOM 2898 C CA . LYS A 1 363 ? 23.069 -8.278 -19.485 1.00 90.50 363 LYS A CA 1
ATOM 2899 C C . LYS A 1 363 ? 21.971 -8.036 -20.533 1.00 90.50 363 LYS A C 1
ATOM 2901 O O . LYS A 1 363 ? 21.373 -6.954 -20.545 1.00 90.50 363 LYS A O 1
ATOM 2906 N N . PRO A 1 364 ? 21.716 -8.993 -21.443 1.00 92.81 364 PRO A N 1
ATOM 2907 C CA . PRO A 1 364 ? 20.491 -8.992 -22.236 1.00 92.81 364 PRO A CA 1
ATOM 2908 C C . PRO A 1 364 ? 19.259 -8.909 -21.325 1.00 92.81 364 PRO A C 1
ATOM 2910 O O . PRO A 1 364 ? 19.314 -9.346 -20.178 1.00 92.81 364 PRO A O 1
ATOM 2913 N N . LEU A 1 365 ? 18.176 -8.305 -21.816 1.00 92.81 365 LEU A N 1
ATOM 2914 C CA . LEU A 1 365 ? 16.940 -8.224 -21.038 1.00 92.81 365 LEU A CA 1
ATOM 2915 C C . LEU A 1 365 ? 16.208 -9.561 -21.060 1.00 92.81 365 LEU A C 1
ATOM 2917 O O . LEU A 1 365 ? 16.043 -10.146 -22.129 1.00 92.81 365 LEU A O 1
ATOM 2921 N N . GLU A 1 366 ? 15.680 -9.976 -19.916 1.00 93.88 366 GLU A N 1
ATOM 2922 C CA . GLU A 1 366 ? 14.748 -11.096 -19.865 1.00 93.88 366 GLU A CA 1
ATOM 2923 C C . GLU A 1 366 ? 13.439 -10.734 -20.589 1.00 93.88 366 GLU A C 1
ATOM 2925 O O . GLU A 1 366 ? 12.957 -9.593 -20.537 1.00 93.88 366 GLU A O 1
ATOM 2930 N N . VAL A 1 367 ? 12.836 -11.716 -21.271 1.00 93.38 367 VAL A N 1
ATOM 2931 C CA . VAL A 1 367 ? 11.558 -11.545 -21.995 1.00 93.38 367 VAL A CA 1
ATOM 2932 C C . VAL A 1 367 ? 10.471 -11.023 -21.053 1.00 93.38 367 VAL A C 1
ATOM 2934 O O . VAL A 1 367 ? 9.691 -10.136 -21.413 1.00 93.38 367 VAL A O 1
ATOM 2937 N N . GLU A 1 368 ? 10.438 -11.569 -19.839 1.00 91.25 368 GLU A N 1
ATOM 2938 C CA . GLU A 1 368 ? 9.473 -11.212 -18.808 1.00 91.25 368 GLU A CA 1
ATOM 2939 C C . GLU A 1 368 ? 9.624 -9.749 -18.372 1.00 91.25 368 GLU A C 1
ATOM 2941 O O . GLU A 1 368 ? 8.639 -9.012 -18.373 1.00 91.25 368 GLU A O 1
ATOM 2946 N N . ASP A 1 369 ? 10.845 -9.286 -18.091 1.00 92.75 369 ASP A N 1
ATOM 2947 C CA . ASP A 1 369 ? 11.096 -7.905 -17.660 1.00 92.75 369 ASP A CA 1
ATOM 2948 C C . ASP A 1 369 ? 10.618 -6.900 -18.706 1.00 92.75 369 ASP A C 1
ATOM 2950 O O . ASP A 1 369 ? 9.946 -5.911 -18.389 1.00 92.75 369 ASP A O 1
ATOM 2954 N N . LYS A 1 370 ? 10.893 -7.193 -19.982 1.00 94.25 370 LYS A N 1
ATOM 2955 C CA . LYS A 1 370 ? 10.418 -6.387 -21.108 1.00 94.25 370 LYS A CA 1
ATOM 2956 C C . LYS A 1 370 ? 8.890 -6.391 -21.196 1.00 94.25 370 LYS A C 1
ATOM 2958 O O . LYS A 1 370 ? 8.295 -5.350 -21.486 1.00 94.25 370 LYS A O 1
ATOM 2963 N N . ALA A 1 371 ? 8.239 -7.529 -20.961 1.00 93.19 371 ALA A N 1
ATOM 2964 C CA . ALA A 1 371 ? 6.782 -7.634 -20.988 1.00 93.19 371 ALA A CA 1
ATOM 2965 C C . ALA A 1 371 ? 6.126 -6.847 -19.840 1.00 93.19 371 ALA A C 1
ATOM 2967 O O . ALA A 1 371 ? 5.218 -6.048 -20.096 1.00 93.19 371 ALA A O 1
ATOM 2968 N N . ILE A 1 372 ? 6.619 -7.006 -18.605 1.00 93.94 372 ILE A N 1
ATOM 2969 C CA . ILE A 1 372 ? 6.115 -6.288 -17.424 1.00 93.94 372 ILE A CA 1
ATOM 2970 C C . ILE A 1 372 ? 6.311 -4.779 -17.606 1.00 93.94 372 ILE A C 1
ATOM 2972 O O . ILE A 1 372 ? 5.376 -4.009 -17.378 1.00 93.94 372 ILE A O 1
ATOM 2976 N N . PHE A 1 373 ? 7.488 -4.342 -18.068 1.00 95.94 373 PHE A N 1
ATOM 2977 C CA . PHE A 1 373 ? 7.780 -2.925 -18.299 1.00 95.94 373 PHE A CA 1
ATOM 2978 C C . PHE A 1 373 ? 6.819 -2.289 -19.315 1.00 95.94 373 PHE A C 1
ATOM 2980 O O . PHE A 1 373 ? 6.240 -1.233 -19.061 1.00 95.94 373 PHE A O 1
ATOM 2987 N N . ASN A 1 374 ? 6.585 -2.957 -20.447 1.00 95.44 374 ASN A N 1
ATOM 2988 C CA . ASN A 1 374 ? 5.673 -2.461 -21.479 1.00 95.44 374 ASN A CA 1
ATOM 2989 C C . ASN A 1 374 ? 4.221 -2.357 -20.990 1.00 95.44 374 ASN A C 1
ATOM 2991 O O . ASN A 1 374 ? 3.529 -1.373 -21.275 1.00 95.44 374 ASN A O 1
ATOM 2995 N N . ASP A 1 375 ? 3.749 -3.354 -20.242 1.00 94.88 375 ASP A N 1
ATOM 2996 C CA . ASP A 1 375 ? 2.409 -3.322 -19.655 1.00 94.88 375 ASP A CA 1
ATOM 2997 C C . ASP A 1 375 ? 2.281 -2.220 -18.587 1.00 94.88 375 ASP A C 1
ATOM 2999 O O . ASP A 1 375 ? 1.266 -1.516 -18.545 1.00 94.88 375 ASP A O 1
ATOM 3003 N N . ALA A 1 376 ? 3.330 -1.993 -17.788 1.00 96.06 376 ALA A N 1
ATOM 3004 C CA . ALA A 1 376 ? 3.405 -0.890 -16.833 1.00 96.06 376 ALA A CA 1
ATOM 3005 C C . ALA A 1 376 ? 3.296 0.479 -17.527 1.00 96.06 376 ALA A C 1
ATOM 3007 O O . ALA A 1 376 ? 2.453 1.292 -17.130 1.00 96.06 376 ALA A O 1
ATOM 3008 N N . CYS A 1 377 ? 4.054 0.709 -18.609 1.00 96.69 377 CYS A N 1
ATOM 3009 C CA . CYS A 1 377 ? 3.956 1.921 -19.434 1.00 96.69 377 CYS A CA 1
ATOM 3010 C C . CYS A 1 377 ? 2.521 2.145 -19.930 1.00 96.69 377 CYS A C 1
ATOM 3012 O O . CYS A 1 377 ? 1.935 3.208 -19.703 1.00 96.69 377 CYS A O 1
ATOM 3014 N N . LYS A 1 378 ? 1.903 1.121 -20.534 1.00 96.31 378 LYS A N 1
ATOM 3015 C CA . LYS A 1 378 ? 0.525 1.192 -21.047 1.00 96.31 378 LYS A CA 1
ATOM 3016 C C . LYS A 1 378 ? -0.484 1.522 -19.944 1.00 96.31 378 LYS A C 1
ATOM 3018 O O . LYS A 1 378 ? -1.336 2.398 -20.116 1.00 96.31 378 LYS A O 1
ATOM 3023 N N . LYS A 1 379 ? -0.410 0.832 -18.804 1.00 94.88 379 LYS A N 1
ATOM 3024 C CA . LYS A 1 379 ? -1.308 1.057 -17.660 1.00 94.88 379 LYS A CA 1
ATOM 3025 C C . LYS A 1 379 ? -1.142 2.455 -17.070 1.00 94.88 379 LYS A C 1
ATOM 3027 O O . LYS A 1 379 ? -2.145 3.062 -16.686 1.00 94.88 379 LYS A O 1
ATOM 3032 N N . LEU A 1 380 ? 0.087 2.965 -16.995 1.00 95.56 380 LEU A N 1
ATOM 3033 C CA . LEU A 1 380 ? 0.363 4.300 -16.476 1.00 95.56 380 LEU A CA 1
ATOM 3034 C C . LEU A 1 380 ? -0.156 5.392 -17.419 1.00 95.56 380 LEU A C 1
ATOM 3036 O O . LEU A 1 380 ? -0.856 6.288 -16.950 1.00 95.56 380 LEU A O 1
ATOM 3040 N N . LEU A 1 381 ? 0.057 5.263 -18.733 1.00 96.06 381 LEU A N 1
ATOM 3041 C CA . LEU A 1 381 ? -0.514 6.174 -19.737 1.00 96.06 381 LEU A CA 1
ATOM 3042 C C . LEU A 1 381 ? -2.046 6.237 -19.641 1.00 96.06 381 LEU A C 1
ATOM 3044 O O . LEU A 1 381 ? -2.626 7.322 -19.599 1.00 96.06 381 LEU A O 1
ATOM 3048 N N . LEU A 1 382 ? -2.714 5.085 -19.506 1.00 95.81 382 LEU A N 1
ATOM 3049 C CA . LEU A 1 382 ? -4.166 5.033 -19.296 1.00 95.81 382 LEU A CA 1
ATOM 3050 C C . LEU A 1 382 ? -4.599 5.698 -17.980 1.00 95.81 382 LEU A C 1
ATOM 3052 O O . LEU A 1 382 ? -5.679 6.286 -17.913 1.00 95.81 382 LEU A O 1
ATOM 3056 N N . SER A 1 383 ? -3.793 5.592 -16.922 1.00 93.31 383 SER A N 1
ATOM 3057 C CA . SER A 1 383 ? -4.067 6.245 -15.638 1.00 93.31 383 SER A CA 1
ATOM 3058 C C . SER A 1 383 ? -3.950 7.765 -15.746 1.00 93.31 383 SER A C 1
ATOM 3060 O O . SER A 1 383 ? -4.836 8.477 -15.277 1.00 93.31 383 SER A O 1
ATOM 3062 N N . ILE A 1 384 ? -2.902 8.258 -16.407 1.00 92.06 384 ILE A N 1
ATOM 3063 C CA . ILE A 1 384 ? -2.663 9.688 -16.641 1.00 92.06 384 ILE A CA 1
ATOM 3064 C C . ILE A 1 384 ? -3.774 10.279 -17.520 1.00 92.06 384 ILE A C 1
ATOM 3066 O O . ILE A 1 384 ? -4.332 11.323 -17.189 1.00 92.06 384 ILE A O 1
ATOM 3070 N N . ALA A 1 385 ? -4.185 9.578 -18.582 1.00 94.12 385 ALA A N 1
ATOM 3071 C CA . ALA A 1 385 ? -5.300 10.006 -19.428 1.00 94.12 385 ALA A CA 1
ATOM 3072 C C . ALA A 1 385 ? -6.620 10.139 -18.642 1.00 94.12 385 ALA A C 1
ATOM 3074 O O . ALA A 1 385 ? -7.375 11.088 -18.840 1.00 94.12 385 ALA A O 1
ATOM 3075 N N . LYS A 1 386 ? -6.888 9.228 -17.696 1.00 93.75 386 LYS A N 1
ATOM 3076 C CA . LYS A 1 386 ? -8.061 9.329 -16.809 1.00 93.75 386 LYS A CA 1
ATOM 3077 C C . LYS A 1 386 ? -7.977 10.522 -15.858 1.00 93.75 386 LYS A C 1
ATOM 3079 O O . LYS A 1 386 ? -8.996 11.158 -15.618 1.00 93.75 386 LYS A O 1
ATOM 3084 N N . LEU A 1 387 ? -6.792 10.824 -15.323 1.00 91.00 387 LEU A N 1
ATOM 3085 C CA . LEU A 1 387 ? -6.580 12.007 -14.481 1.00 91.00 387 LEU A CA 1
ATOM 3086 C C . LEU A 1 387 ? -6.824 13.301 -15.268 1.00 91.00 387 LEU A C 1
ATOM 3088 O O . LEU A 1 387 ? -7.482 14.204 -14.756 1.00 91.00 387 LEU A O 1
ATOM 3092 N N . ARG A 1 388 ? -6.381 13.358 -16.531 1.00 93.62 388 ARG A N 1
ATOM 3093 C CA . ARG A 1 388 ? -6.680 14.474 -17.443 1.00 93.62 388 ARG A CA 1
ATOM 3094 C C . ARG A 1 388 ? -8.180 14.661 -17.644 1.00 93.62 388 ARG A C 1
ATOM 3096 O O . ARG A 1 388 ? -8.676 15.767 -17.487 1.00 93.62 388 ARG A O 1
ATOM 3103 N N . ASN A 1 389 ? -8.897 13.590 -17.985 1.00 93.00 389 ASN A N 1
ATOM 3104 C CA . ASN A 1 389 ? -10.330 13.667 -18.294 1.00 93.00 389 ASN A CA 1
ATOM 3105 C C . ASN A 1 389 ? -11.175 14.125 -17.096 1.00 93.00 389 ASN A C 1
ATOM 3107 O O . ASN A 1 389 ? -12.260 14.662 -17.283 1.00 93.00 389 ASN A O 1
ATOM 3111 N N . ASN A 1 390 ? -10.662 13.942 -15.878 1.00 91.12 390 ASN A N 1
ATOM 3112 C CA . ASN A 1 390 ? -11.281 14.423 -14.647 1.00 91.12 390 ASN A CA 1
ATOM 3113 C C . ASN A 1 390 ? -10.797 15.829 -14.238 1.00 91.12 390 ASN A C 1
ATOM 3115 O O . ASN A 1 390 ? -11.043 16.241 -13.108 1.00 91.12 390 ASN A O 1
ATOM 3119 N N . ASN A 1 391 ? -10.066 16.540 -15.108 1.00 92.50 391 ASN A N 1
ATOM 3120 C CA . ASN A 1 391 ? -9.431 17.835 -14.835 1.00 92.50 391 ASN A CA 1
ATOM 3121 C C . ASN A 1 391 ? -8.539 17.837 -13.576 1.00 92.50 391 ASN A C 1
ATOM 3123 O O . ASN A 1 391 ? -8.363 18.866 -12.932 1.00 92.50 391 ASN A O 1
ATOM 3127 N N . THR A 1 392 ? -7.984 16.678 -13.206 1.00 91.44 392 THR A N 1
ATOM 3128 C CA . THR A 1 392 ? -7.176 16.509 -11.987 1.00 91.44 392 THR A CA 1
ATOM 3129 C C . THR A 1 392 ? -5.728 16.973 -12.179 1.00 91.44 392 THR A C 1
ATOM 3131 O O . THR A 1 392 ? -5.075 17.368 -11.221 1.00 91.44 392 THR A O 1
ATOM 3134 N N . ILE A 1 393 ? -5.219 16.925 -13.413 1.00 88.44 393 ILE A N 1
ATOM 3135 C CA . ILE A 1 393 ? -3.875 17.384 -13.793 1.00 88.44 393 ILE A CA 1
ATOM 3136 C C . ILE A 1 393 ? -3.947 18.184 -15.097 1.00 88.44 393 ILE A C 1
ATOM 3138 O O . ILE A 1 393 ? -4.843 17.957 -15.916 1.00 88.44 393 ILE A O 1
ATOM 3142 N N . SER A 1 394 ? -3.005 19.110 -15.300 1.00 90.50 394 SER A N 1
ATOM 3143 C CA . SER A 1 394 ? -2.975 19.961 -16.494 1.00 90.50 394 SER A CA 1
ATOM 3144 C C . SER A 1 394 ? -2.623 19.172 -17.760 1.00 90.50 394 SER A C 1
ATOM 3146 O O . SER A 1 394 ? -1.991 18.112 -17.716 1.00 90.50 394 SER A O 1
ATOM 3148 N N . HIS A 1 395 ? -3.016 19.707 -18.918 1.00 92.38 395 HIS A N 1
ATOM 3149 C CA . HIS A 1 395 ? -2.671 19.115 -20.210 1.00 92.38 395 HIS A CA 1
ATOM 3150 C C . HIS A 1 395 ? -1.153 19.021 -20.421 1.00 92.38 395 HIS A C 1
ATOM 3152 O O . HIS A 1 395 ? -0.675 18.007 -20.925 1.00 92.38 395 HIS A O 1
ATOM 3158 N N . GLU A 1 396 ? -0.412 20.041 -19.994 1.00 92.06 396 GLU A N 1
ATOM 3159 C CA . GLU A 1 396 ? 1.045 20.109 -20.102 1.00 92.06 396 GLU A CA 1
ATOM 3160 C C . GLU A 1 396 ? 1.732 18.980 -19.322 1.00 92.06 396 GLU A C 1
ATOM 3162 O O . GLU A 1 396 ? 2.560 18.261 -19.879 1.00 92.06 396 GLU A O 1
ATOM 3167 N N . ILE A 1 397 ? 1.311 18.740 -18.073 1.00 87.12 397 ILE A N 1
ATOM 3168 C CA . ILE A 1 397 ? 1.831 17.638 -17.247 1.00 87.12 397 ILE A CA 1
ATOM 3169 C C . ILE A 1 397 ? 1.576 16.290 -17.934 1.00 87.12 397 ILE A C 1
ATOM 3171 O O . ILE A 1 397 ? 2.451 15.424 -17.971 1.00 87.12 397 ILE A O 1
ATOM 3175 N N . VAL A 1 398 ? 0.386 16.105 -18.516 1.00 86.25 398 VAL A N 1
ATOM 3176 C CA . VAL A 1 398 ? 0.034 14.875 -19.243 1.00 86.25 398 VAL A CA 1
ATOM 3177 C C . VAL A 1 398 ? 0.951 14.664 -20.439 1.00 86.25 398 VAL A C 1
ATOM 3179 O O . VAL A 1 398 ? 1.420 13.545 -20.647 1.00 86.25 398 VAL A O 1
ATOM 3182 N N . GLU A 1 399 ? 1.211 15.709 -21.224 1.00 89.94 399 GLU A N 1
ATOM 3183 C CA . GLU A 1 399 ? 2.112 15.612 -22.370 1.00 89.94 399 GLU A CA 1
ATOM 3184 C C . GLU A 1 399 ? 3.541 15.295 -21.944 1.00 89.94 399 GLU A C 1
ATOM 3186 O O . GLU A 1 399 ? 4.147 14.386 -22.511 1.00 89.94 399 GLU A O 1
ATOM 3191 N N . GLN A 1 400 ? 4.061 15.989 -20.931 1.00 90.56 400 GLN A N 1
ATOM 3192 C CA . GLN A 1 400 ? 5.413 15.769 -20.424 1.00 90.56 400 GLN A CA 1
ATOM 3193 C C . GLN A 1 400 ? 5.600 14.323 -19.948 1.00 90.56 400 GLN A C 1
ATOM 3195 O O . GLN A 1 400 ? 6.539 13.645 -20.376 1.00 90.56 400 GLN A O 1
ATOM 3200 N N . LEU A 1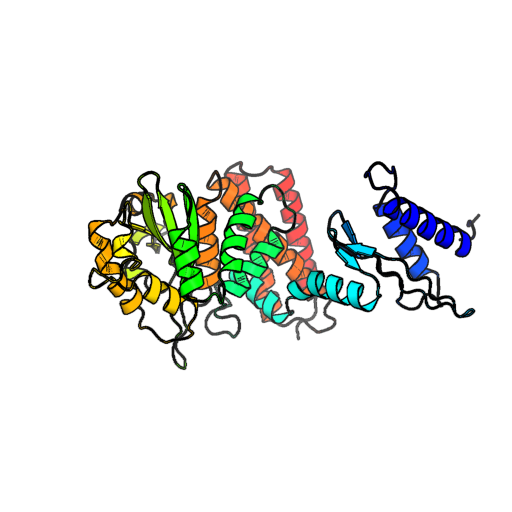 401 ? 4.684 13.825 -19.110 1.00 89.31 401 LEU A N 1
ATOM 3201 C CA . LEU A 1 401 ? 4.737 12.450 -18.613 1.00 89.31 401 LEU A CA 1
ATOM 3202 C C . LEU A 1 401 ? 4.578 11.437 -19.751 1.00 89.31 401 LEU A C 1
ATOM 3204 O O . LEU A 1 401 ? 5.303 10.445 -19.789 1.00 89.31 401 LEU A O 1
ATOM 3208 N N . SER A 1 402 ? 3.675 11.689 -20.703 1.00 92.69 402 SER A N 1
ATOM 3209 C CA . SER A 1 402 ? 3.458 10.778 -21.833 1.00 92.69 402 SER A CA 1
ATOM 3210 C C . SER A 1 402 ? 4.695 10.676 -22.720 1.00 92.69 402 SER A C 1
ATOM 3212 O O . SER A 1 402 ? 5.110 9.566 -23.044 1.00 92.69 402 SER A O 1
ATOM 3214 N N . ARG A 1 403 ? 5.328 11.808 -23.061 1.00 94.19 403 ARG A N 1
ATOM 3215 C CA . ARG A 1 403 ? 6.577 11.829 -23.839 1.00 94.19 403 ARG A CA 1
ATOM 3216 C C . ARG A 1 403 ? 7.695 11.080 -23.115 1.00 94.19 403 ARG A C 1
ATOM 3218 O O . ARG A 1 403 ? 8.382 10.279 -23.740 1.00 94.19 403 ARG A O 1
ATOM 3225 N N . SER A 1 404 ? 7.844 11.290 -21.805 1.00 93.88 404 SER A N 1
ATOM 3226 C CA . SER A 1 404 ? 8.838 10.571 -21.000 1.00 93.88 404 SER A CA 1
ATOM 3227 C C . SER A 1 404 ? 8.599 9.056 -21.005 1.00 93.88 404 SER A C 1
ATOM 3229 O O . SER A 1 404 ? 9.524 8.291 -21.277 1.00 93.88 404 SER A O 1
ATOM 3231 N N . ILE A 1 405 ? 7.358 8.611 -20.779 1.00 94.31 405 ILE A N 1
ATOM 3232 C CA . ILE A 1 405 ? 7.006 7.182 -20.758 1.00 94.31 405 ILE A CA 1
ATOM 3233 C C . ILE A 1 405 ? 7.227 6.530 -22.127 1.00 94.31 405 ILE A C 1
ATOM 3235 O O . ILE A 1 405 ? 7.784 5.435 -22.191 1.00 94.31 405 ILE A O 1
ATOM 3239 N N . ILE A 1 406 ? 6.832 7.201 -23.213 1.00 95.81 406 ILE A N 1
ATOM 3240 C CA . ILE A 1 406 ? 7.034 6.708 -24.582 1.00 95.81 406 ILE A CA 1
ATOM 3241 C C . ILE A 1 406 ? 8.532 6.591 -24.892 1.00 95.81 406 ILE A C 1
ATOM 3243 O O . ILE A 1 406 ? 8.968 5.533 -25.336 1.00 95.81 406 ILE A O 1
ATOM 3247 N N . GLY A 1 407 ? 9.339 7.605 -24.566 1.00 95.88 407 GLY A N 1
ATOM 3248 C CA . GLY A 1 407 ? 10.789 7.550 -24.784 1.00 95.88 407 GLY A CA 1
ATOM 3249 C C . GLY A 1 407 ? 11.479 6.428 -23.995 1.00 95.88 407 GLY A C 1
ATOM 3250 O O . GLY A 1 407 ? 12.353 5.733 -24.524 1.00 95.88 407 GLY A O 1
ATOM 3251 N N . MET A 1 408 ? 11.055 6.182 -22.747 1.00 96.06 408 MET A N 1
ATOM 3252 C CA . MET A 1 408 ? 11.536 5.031 -21.970 1.00 96.06 408 MET A CA 1
ATOM 3253 C C . MET A 1 408 ? 11.137 3.700 -22.625 1.00 96.06 408 MET A C 1
ATOM 3255 O O . MET A 1 408 ? 11.951 2.777 -22.704 1.00 96.06 408 MET A O 1
ATOM 3259 N N . GLN A 1 409 ? 9.898 3.601 -23.118 1.00 96.19 409 GLN A N 1
ATOM 3260 C CA . GLN A 1 409 ? 9.387 2.414 -23.800 1.00 96.19 409 GLN A CA 1
ATOM 3261 C C . GLN A 1 409 ? 10.166 2.099 -25.081 1.00 96.19 409 GLN A C 1
ATOM 3263 O O . GLN A 1 409 ? 10.575 0.954 -25.275 1.00 96.19 409 GLN A O 1
ATOM 3268 N N . GLU A 1 410 ? 10.417 3.101 -25.919 1.00 96.44 410 GLU A N 1
ATOM 3269 C CA . GLU A 1 410 ? 11.213 2.968 -27.143 1.00 96.44 410 GLU A CA 1
ATOM 3270 C C . GLU A 1 410 ? 12.638 2.510 -26.825 1.00 96.44 410 GLU A C 1
ATOM 3272 O O . GLU A 1 410 ? 13.127 1.544 -27.411 1.00 96.44 410 GLU A O 1
ATOM 3277 N N . THR A 1 411 ? 13.278 3.121 -25.825 1.00 94.31 411 THR A N 1
ATOM 3278 C CA . THR A 1 411 ? 14.641 2.753 -25.415 1.00 94.31 411 THR A CA 1
ATOM 3279 C C . THR A 1 411 ? 14.732 1.287 -24.975 1.00 94.31 411 THR A C 1
ATOM 3281 O O . THR A 1 411 ? 15.625 0.556 -25.410 1.00 94.31 411 THR A O 1
ATOM 3284 N N . VAL A 1 412 ? 13.786 0.816 -24.155 1.00 93.25 412 VAL A N 1
ATOM 3285 C CA . VAL A 1 412 ? 13.728 -0.596 -23.732 1.00 93.25 412 VAL A CA 1
ATOM 3286 C C . VAL A 1 412 ? 13.366 -1.521 -24.903 1.00 93.25 412 VAL A C 1
ATOM 3288 O O . VAL A 1 412 ? 13.845 -2.656 -24.964 1.00 93.25 412 VAL A O 1
ATOM 3291 N N . ALA A 1 413 ? 12.572 -1.058 -25.873 1.00 92.81 413 ALA A N 1
ATOM 3292 C CA . ALA A 1 413 ? 12.209 -1.844 -27.051 1.00 92.81 413 ALA A CA 1
ATOM 3293 C C . ALA A 1 413 ? 13.427 -2.221 -27.912 1.00 92.81 413 ALA A C 1
ATOM 3295 O O . ALA A 1 413 ? 13.479 -3.360 -28.388 1.00 92.81 413 ALA A O 1
ATOM 3296 N N . PHE A 1 414 ? 14.416 -1.329 -28.042 1.00 93.31 414 PHE A N 1
ATOM 3297 C CA . PHE A 1 414 ? 15.645 -1.557 -28.817 1.00 93.31 414 PHE A CA 1
ATOM 3298 C C . PHE A 1 414 ? 16.698 -2.423 -28.112 1.00 93.31 414 PHE A C 1
ATOM 3300 O O . PHE A 1 414 ? 17.661 -2.860 -28.749 1.00 93.31 414 PHE A O 1
ATOM 3307 N N . ARG A 1 415 ? 16.543 -2.713 -26.815 1.00 89.44 415 ARG A N 1
ATOM 3308 C CA . ARG A 1 415 ? 17.463 -3.620 -26.121 1.00 89.44 415 ARG A CA 1
ATOM 3309 C C . ARG A 1 415 ? 17.301 -5.060 -26.611 1.00 89.44 415 ARG A C 1
ATOM 3311 O O . ARG A 1 415 ? 16.183 -5.561 -26.766 1.00 89.44 415 ARG A O 1
ATOM 3318 N N . LYS A 1 416 ? 18.447 -5.727 -26.802 1.00 85.19 416 LYS A N 1
ATOM 3319 C CA . LYS A 1 416 ? 18.516 -7.165 -27.089 1.00 85.19 416 LYS A CA 1
ATOM 3320 C C . LYS A 1 416 ? 17.899 -7.954 -25.934 1.00 85.19 416 LYS A C 1
ATOM 3322 O O . LYS A 1 416 ? 18.173 -7.661 -24.768 1.00 85.19 416 LYS A O 1
ATOM 3327 N N . VAL A 1 417 ? 17.077 -8.929 -26.295 1.00 86.50 417 VAL A N 1
ATOM 3328 C CA . VAL A 1 417 ? 16.459 -9.890 -25.379 1.00 86.50 417 VAL A CA 1
ATOM 3329 C C . VAL A 1 417 ? 17.349 -11.134 -25.330 1.00 86.50 417 VAL A C 1
ATOM 3331 O O . VAL A 1 417 ? 17.968 -11.446 -26.352 1.00 86.50 417 VAL A O 1
ATOM 3334 N N . ALA A 1 418 ? 17.479 -11.731 -24.143 1.00 79.44 418 ALA A N 1
ATOM 3335 C CA . ALA A 1 418 ? 18.283 -12.929 -23.886 1.00 79.44 418 ALA A CA 1
ATOM 3336 C C . ALA A 1 418 ? 17.840 -14.132 -24.727 1.00 79.44 418 ALA A C 1
ATOM 3338 O O . ALA A 1 418 ? 16.615 -14.262 -24.967 1.00 79.44 418 ALA A O 1
#

Foldseek 3Di:
DDDDDDLVVLVVVLVVLVVVVQPDPDPDDPRDPVVSQVSLVVSVVPDPPPDPAFDFDDPDPDTDTGGDDDDPDDPDPPQDWDQDPNDTHRDSVSSVVVVCVVCVLPPDDLVNLLLLLCLLFPLPLQPPDPSFADDLLSNLSLVLVLCRVVPQCVQVNVQSVQANVPQPDDLVVLLVVQLPADAFDKYKFWFWAPDPDPDHTFTKIWIWHQHPVRFIKIKIFWQAPPQVVFQKDWDDDPNDIAIWTQRIKIFPRHHPQQCQPDVPPVGLCNSVNSVCRRHDNDGDPSVVNVVSCVVRVVRTDCPSSPPPVRIDGRGHGRNRSVVSSLSVCCVVDPDNLRSLVVSLSSLLVSLVVLLCVLVVDPDFAEPSSLVSSVSSLVVSLVSLVVSVVVVSDDPVVSVVSNVVSVVSNVVSVPTGHD

Mean predicted aligned error: 11.65 Å

pLDDT: mean 79.57, std 18.66, range [34.28, 97.81]

Radius of gyration: 26.09 Å; Cα contacts (8 Å, |Δi|>4): 503; chains: 1; bounding box: 77×58×64 Å

Solvent-accessible surface area (backbone atoms only — not comparable to full-atom values): 24205 Å² total; per-residue (Å²): 135,83,80,79,83,57,63,71,60,53,51,53,48,53,52,52,54,51,52,50,63,75,67,47,96,59,97,75,70,96,68,56,66,66,57,54,49,53,52,51,51,53,52,58,75,73,35,97,79,63,62,94,33,71,55,76,43,76,63,78,101,40,78,47,79,49,80,55,84,82,68,97,70,74,96,70,81,81,75,70,70,43,71,61,95,84,43,81,33,72,45,74,64,54,47,50,48,52,50,36,54,72,46,61,77,62,64,67,51,73,64,59,43,52,31,54,44,33,59,77,58,25,67,83,70,20,58,98,40,91,52,35,53,58,60,50,71,63,48,50,53,54,52,48,58,72,34,63,85,48,72,92,40,46,68,58,40,53,55,51,48,60,32,59,73,57,62,84,57,52,70,68,54,50,51,50,55,64,72,66,50,48,70,76,36,74,46,58,45,55,32,46,29,36,38,66,92,88,44,76,51,50,40,29,35,39,38,41,28,27,36,92,87,69,21,31,31,41,33,42,30,39,40,41,91,73,51,87,83,30,54,68,48,81,46,78,55,94,94,37,82,42,64,31,29,31,38,57,50,38,28,46,72,39,52,60,66,59,44,33,81,44,80,90,62,86,35,43,53,45,51,56,52,45,45,47,34,49,70,45,83,55,73,47,62,77,64,53,70,54,57,72,47,54,81,46,55,95,32,54,45,62,74,64,69,72,40,69,88,58,44,36,69,64,53,56,66,40,33,30,26,56,50,25,52,55,57,63,51,48,80,70,39,97,39,74,65,57,39,51,50,51,53,50,50,54,51,48,54,44,46,54,53,50,49,49,54,69,67,68,48,88,64,60,40,51,69,63,60,56,50,50,51,54,50,33,48,54,54,48,52,55,50,48,53,52,38,41,76,68,69,72,46,57,72,65,60,49,50,55,53,48,54,52,48,50,54,53,49,53,58,59,63,73,51,60,64,105